Protein AF-0000000075324768 (afdb_homodimer)

pLDDT: mean 74.72, std 32.83, range [14.6, 98.94]

InterPro domains:
  IPR011576 Pyridoxamine 5'-phosphate oxidase, N-terminal [PF01243] (122-247)
  IPR012349 FMN-binding split barrel [G3DSA:2.30.110.10] (97-255)
  IPR019595 Domain of unknown function DUF2470 [PF10615] (278-351)
  IPR037119 Haem oxygenase HugZ-like superfamily [G3DSA:3.20.180.10] (270-359)

Nearest PDB structures (foldseek):
  6m09-assembly1_B  TM=9.746E-01  e=1.446E-45  Arabidopsis thaliana
  6m09-assembly2_C  TM=9.742E-01  e=1.043E-44  Arabidopsis thaliana
  6m0a-assembly2_D  TM=9.690E-01  e=4.362E-45  Arabidopsis thaliana
  2arz-assembly1_A  TM=5.946E-01  e=2.811E-20  Pseudomonas aeruginosa PAO1
  3dnh-assembly1_B  TM=5.583E-01  e=1.086E-13  Agrobacterium fabrum str. C58

Foldseek 3Di:
DDDDDDPPCPDDDDDPPDDDDDPDDDDDDDYYDDDDPDDPDPPPDDDDDDDDDDDPPPPVPPPPPPPVPPPPPPPPVVVVVLVVVLPVVPDPDDPVVSVVVNVQVVLQVVLQVPADDDDPLQVVLQLLQLDFKWKKWFQFPVDHPDIDIDMFTWHADLLGWTKGKDFLPDRVVVRCVVPQWMKTWDFSDPVDQQGKIKIFTFGKDFDDPVCQVVSVVRSCVNVVPPPCSPPPRITMIIGQTAKMKMWHGPPHPPTDIDMDGSVSNSPHDHFPAQVCFVVVLVCCQVPPFVLQQLLVCQQSVANFPTWRWDGAGQFFTWIWTHDPNDTDIHTGGFPHGADYNVSVVVRSVVSSVVSVVVD/DDCPPPCPPPDDPDDDDDDDDDDDDDDDDDDDDDDDDDDDDDDDDDDDDDDDDDDDDDCVPPPPPPPVPPPPPPPPVVVVVLVVVLPVVPDPDDPVVSVVVNVQVVLQVVLQVPADDDDPLQVVLQLLQLDFKWKKWFQFPVDHPDIDIDIFTWHADLLGWTKGKDFLPDRVVVRCVVPQWMKTWDFSDPVDQQGKIKIFTFGKDFDDPVCQVVSVVRSCVNVVPPPCSPPPRITMIIGQTAKMKMWHGPPHPPTDIDMDGSVSNSPHDHFPAQVCWVVVQVCCQVPPFVLQQLLVCQQSVDNFPTWRWDGAGQFFTWIWTHDPNDTDIHTGGFPHGADYDVSVVVRSVVSSVVSVVVD

Structure (mmCIF, N/CA/C/O backbone):
data_AF-0000000075324768-model_v1
#
loop_
_entity.id
_entity.type
_entity.pdbx_description
1 polymer 'DUF2470 domain-containing protein'
#
loop_
_atom_site.group_PDB
_atom_site.id
_atom_site.type_symbol
_atom_site.label_atom_id
_atom_site.label_alt_id
_atom_site.label_comp_id
_atom_site.label_asym_id
_atom_site.label_entity_id
_atom_site.label_seq_id
_atom_site.pdbx_PDB_ins_code
_atom_site.Cartn_x
_atom_site.Cartn_y
_atom_site.Cartn_z
_atom_site.occupancy
_atom_site.B_iso_or_equiv
_atom_site.auth_seq_id
_atom_site.auth_comp_id
_atom_site.auth_asym_id
_atom_site.auth_atom_id
_atom_site.pdbx_PDB_model_num
ATOM 1 N N . MET A 1 1 ? 11.969 54.156 -24.578 1 21.23 1 MET A N 1
ATOM 2 C CA . MET A 1 1 ? 11.906 52.875 -25.234 1 21.23 1 MET A CA 1
ATOM 3 C C . MET A 1 1 ? 10.656 52.094 -24.812 1 21.23 1 MET A C 1
ATOM 5 O O . MET A 1 1 ? 10.508 50.906 -25.125 1 21.23 1 MET A O 1
ATOM 9 N N . LYS A 1 2 ? 9.891 52.594 -23.891 1 22.92 2 LYS A N 1
ATOM 10 C CA . LYS A 1 2 ? 9.188 52.125 -22.703 1 22.92 2 LYS A CA 1
ATOM 11 C C . LYS A 1 2 ? 7.77 51.688 -23.031 1 22.92 2 LYS A C 1
ATOM 13 O O . LYS A 1 2 ? 6.965 51.438 -22.141 1 22.92 2 LYS A O 1
ATOM 18 N N . THR A 1 3 ? 7.301 51.812 -24.281 1 19.27 3 THR A N 1
ATOM 19 C CA . THR A 1 3 ? 5.973 52.406 -24.328 1 19.27 3 THR A CA 1
ATOM 20 C C . THR A 1 3 ? 4.902 51.375 -24.016 1 19.27 3 THR A C 1
ATOM 22 O O . THR A 1 3 ? 3.885 51.688 -23.391 1 19.27 3 THR A O 1
ATOM 25 N N . LEU A 1 4 ? 5.023 50.25 -24.75 1 20.33 4 LEU A N 1
ATOM 26 C CA . LEU A 1 4 ? 3.887 49.969 -25.625 1 20.33 4 LEU A CA 1
ATOM 27 C C . LEU A 1 4 ? 2.715 49.406 -24.844 1 20.33 4 LEU A C 1
ATOM 29 O O . LEU A 1 4 ? 1.595 49.906 -24.922 1 20.33 4 LEU A O 1
ATOM 33 N N . GLU A 1 5 ? 2.535 48.062 -24.984 1 19.81 5 GLU A N 1
ATOM 34 C CA . GLU A 1 5 ? 1.335 47.5 -25.594 1 19.81 5 GLU A CA 1
ATOM 35 C C . GLU A 1 5 ? 0.214 47.344 -24.578 1 19.81 5 GLU A C 1
ATOM 37 O O . GLU A 1 5 ? 0.432 47.531 -23.375 1 19.81 5 GLU A O 1
ATOM 42 N N . ALA A 1 6 ? -0.409 46.188 -24.547 1 23.92 6 ALA A N 1
ATOM 43 C CA . ALA A 1 6 ? -1.726 45.781 -25.016 1 23.92 6 ALA A CA 1
ATOM 44 C C . ALA A 1 6 ? -2.701 45.594 -23.859 1 23.92 6 ALA A C 1
ATOM 46 O O . ALA A 1 6 ? -2.672 44.562 -23.172 1 23.92 6 ALA A O 1
ATOM 47 N N . PRO A 1 7 ? -2.873 46.625 -22.984 1 21.38 7 PRO A N 1
ATOM 48 C CA . PRO A 1 7 ? -3.32 46.344 -21.609 1 21.38 7 PRO A CA 1
ATOM 49 C C . PRO A 1 7 ? -4.758 45.844 -21.547 1 21.38 7 PRO A C 1
ATOM 51 O O . PRO A 1 7 ? -5.57 46.156 -22.422 1 21.38 7 PRO A O 1
ATOM 54 N N . TRP A 1 8 ? -4.957 44.562 -21.125 1 22.14 8 TRP A N 1
ATOM 55 C CA . TRP A 1 8 ? -6.098 43.656 -21.078 1 22.14 8 TRP A CA 1
ATOM 56 C C . TRP A 1 8 ? -7.297 44.312 -20.406 1 22.14 8 TRP A C 1
ATOM 58 O O . TRP A 1 8 ? -7.207 44.75 -19.266 1 22.14 8 TRP A O 1
ATOM 68 N N . PRO A 1 9 ? -7.902 45.094 -21.25 1 19.41 9 PRO A N 1
ATOM 69 C CA . PRO A 1 9 ? -8.867 46.031 -20.672 1 19.41 9 PRO A CA 1
ATOM 70 C C . PRO A 1 9 ? -9.891 45.344 -19.781 1 19.41 9 PRO A C 1
ATOM 72 O O . PRO A 1 9 ? -10.547 44.375 -20.203 1 19.41 9 PRO A O 1
ATOM 75 N N . ILE A 1 10 ? -9.711 45.281 -18.578 1 20.12 10 ILE A N 1
ATOM 76 C CA . ILE A 1 10 ? -10.453 44.531 -17.562 1 20.12 10 ILE A CA 1
ATOM 77 C C . ILE A 1 10 ? -11.844 45.125 -17.391 1 20.12 10 ILE A C 1
ATOM 79 O O . ILE A 1 10 ? -12.594 44.75 -16.5 1 20.12 10 ILE A O 1
ATOM 83 N N . SER A 1 11 ? -12.242 45.906 -18.516 1 17.48 11 SER A N 1
ATOM 84 C CA . SER A 1 11 ? -13.289 46.781 -17.969 1 17.48 11 SER A CA 1
ATOM 85 C C . SER A 1 11 ? -14.367 45.969 -17.266 1 17.48 11 SER A C 1
ATOM 87 O O . SER A 1 11 ? -14.695 44.844 -17.672 1 17.48 11 SER A O 1
ATOM 89 N N . LEU A 1 12 ? -14.734 46.438 -16.109 1 17.67 12 LEU A N 1
ATOM 90 C CA . LEU A 1 12 ? -15.43 46.188 -14.844 1 17.67 12 LEU A CA 1
ATOM 91 C C . LEU A 1 12 ? -16.906 45.875 -15.094 1 17.67 12 LEU A C 1
ATOM 93 O O . LEU A 1 12 ? -17.391 44.812 -14.68 1 17.67 12 LEU A O 1
ATOM 97 N N . PHE A 1 13 ? -17.797 46.781 -14.82 1 18.27 13 PHE A N 1
ATOM 98 C CA . PHE A 1 13 ? -18.859 46.75 -13.82 1 18.27 13 PHE A CA 1
ATOM 99 C C . PHE A 1 13 ? -20.203 46.5 -14.484 1 18.27 13 PHE A C 1
ATOM 101 O O . PHE A 1 13 ? -21.219 46.281 -13.805 1 18.27 13 PHE A O 1
ATOM 108 N N . SER A 1 14 ? -20.234 46.406 -15.844 1 17.48 14 SER A N 1
ATOM 109 C CA . SER A 1 14 ? -21.484 47.094 -16.188 1 17.48 14 SER A CA 1
ATOM 110 C C . SER A 1 14 ? -22.656 46.5 -15.422 1 17.48 14 SER A C 1
ATOM 112 O O . SER A 1 14 ? -22.625 45.344 -14.984 1 17.48 14 SER A O 1
ATOM 114 N N . ARG A 1 15 ? -23.719 47.375 -15.32 1 18.97 15 ARG A N 1
ATOM 115 C CA . ARG A 1 15 ? -24.953 47.719 -14.617 1 18.97 15 ARG A CA 1
ATOM 116 C C . ARG A 1 15 ? -26.062 46.719 -14.945 1 18.97 15 ARG A C 1
ATOM 118 O O . ARG A 1 15 ? -26.344 46.469 -16.109 1 18.97 15 ARG A O 1
ATOM 125 N N . ILE A 1 16 ? -26.328 45.844 -14.039 1 20.28 16 ILE A N 1
ATOM 126 C CA . ILE A 1 16 ? -27.219 44.688 -13.922 1 20.28 16 ILE A CA 1
ATOM 127 C C . ILE A 1 16 ? -28.672 45.125 -14.086 1 20.28 16 ILE A C 1
ATOM 129 O O . ILE A 1 16 ? -29.188 45.875 -13.25 1 20.28 16 ILE A O 1
ATOM 133 N N . HIS A 1 17 ? -28.906 45.781 -15.266 1 18.09 17 HIS A N 1
ATOM 134 C CA . HIS A 1 17 ? -30.25 46.344 -15.273 1 18.09 17 HIS A CA 1
ATOM 135 C C . HIS A 1 17 ? -31.266 45.312 -14.812 1 18.09 17 HIS A C 1
ATOM 137 O O . HIS A 1 17 ? -31.188 44.156 -15.18 1 18.09 17 HIS A O 1
ATOM 143 N N . VAL A 1 18 ? -32.125 45.75 -13.906 1 18.97 18 VAL A N 1
ATOM 144 C CA . VAL A 1 18 ? -33.062 45.25 -12.906 1 18.97 18 VAL A CA 1
ATOM 145 C C . VAL A 1 18 ? -34.344 44.75 -13.594 1 18.97 18 VAL A C 1
ATOM 147 O O . VAL A 1 18 ? -35.156 44.031 -12.992 1 18.97 18 VAL A O 1
ATOM 150 N N . ASP A 1 19 ? -34.438 44.688 -14.898 1 17.89 19 ASP A N 1
ATOM 151 C CA . ASP A 1 19 ? -35.844 44.969 -15.148 1 17.89 19 ASP A CA 1
ATOM 152 C C . ASP A 1 19 ? -36.75 44 -14.344 1 17.89 19 ASP A C 1
ATOM 154 O O . ASP A 1 19 ? -36.344 42.875 -14.07 1 17.89 19 ASP A O 1
ATOM 158 N N . LYS A 1 20 ? -38.062 44.469 -14.086 1 18.78 20 LYS A N 1
ATOM 159 C CA . LYS A 1 20 ? -39.125 44.5 -13.094 1 18.78 20 LYS A CA 1
ATOM 160 C C . LYS A 1 20 ? -40.031 43.25 -13.25 1 18.78 20 LYS A C 1
ATOM 162 O O . LYS A 1 20 ? -40.969 43.062 -12.484 1 18.78 20 LYS A O 1
ATOM 167 N N . THR A 1 21 ? -39.906 42.531 -14.305 1 20.05 21 THR A N 1
ATOM 168 C CA . THR A 1 21 ? -41.281 42.125 -14.586 1 20.05 21 THR A CA 1
ATOM 169 C C . THR A 1 21 ? -41.875 41.344 -13.406 1 20.05 21 THR A C 1
ATOM 171 O O . THR A 1 21 ? -41.219 40.469 -12.836 1 20.05 21 THR A O 1
ATOM 174 N N . PRO A 1 22 ? -43.062 41.688 -13 1 18.53 22 PRO A N 1
ATOM 175 C CA . PRO A 1 22 ? -43.812 41.531 -11.742 1 18.53 22 PRO A CA 1
ATOM 176 C C . PRO A 1 22 ? -44.25 40.062 -11.508 1 18.53 22 PRO A C 1
ATOM 178 O O . PRO A 1 22 ? -45.031 39.531 -12.281 1 18.53 22 PRO A O 1
ATOM 181 N N . HIS A 1 23 ? -43.469 39.219 -11.508 1 18.8 23 HIS A N 1
ATOM 182 C CA . HIS A 1 23 ? -44.094 37.875 -11.453 1 18.8 23 HIS A CA 1
ATOM 183 C C . HIS A 1 23 ? -45 37.75 -10.227 1 18.8 23 HIS A C 1
ATOM 185 O O . HIS A 1 23 ? -44.562 38.031 -9.109 1 18.8 23 HIS A O 1
ATOM 191 N N . SER A 1 24 ? -46.312 37.875 -10.43 1 17.3 24 SER A N 1
ATOM 192 C CA . SER A 1 24 ? -47.438 37.812 -9.469 1 17.3 24 SER A CA 1
ATOM 193 C C . SER A 1 24 ? -47.25 36.625 -8.531 1 17.3 24 SER A C 1
ATOM 195 O O . SER A 1 24 ? -46.812 35.531 -8.945 1 17.3 24 SER A O 1
ATOM 197 N N . SER A 1 25 ? -47.5 36.875 -7.238 1 16.08 25 SER A N 1
ATOM 198 C CA . SER A 1 25 ? -47.188 36.344 -5.906 1 16.08 25 SER A CA 1
ATOM 199 C C . SER A 1 25 ? -47.875 35.031 -5.648 1 16.08 25 SER A C 1
ATOM 201 O O . SER A 1 25 ? -47.25 34.031 -5.301 1 16.08 25 SER A O 1
ATOM 203 N N . PRO A 1 26 ? -49.062 35.031 -4.883 1 16.14 26 PRO A N 1
ATOM 204 C CA . PRO A 1 26 ? -49.188 34.625 -3.477 1 16.14 26 PRO A CA 1
ATOM 205 C C . PRO A 1 26 ? -49.562 33.156 -3.303 1 16.14 26 PRO A C 1
ATOM 207 O O . PRO A 1 26 ? -49.875 32.469 -4.281 1 16.14 26 PRO A O 1
ATOM 210 N N . MET A 1 27 ? -50.469 32.906 -2.131 1 15.79 27 MET A N 1
ATOM 211 C CA . MET A 1 27 ? -50.625 32.125 -0.909 1 15.79 27 MET A CA 1
ATOM 212 C C . MET A 1 27 ? -51.375 30.828 -1.191 1 15.79 27 MET A C 1
ATOM 214 O O . MET A 1 27 ? -52.062 30.703 -2.223 1 15.79 27 MET A O 1
ATOM 218 N N . LEU A 1 28 ? -51.594 29.891 -0.012 1 16.14 28 LEU A N 1
ATOM 219 C CA . LEU A 1 28 ? -51.719 28.625 0.694 1 16.14 28 LEU A CA 1
ATOM 220 C C . LEU A 1 28 ? -53.156 28.188 0.78 1 16.14 28 LEU A C 1
ATOM 222 O O . LEU A 1 28 ? -53.469 27.156 1.384 1 16.14 28 LEU A O 1
ATOM 226 N N . ARG A 1 29 ? -54.156 28.562 0.117 1 14.6 29 ARG A N 1
ATOM 227 C CA . ARG A 1 29 ? -55.312 28.641 1.013 1 14.6 29 ARG A CA 1
ATOM 228 C C . ARG A 1 29 ? -55.656 27.281 1.583 1 14.6 29 ARG A C 1
ATOM 230 O O . ARG A 1 29 ? -55.344 26.25 0.965 1 14.6 29 ARG A O 1
ATOM 237 N N . PHE A 1 30 ? -56.562 27.297 2.721 1 15.3 30 PHE A N 1
ATOM 238 C CA . PHE A 1 30 ? -57 26.812 4.023 1 15.3 30 PHE A CA 1
ATOM 239 C C . PHE A 1 30 ? -57.781 25.516 3.875 1 15.3 30 PHE A C 1
ATOM 241 O O . PHE A 1 30 ? -57.469 24.516 4.52 1 15.3 30 PHE A O 1
ATOM 248 N N . CYS A 1 31 ? -59.188 25.578 3.947 1 14.88 31 CYS A N 1
ATOM 249 C CA . CYS A 1 31 ? -60 25.141 5.074 1 14.88 31 CYS A CA 1
ATOM 250 C C . CYS A 1 31 ? -60.438 23.688 4.906 1 14.88 31 CYS A C 1
ATOM 252 O O . CYS A 1 31 ? -59.969 23 3.996 1 14.88 31 CYS A O 1
ATOM 254 N N . HIS A 1 32 ? -61.812 23.438 4.945 1 14.92 32 HIS A N 1
ATOM 255 C CA . HIS A 1 32 ? -62.719 22.969 5.98 1 14.92 32 HIS A CA 1
ATOM 256 C C . HIS A 1 32 ? -63.094 21.516 5.738 1 14.92 32 HIS A C 1
ATOM 258 O O . HIS A 1 32 ? -62.938 20.672 6.621 1 14.92 32 HIS A O 1
ATOM 264 N N . SER A 1 33 ? -64.438 21.297 5.43 1 15.09 33 SER A N 1
ATOM 265 C CA . SER A 1 33 ? -65.438 20.719 6.297 1 15.09 33 SER A CA 1
ATOM 266 C C . SER A 1 33 ? -65.562 19.203 6.133 1 15.09 33 SER A C 1
ATOM 268 O O . SER A 1 33 ? -64.938 18.641 5.219 1 15.09 33 SER A O 1
ATOM 270 N N . THR A 1 34 ? -66.75 18.75 6.16 1 15.46 34 THR A N 1
ATOM 271 C CA . THR A 1 34 ? -67.625 18.031 7.078 1 15.46 34 THR A CA 1
ATOM 272 C C . THR A 1 34 ? -67.875 16.594 6.582 1 15.46 34 THR A C 1
ATOM 274 O O . THR A 1 34 ? -68.438 15.789 7.285 1 15.46 34 THR A O 1
ATOM 277 N N . THR A 1 35 ? -67.375 16.359 5.258 1 15.52 35 THR A N 1
ATOM 278 C CA . THR A 1 35 ? -68.5 15.484 4.961 1 15.52 35 THR A CA 1
ATOM 279 C C . THR A 1 35 ? -68.5 14.281 5.906 1 15.52 35 THR A C 1
ATOM 281 O O . THR A 1 35 ? -67.438 13.633 6.105 1 15.52 35 THR A O 1
ATOM 284 N N . ARG A 1 36 ? -69.625 14.016 6.559 1 15.45 36 ARG A N 1
ATOM 285 C CA . ARG A 1 36 ? -70.375 13.336 7.586 1 15.45 36 ARG A CA 1
ATOM 286 C C . ARG A 1 36 ? -70.375 11.828 7.359 1 15.45 36 ARG A C 1
ATOM 288 O O . ARG A 1 36 ? -71.062 11.094 8.094 1 15.45 36 ARG A O 1
ATOM 295 N N . LEU A 1 37 ? -69.75 11.273 6.266 1 15.7 37 LEU A N 1
ATOM 296 C CA . LEU A 1 37 ? -70.625 10.102 6.105 1 15.7 37 LEU A CA 1
ATOM 297 C C . LEU A 1 37 ? -70.625 9.273 7.383 1 15.7 37 LEU A C 1
ATOM 299 O O . LEU A 1 37 ? -69.625 9 7.98 1 15.7 37 LEU A O 1
ATOM 303 N N . SER A 1 38 ? -71.875 9.18 7.977 1 15.12 38 SER A N 1
ATOM 304 C CA . SER A 1 38 ? -72.625 8.586 9.078 1 15.12 38 SER A CA 1
ATOM 305 C C . SER A 1 38 ? -72.125 7.164 9.367 1 15.12 38 SER A C 1
ATOM 307 O O . SER A 1 38 ? -71.312 6.621 8.633 1 15.12 38 SER A O 1
ATOM 309 N N . SER A 1 39 ? -73.062 6.336 9.484 1 15.7 39 SER A N 1
ATOM 310 C CA . SER A 1 39 ? -73.625 5.637 10.641 1 15.7 39 SER A CA 1
ATOM 311 C C . SER A 1 39 ? -73.25 4.172 10.648 1 15.7 39 SER A C 1
ATOM 313 O O . SER A 1 39 ? -73.25 3.508 11.688 1 15.7 39 SER A O 1
ATOM 315 N N . PHE A 1 40 ? -72.75 3.547 9.352 1 17.05 40 PHE A N 1
ATOM 316 C CA . PHE A 1 40 ? -73.438 2.268 9.414 1 17.05 40 PHE A CA 1
ATOM 317 C C . PHE A 1 40 ? -73 1.456 10.617 1 17.05 40 PHE A C 1
ATOM 319 O O . PHE A 1 40 ? -71.812 1.494 10.977 1 17.05 40 PHE A O 1
ATOM 326 N N . THR A 1 41 ? -73.875 0.897 11.289 1 16.94 41 THR A N 1
ATOM 327 C CA . THR A 1 41 ? -74.375 0.349 12.539 1 16.94 41 THR A CA 1
ATOM 328 C C . THR A 1 41 ? -73.75 -1.008 12.828 1 16.94 41 THR A C 1
ATOM 330 O O . THR A 1 41 ? -73.938 -1.57 13.914 1 16.94 41 THR A O 1
ATOM 333 N N . PRO A 1 42 ? -72.812 -1.617 11.844 1 17.84 42 PRO A N 1
ATOM 334 C CA . PRO A 1 42 ? -73.188 -3.014 11.977 1 17.84 42 PRO A CA 1
ATOM 335 C C . PRO A 1 42 ? -73 -3.557 13.391 1 17.84 42 PRO A C 1
ATOM 337 O O . PRO A 1 42 ? -72.125 -3.121 14.109 1 17.84 42 PRO A O 1
ATOM 340 N N . LEU A 1 43 ? -74.062 -4.141 13.914 1 18.14 43 LEU A N 1
ATOM 341 C CA . LEU A 1 43 ? -74.562 -4.707 15.164 1 18.14 43 LEU A CA 1
ATOM 342 C C . LEU A 1 43 ? -73.75 -5.922 15.578 1 18.14 43 LEU A C 1
ATOM 344 O O . LEU A 1 43 ? -73.812 -6.984 14.961 1 18.14 43 LEU A O 1
ATOM 348 N N . SER A 1 44 ? -72.438 -5.734 15.648 1 16.77 44 SER A N 1
ATOM 349 C CA . SER A 1 44 ? -71.75 -6.988 15.992 1 16.77 44 SER A CA 1
ATOM 350 C C . SER A 1 44 ? -72.375 -7.594 17.266 1 16.77 44 SER A C 1
ATOM 352 O O . SER A 1 44 ? -72.438 -6.922 18.297 1 16.77 44 SER A O 1
ATOM 354 N N . PHE A 1 45 ? -73.188 -8.539 17.094 1 16.39 45 PHE A N 1
ATOM 355 C CA . PHE A 1 45 ? -73.938 -9.391 18 1 16.39 45 PHE A CA 1
ATOM 356 C C . PHE A 1 45 ? -73.062 -9.836 19.188 1 16.39 45 PHE A C 1
ATOM 358 O O . PHE A 1 45 ? -73.438 -9.633 20.344 1 16.39 45 PHE A O 1
ATOM 365 N N . THR A 1 46 ? -72.688 -11 19.125 1 16.09 46 THR A N 1
ATOM 366 C CA . THR A 1 46 ? -73.188 -12.031 20 1 16.09 46 THR A CA 1
ATOM 367 C C . THR A 1 46 ? -72.438 -12.078 21.312 1 16.09 46 THR A C 1
ATOM 369 O O . THR A 1 46 ? -73 -11.703 22.359 1 16.09 46 THR A O 1
ATOM 372 N N . LEU A 1 47 ? -71.75 -13.234 21.516 1 17.53 47 LEU A N 1
ATOM 373 C CA . LEU A 1 47 ? -72.062 -14.266 22.516 1 17.53 47 LEU A CA 1
ATOM 374 C C . LEU A 1 47 ? -71.25 -14.016 23.781 1 17.53 47 LEU A C 1
ATOM 376 O O . LEU A 1 47 ? -70.062 -13.727 23.719 1 17.53 47 LEU A O 1
ATOM 380 N N . ARG A 1 48 ? -71.938 -14.062 24.844 1 16.19 48 ARG A N 1
ATOM 381 C CA . ARG A 1 48 ? -71.938 -13.617 26.234 1 16.19 48 ARG A CA 1
ATOM 382 C C . ARG A 1 48 ? -70.75 -14.203 26.984 1 16.19 48 ARG A C 1
ATOM 384 O O . ARG A 1 48 ? -70 -13.484 27.672 1 16.19 48 ARG A O 1
ATOM 391 N N . ARG A 1 49 ? -70.938 -15.484 27.328 1 16.33 49 ARG A N 1
ATOM 392 C CA . ARG A 1 49 ? -71.125 -15.617 28.75 1 16.33 49 ARG A CA 1
ATOM 393 C C . ARG A 1 49 ? -69.812 -15.57 29.531 1 16.33 49 ARG A C 1
ATOM 395 O O . ARG A 1 49 ? -69.688 -14.82 30.5 1 16.33 49 ARG A O 1
ATOM 402 N N . GLN A 1 50 ? -69.125 -16.766 29.609 1 19.45 50 GLN A N 1
ATOM 403 C CA . GLN A 1 50 ? -69 -17.5 30.875 1 19.45 50 GLN A CA 1
ATOM 404 C C . GLN A 1 50 ? -67.75 -17.016 31.609 1 19.45 50 GLN A C 1
ATOM 406 O O . GLN A 1 50 ? -66.688 -16.703 30.969 1 19.45 50 GLN A O 1
ATOM 411 N N . LEU A 1 51 ? -67.938 -16.797 32.906 1 18.69 51 LEU A N 1
ATOM 412 C CA . LEU A 1 51 ? -67.188 -16.109 33.969 1 18.69 51 LEU A CA 1
ATOM 413 C C . LEU A 1 51 ? -65.812 -16.75 34.188 1 18.69 51 LEU A C 1
ATOM 415 O O . LEU A 1 51 ? -65.688 -17.969 34.062 1 18.69 51 LEU A O 1
ATOM 419 N N . PRO A 1 52 ? -64.875 -15.914 34.438 1 20.45 52 PRO A N 1
ATOM 420 C CA . PRO A 1 52 ? -63.406 -15.953 34.406 1 20.45 52 PRO A CA 1
ATOM 421 C C . PRO A 1 52 ? -62.812 -16.688 35.625 1 20.45 52 PRO A C 1
ATOM 423 O O . PRO A 1 52 ? -61.594 -16.656 35.844 1 20.45 52 PRO A O 1
ATOM 426 N N . MET A 1 53 ? -63.531 -17.688 36.156 1 19.19 53 MET A N 1
ATOM 427 C CA . MET A 1 53 ? -63.062 -17.672 37.531 1 19.19 53 MET A CA 1
ATOM 428 C C . MET A 1 53 ? -61.531 -17.531 37.562 1 19.19 53 MET A C 1
ATOM 430 O O . MET A 1 53 ? -60.844 -17.812 36.594 1 19.19 53 MET A O 1
ATOM 434 N N . ALA A 1 54 ? -60.969 -17.438 38.906 1 19.73 54 ALA A N 1
ATOM 435 C CA . ALA A 1 54 ? -60 -16.797 39.812 1 19.73 54 ALA A CA 1
ATOM 436 C C . ALA A 1 54 ? -58.625 -17.453 39.688 1 19.73 54 ALA A C 1
ATOM 438 O O . ALA A 1 54 ? -57.594 -16.828 39.969 1 19.73 54 ALA A O 1
ATOM 439 N N . SER A 1 55 ? -58.688 -18.75 39.469 1 20.11 55 SER A N 1
ATOM 440 C CA . SER A 1 55 ? -57.75 -19.5 40.312 1 20.11 55 SER A CA 1
ATOM 441 C C . SER A 1 55 ? -56.312 -19.344 39.875 1 20.11 55 SER A C 1
ATOM 443 O O . SER A 1 55 ? -55.438 -20.109 40.281 1 20.11 55 SER A O 1
ATOM 445 N N . PHE A 1 56 ? -55.875 -18.234 39.562 1 20.59 56 PHE A N 1
ATOM 446 C CA . PHE A 1 56 ? -54.656 -18.266 38.75 1 20.59 56 PHE A CA 1
ATOM 447 C C . PHE A 1 56 ? -53.5 -18.906 39.531 1 20.59 56 PHE A C 1
ATOM 449 O O . PHE A 1 56 ? -53.031 -18.344 40.531 1 20.59 56 PHE A O 1
ATOM 456 N N . SER A 1 57 ? -53.562 -20.141 39.75 1 19.55 57 SER A N 1
ATOM 457 C CA . SER A 1 57 ? -52.438 -20.906 40.281 1 19.55 57 SER A CA 1
ATOM 458 C C . SER A 1 57 ? -51.125 -20.438 39.625 1 19.55 57 SER A C 1
ATOM 460 O O . SER A 1 57 ? -51.062 -20.188 38.438 1 19.55 57 SER A O 1
ATOM 462 N N . ALA A 1 58 ? -50.344 -19.953 40.469 1 19.16 58 ALA A N 1
ATOM 463 C CA . ALA A 1 58 ? -49.125 -19.156 40.219 1 19.16 58 ALA A CA 1
ATOM 464 C C . ALA A 1 58 ? -48.156 -19.922 39.312 1 19.16 58 ALA A C 1
ATOM 466 O O . ALA A 1 58 ? -46.969 -19.641 39.312 1 19.16 58 ALA A O 1
ATOM 467 N N . GLN A 1 59 ? -48.719 -20.734 38.438 1 18.59 59 GLN A N 1
ATOM 468 C CA . GLN A 1 59 ? -47.719 -21.656 37.906 1 18.59 59 GLN A CA 1
ATOM 469 C C . GLN A 1 59 ? -46.5 -20.906 37.344 1 18.59 59 GLN A C 1
ATOM 471 O O . GLN A 1 59 ? -46.625 -20.078 36.469 1 18.59 59 GLN A O 1
ATOM 476 N N . VAL A 1 60 ? -45.594 -20.656 38.219 1 21.77 60 VAL A N 1
ATOM 477 C CA . VAL A 1 60 ? -44.312 -20.016 37.906 1 21.77 60 VAL A CA 1
ATOM 478 C C . VAL A 1 60 ? -43.719 -20.594 36.625 1 21.77 60 VAL A C 1
ATOM 480 O O . VAL A 1 60 ? -43.438 -21.797 36.531 1 21.77 60 VAL A O 1
ATOM 483 N N . GLY A 1 61 ? -44.188 -20.266 35.531 1 18.86 61 GLY A N 1
ATOM 484 C CA . GLY A 1 61 ? -43.781 -20.719 34.219 1 18.86 61 GLY A CA 1
ATOM 485 C C . GLY A 1 61 ? -42.281 -20.797 34.031 1 18.86 61 GLY A C 1
ATOM 486 O O . GLY A 1 61 ? -41.562 -19.969 34.594 1 18.86 61 GLY A O 1
ATOM 487 N N . GLN A 1 62 ? -41.75 -21.969 33.875 1 19.14 62 GLN A N 1
ATOM 488 C CA . GLN A 1 62 ? -40.406 -22.438 33.656 1 19.14 62 GLN A CA 1
ATOM 489 C C . GLN A 1 62 ? -39.719 -21.641 32.562 1 19.14 62 GLN A C 1
ATOM 491 O O . GLN A 1 62 ? -40.062 -21.766 31.375 1 19.14 62 GLN A O 1
ATOM 496 N N . LYS A 1 63 ? -39.656 -20.469 32.719 1 20.19 63 LYS A N 1
ATOM 497 C CA . LYS A 1 63 ? -39 -19.734 31.625 1 20.19 63 LYS A CA 1
ATOM 498 C C . LYS A 1 63 ? -37.812 -20.5 31.094 1 20.19 63 LYS A C 1
ATOM 500 O O . LYS A 1 63 ? -36.844 -20.797 31.828 1 20.19 63 LYS A O 1
ATOM 505 N N . SER A 1 64 ? -38.031 -21.469 30.266 1 19.8 64 SER A N 1
ATOM 506 C CA . SER A 1 64 ? -36.969 -22.219 29.578 1 19.8 64 SER A CA 1
ATOM 507 C C . SER A 1 64 ? -35.938 -21.281 28.969 1 19.8 64 SER A C 1
ATOM 509 O O . SER A 1 64 ? -36.281 -20.484 28.094 1 19.8 64 SER A O 1
ATOM 511 N N . ILE A 1 65 ? -35.219 -20.656 29.75 1 21.66 65 ILE A N 1
ATOM 512 C CA . ILE A 1 65 ? -34.094 -19.859 29.234 1 21.66 65 ILE A CA 1
ATOM 513 C C . ILE A 1 65 ? -33.406 -20.609 28.109 1 21.66 65 ILE A C 1
ATOM 515 O O . ILE A 1 65 ? -32.844 -21.703 28.328 1 21.66 65 ILE A O 1
ATOM 519 N N . PHE A 1 66 ? -34.031 -20.719 26.984 1 20.5 66 PHE A N 1
ATOM 520 C CA . PHE A 1 66 ? -33.281 -21.25 25.875 1 20.5 66 PHE A CA 1
ATOM 521 C C . PHE A 1 66 ? -31.906 -20.594 25.781 1 20.5 66 PHE A C 1
ATOM 523 O O . PHE A 1 66 ? -31.797 -19.391 25.594 1 20.5 66 PHE A O 1
ATOM 530 N N . VAL A 1 67 ? -31.047 -20.953 26.703 1 22.11 67 VAL A N 1
ATOM 531 C CA . VAL A 1 67 ? -29.625 -20.672 26.578 1 22.11 67 VAL A CA 1
ATOM 532 C C . VAL A 1 67 ? -29.172 -20.922 25.125 1 22.11 67 VAL A C 1
ATOM 534 O O . VAL A 1 67 ? -29.188 -22.062 24.656 1 22.11 67 VAL A O 1
ATOM 537 N N . TYR A 1 68 ? -29.781 -20.156 24.25 1 21.47 68 TYR A N 1
ATOM 538 C CA . TYR A 1 68 ? -29.094 -20.312 22.969 1 21.47 68 TYR A CA 1
ATOM 539 C C . TYR A 1 68 ? -27.578 -20.359 23.156 1 21.47 68 TYR A C 1
ATOM 541 O O . TYR A 1 68 ? -27.031 -19.625 23.969 1 21.47 68 TYR A O 1
ATOM 549 N N . SER A 1 69 ? -27.078 -21.578 23.125 1 22.47 69 SER A N 1
ATOM 550 C CA . SER A 1 69 ? -25.672 -21.984 22.969 1 22.47 69 SER A CA 1
ATOM 551 C C . SER A 1 69 ? -24.922 -21.031 22.062 1 22.47 69 SER A C 1
ATOM 553 O O . SER A 1 69 ? -25.156 -21 20.844 1 22.47 69 SER A O 1
ATOM 555 N N . LEU A 1 70 ? -24.969 -19.75 22.453 1 23.05 70 LEU A N 1
ATOM 556 C CA . LEU A 1 70 ? -24.047 -18.812 21.844 1 23.05 70 LEU A CA 1
ATOM 557 C C . LEU A 1 70 ? -22.688 -19.469 21.578 1 23.05 70 LEU A C 1
ATOM 559 O O . LEU A 1 70 ? -22.141 -20.156 22.453 1 23.05 70 LEU A O 1
ATOM 563 N N . CYS A 1 71 ? -22.5 -19.797 20.375 1 23.25 71 CYS A N 1
ATOM 564 C CA . CYS A 1 71 ? -21.203 -20.219 19.828 1 23.25 71 CYS A CA 1
ATOM 565 C C . CYS A 1 71 ? -20.062 -19.438 20.469 1 23.25 71 CYS A C 1
ATOM 567 O O . CYS A 1 71 ? -20.047 -18.203 20.422 1 23.25 71 CYS A O 1
ATOM 569 N N . THR A 1 72 ? -19.578 -19.812 21.719 1 27.02 72 THR A N 1
ATOM 570 C CA . THR A 1 72 ? -18.406 -19.562 22.547 1 27.02 72 THR A CA 1
ATOM 571 C C . THR A 1 72 ? -17.188 -19.281 21.688 1 27.02 72 THR A C 1
ATOM 573 O O . THR A 1 72 ? -16.531 -20.203 21.203 1 27.02 72 THR A O 1
ATOM 576 N N . CYS A 1 73 ? -17.312 -18.531 20.703 1 24.58 73 CYS A N 1
ATOM 577 C CA . CYS A 1 73 ? -16.078 -18.188 20.031 1 24.58 73 CYS A CA 1
ATOM 578 C C . CYS A 1 73 ? -15.016 -17.734 21.031 1 24.58 73 CYS A C 1
ATOM 580 O O . CYS A 1 73 ? -15.336 -17.141 22.062 1 24.58 73 CYS A O 1
ATOM 582 N N . ASP A 1 74 ? -13.742 -18.234 20.953 1 25.64 74 ASP A N 1
ATOM 583 C CA . ASP A 1 74 ? -12.422 -18.312 21.578 1 25.64 74 ASP A CA 1
ATOM 584 C C . ASP A 1 74 ? -11.93 -16.922 21.984 1 25.64 74 ASP A C 1
ATOM 586 O O . ASP A 1 74 ? -11.078 -16.344 21.312 1 25.64 74 ASP A O 1
ATOM 590 N N . VAL A 1 75 ? -12.75 -16.062 22.438 1 26.98 75 VAL A N 1
ATOM 591 C CA . VAL A 1 75 ? -12.328 -14.75 22.922 1 26.98 75 VAL A CA 1
ATOM 592 C C . VAL A 1 75 ? -11.562 -14.898 24.234 1 26.98 75 VAL A C 1
ATOM 594 O O . VAL A 1 75 ? -11.172 -13.906 24.859 1 26.98 75 VAL A O 1
ATOM 597 N N . PHE A 1 76 ? -11.664 -16.031 24.984 1 27.67 76 PHE A N 1
ATOM 598 C CA . PHE A 1 76 ? -11.148 -16.047 26.344 1 27.67 76 PHE A CA 1
ATOM 599 C C . PHE A 1 76 ? -9.648 -15.75 26.359 1 27.67 76 PHE A C 1
ATOM 601 O O . PHE A 1 76 ? -9.125 -15.203 27.328 1 27.67 76 PHE A O 1
ATOM 608 N N . LEU A 1 77 ? -8.922 -16.422 25.453 1 28.31 77 LEU A N 1
ATOM 609 C CA . LEU A 1 77 ? -7.488 -16.531 25.703 1 28.31 77 LEU A CA 1
ATOM 610 C C . LEU A 1 77 ? -6.812 -15.164 25.562 1 28.31 77 LEU A C 1
ATOM 612 O O . LEU A 1 77 ? -5.59 -15.062 25.703 1 28.31 77 LEU A O 1
ATOM 616 N N . PHE A 1 78 ? -7.582 -14.172 25.281 1 29.41 78 PHE A N 1
ATOM 617 C CA . PHE A 1 78 ? -6.996 -12.867 25 1 29.41 78 PHE A CA 1
ATOM 618 C C . PHE A 1 78 ? -6.52 -12.188 26.281 1 29.41 78 PHE A C 1
ATOM 620 O O . PHE A 1 78 ? -5.781 -11.203 26.219 1 29.41 78 PHE A O 1
ATOM 627 N N . ILE A 1 79 ? -7.074 -12.516 27.5 1 30.11 79 ILE A N 1
ATOM 628 C CA . ILE A 1 79 ? -6.734 -11.75 28.688 1 30.11 79 ILE A CA 1
ATOM 629 C C . ILE A 1 79 ? -5.258 -11.938 29.016 1 30.11 79 ILE A C 1
ATOM 631 O O . ILE A 1 79 ? -4.574 -10.977 29.406 1 30.11 79 ILE A O 1
ATOM 635 N N . TYR A 1 80 ? -4.738 -13.18 29.047 1 32.19 80 TYR A N 1
ATOM 636 C CA . TYR A 1 80 ? -3.381 -13.398 29.531 1 32.19 80 TYR A CA 1
ATOM 637 C C . TYR A 1 80 ? -2.365 -12.703 28.625 1 32.19 80 TYR A C 1
ATOM 639 O O . TYR A 1 80 ? -1.193 -12.57 29 1 32.19 80 TYR A O 1
ATOM 647 N N . PHE A 1 81 ? -2.783 -12.344 27.469 1 34.38 81 PHE A N 1
ATOM 648 C CA . PHE A 1 81 ? -1.88 -11.844 26.422 1 34.38 81 PHE A CA 1
ATOM 649 C C . PHE A 1 81 ? -1.434 -10.422 26.734 1 34.38 81 PHE A C 1
ATOM 651 O O . PHE A 1 81 ? -0.364 -9.992 26.297 1 34.38 81 PHE A O 1
ATOM 658 N N . TRP A 1 82 ? -2.174 -9.688 27.531 1 32.09 82 TRP A N 1
ATOM 659 C CA . TRP A 1 82 ? -1.759 -8.32 27.812 1 32.09 82 TRP A CA 1
ATOM 660 C C . TRP A 1 82 ? -0.439 -8.297 28.578 1 32.09 82 TRP A C 1
ATOM 662 O O . TRP A 1 82 ? 0.424 -7.457 28.312 1 32.09 82 TRP A O 1
ATOM 672 N N . ASP A 1 83 ? -0.236 -9.188 29.547 1 31.34 83 ASP A N 1
ATOM 673 C CA . ASP A 1 83 ? 0.963 -9.172 30.375 1 31.34 83 ASP A CA 1
ATOM 674 C C . ASP A 1 83 ? 2.219 -9.375 29.531 1 31.34 83 ASP A C 1
ATOM 676 O O . ASP A 1 83 ? 3.262 -8.781 29.812 1 31.34 83 ASP A O 1
ATOM 680 N N . TYR A 1 84 ? 2.082 -10.242 28.562 1 31.23 84 TYR A N 1
ATOM 681 C CA . TYR A 1 84 ? 3.32 -10.531 27.844 1 31.23 84 TYR A CA 1
ATOM 682 C C . TYR A 1 84 ? 3.658 -9.398 26.875 1 31.23 84 TYR A C 1
ATOM 684 O O . TYR A 1 84 ? 4.805 -9.273 26.438 1 31.23 84 TYR A O 1
ATOM 692 N N . LEU A 1 85 ? 2.748 -8.68 26.328 1 33.88 85 LEU A N 1
ATOM 693 C CA . LEU A 1 85 ? 3.135 -7.586 25.453 1 33.88 85 LEU A CA 1
ATOM 694 C C . LEU A 1 85 ? 3.996 -6.57 26.188 1 33.88 85 LEU A C 1
ATOM 696 O O . LEU A 1 85 ? 4.785 -5.848 25.562 1 33.88 85 LEU A O 1
ATOM 700 N N . ILE A 1 86 ? 3.92 -6.422 27.562 1 31.7 86 ILE A N 1
ATOM 701 C CA . ILE A 1 86 ? 4.773 -5.543 28.359 1 31.7 86 ILE A CA 1
ATOM 702 C C . ILE A 1 86 ? 6.211 -6.055 28.328 1 31.7 86 ILE A C 1
ATOM 704 O O . ILE A 1 86 ? 7.156 -5.262 28.359 1 31.7 86 ILE A O 1
ATOM 708 N N . VAL A 1 87 ? 6.445 -7.367 28.188 1 30.94 87 VAL A N 1
ATOM 709 C CA . VAL A 1 87 ? 7.797 -7.879 28.391 1 30.94 87 VAL A CA 1
ATOM 710 C C . VAL A 1 87 ? 8.688 -7.449 27.219 1 30.94 87 VAL A C 1
ATOM 712 O O . VAL A 1 87 ? 9.867 -7.152 27.406 1 30.94 87 VAL A O 1
ATOM 715 N N . CYS A 1 88 ? 8.094 -7.586 26.016 1 33.5 88 CYS A N 1
ATOM 716 C CA . CYS A 1 88 ? 9.125 -7.441 24.984 1 33.5 88 CYS A CA 1
ATOM 717 C C . CYS A 1 88 ? 9.68 -6.02 24.969 1 33.5 88 CYS A C 1
ATOM 719 O O . CYS A 1 88 ? 10.727 -5.766 24.375 1 33.5 88 CYS A O 1
ATOM 721 N N . PHE A 1 89 ? 8.969 -5.031 25.438 1 32.16 89 PHE A N 1
ATOM 722 C CA . PHE A 1 89 ? 9.594 -3.721 25.547 1 32.16 89 PHE A CA 1
ATOM 723 C C . PHE A 1 89 ? 10.641 -3.719 26.656 1 32.16 89 PHE A C 1
ATOM 725 O O . PHE A 1 89 ? 11.281 -2.697 26.922 1 32.16 89 PHE A O 1
ATOM 732 N N . ASP A 1 90 ? 10.695 -4.766 27.484 1 31.8 90 ASP A N 1
ATOM 733 C CA . ASP A 1 90 ? 11.453 -4.629 28.719 1 31.8 90 ASP A CA 1
ATOM 734 C C . ASP A 1 90 ? 12.953 -4.594 28.438 1 31.8 90 ASP A C 1
ATOM 736 O O . ASP A 1 90 ? 13.758 -4.445 29.359 1 31.8 90 ASP A O 1
ATOM 740 N N . GLN A 1 91 ? 13.445 -5.191 27.438 1 31.78 91 GLN A N 1
ATOM 741 C CA . GLN A 1 91 ? 14.867 -5.363 27.734 1 31.78 91 GLN A CA 1
ATOM 742 C C . GLN A 1 91 ? 15.562 -4.012 27.891 1 31.78 91 GLN A C 1
ATOM 744 O O . GLN A 1 91 ? 16.516 -3.883 28.641 1 31.78 91 GLN A O 1
ATOM 749 N N . ALA A 1 92 ? 15.633 -3.168 26.859 1 33.59 92 ALA A N 1
ATOM 750 C CA . ALA A 1 92 ? 16.734 -2.227 27.031 1 33.59 92 ALA A CA 1
ATOM 751 C C . ALA A 1 92 ? 16.391 -1.152 28.062 1 33.59 92 ALA A C 1
ATOM 753 O O . ALA A 1 92 ? 17.141 -0.19 28.234 1 33.59 92 ALA A O 1
ATOM 754 N N . VAL A 1 93 ? 15.023 -0.925 28.328 1 34.97 93 VAL A N 1
ATOM 755 C CA . VAL A 1 93 ? 14.859 0.256 29.172 1 34.97 93 VAL A CA 1
ATOM 756 C C . VAL A 1 93 ? 15.211 -0.089 30.609 1 34.97 93 VAL A C 1
ATOM 758 O O . VAL A 1 93 ? 14.938 -1.199 31.078 1 34.97 93 VAL A O 1
ATOM 761 N N . SER A 1 94 ? 16.031 0.732 31.266 1 34.19 94 SER A N 1
ATOM 762 C CA . SER A 1 94 ? 16.359 0.757 32.688 1 34.19 94 SER A CA 1
ATOM 763 C C . SER A 1 94 ? 15.125 0.525 33.531 1 34.19 94 SER A C 1
ATOM 765 O O . SER A 1 94 ? 14 0.81 33.125 1 34.19 94 SER A O 1
ATOM 767 N N . THR A 1 95 ? 15.133 -0.115 34.75 1 41.03 95 THR A N 1
ATOM 768 C CA . THR A 1 95 ? 14.211 -0.578 35.781 1 41.03 95 THR A CA 1
ATOM 769 C C . THR A 1 95 ? 13.094 0.441 36 1 41.03 95 THR A C 1
ATOM 771 O O . THR A 1 95 ? 11.938 0.068 36.219 1 41.03 95 THR A O 1
ATOM 774 N N . GLY A 1 96 ? 13.398 1.729 36.219 1 40.56 96 GLY A N 1
ATOM 775 C CA . GLY A 1 96 ? 12.43 2.758 36.562 1 40.56 96 GLY A CA 1
ATOM 776 C C . GLY A 1 96 ? 11.523 3.127 35.406 1 40.56 96 GLY A C 1
ATOM 777 O O . GLY A 1 96 ? 10.367 3.492 35.594 1 40.56 96 GLY A O 1
ATOM 778 N N . ASP A 1 97 ? 11.992 3.184 34.156 1 44.69 97 ASP A N 1
ATOM 779 C CA . ASP A 1 97 ? 11.367 3.703 32.938 1 44.69 97 ASP A CA 1
ATOM 780 C C . ASP A 1 97 ? 10.359 2.709 32.375 1 44.69 97 ASP A C 1
ATOM 782 O O . ASP A 1 97 ? 9.547 3.061 31.516 1 44.69 97 ASP A O 1
ATOM 786 N N . VAL A 1 98 ? 10.438 1.529 32.844 1 47.56 98 VAL A N 1
ATOM 787 C CA . VAL A 1 98 ? 9.516 0.497 32.375 1 47.56 98 VAL A CA 1
ATOM 788 C C . VAL A 1 98 ? 8.125 0.75 32.969 1 47.56 98 VAL A C 1
ATOM 790 O O . VAL A 1 98 ? 7.117 0.573 32.281 1 47.56 98 VAL A O 1
ATOM 793 N N . LYS A 1 99 ? 8.016 1.151 34.188 1 48.28 99 LYS A N 1
ATOM 794 C CA . LYS A 1 99 ? 6.719 1.435 34.781 1 48.28 99 LYS A CA 1
ATOM 795 C C . LYS A 1 99 ? 6.039 2.611 34.094 1 48.28 99 LYS A C 1
ATOM 797 O O . LYS A 1 99 ? 4.824 2.586 33.875 1 48.28 99 LYS A O 1
ATOM 802 N N . SER A 1 100 ? 6.875 3.562 33.688 1 57.09 100 SER A N 1
ATOM 803 C CA . SER A 1 100 ? 6.332 4.754 33.031 1 57.09 100 SER A CA 1
ATOM 804 C C . SER A 1 100 ? 5.828 4.438 31.625 1 57.09 100 SER A C 1
ATOM 806 O O . SER A 1 100 ? 4.75 4.891 31.234 1 57.09 100 SER A O 1
ATOM 808 N N . ASP A 1 101 ? 6.492 3.504 31 1 62.94 101 ASP A N 1
ATOM 809 C CA . ASP A 1 101 ? 6.094 3.146 29.641 1 62.94 101 ASP A CA 1
ATOM 810 C C . ASP A 1 101 ? 4.828 2.289 29.641 1 62.94 101 ASP A C 1
ATOM 812 O O . ASP A 1 101 ? 3.951 2.461 28.797 1 62.94 101 ASP A O 1
ATOM 816 N N . ALA A 1 102 ? 4.73 1.376 30.609 1 63.88 102 ALA A N 1
ATOM 817 C CA . ALA A 1 102 ? 3.535 0.55 30.75 1 63.88 102 ALA A CA 1
ATOM 818 C C . ALA A 1 102 ? 2.303 1.411 31.016 1 63.88 102 ALA A C 1
ATOM 820 O O . ALA A 1 102 ? 1.219 1.131 30.5 1 63.88 102 ALA A O 1
ATOM 821 N N . ASN A 1 103 ? 2.6 2.482 31.625 1 79.19 103 ASN A N 1
ATOM 822 C CA . ASN A 1 103 ? 1.504 3.395 31.938 1 79.19 103 ASN A CA 1
ATOM 823 C C . ASN A 1 103 ? 1.021 4.137 30.688 1 79.19 103 ASN A C 1
ATOM 825 O O . ASN A 1 103 ? -0.183 4.273 30.469 1 79.19 103 ASN A O 1
ATOM 829 N N . VAL A 1 104 ? 1.926 4.336 29.781 1 81.94 104 VAL A N 1
ATOM 830 C CA . VAL A 1 104 ? 1.561 5.098 28.594 1 81.94 104 VAL A CA 1
ATOM 831 C C . VAL A 1 104 ? 0.759 4.211 27.641 1 81.94 104 VAL A C 1
ATOM 833 O O . VAL A 1 104 ? -0.218 4.66 27.047 1 81.94 104 VAL A O 1
ATOM 836 N N . PHE A 1 105 ? 1.089 3 27.594 1 81.81 105 PHE A N 1
ATOM 837 C CA . PHE A 1 105 ? 0.375 2.07 26.719 1 81.81 105 PHE A CA 1
ATOM 838 C C . PHE A 1 105 ? -1.05 1.854 27.219 1 81.81 105 PHE A C 1
ATOM 840 O O . PHE A 1 105 ? -1.982 1.756 26.422 1 81.81 105 PHE A O 1
ATOM 847 N N . GLU A 1 106 ? -1.097 1.798 28.453 1 85.38 106 GLU A N 1
ATOM 848 C CA . GLU A 1 106 ? -2.432 1.674 29.031 1 85.38 106 GLU A CA 1
ATOM 849 C C . GLU A 1 106 ? -3.273 2.914 28.75 1 85.38 106 GLU A C 1
ATOM 851 O O . GLU A 1 106 ? -4.465 2.809 28.453 1 85.38 106 GLU A O 1
ATOM 856 N N . LEU A 1 107 ? -2.631 4.004 28.875 1 86.94 107 LEU A N 1
ATOM 857 C CA . LEU A 1 107 ? -3.316 5.254 28.562 1 86.94 107 LEU A CA 1
ATOM 858 C C . LEU A 1 107 ? -3.758 5.293 27.109 1 86.94 107 LEU A C 1
ATOM 860 O O . LEU A 1 107 ? -4.879 5.711 26.797 1 86.94 107 LEU A O 1
ATOM 864 N N . ILE A 1 108 ? -2.943 4.84 26.266 1 86.62 108 ILE A N 1
ATOM 865 C CA . ILE A 1 108 ? -3.248 4.82 24.844 1 86.62 108 ILE A CA 1
ATOM 866 C C . ILE A 1 108 ? -4.426 3.885 24.578 1 86.62 108 ILE A C 1
ATOM 868 O O . ILE A 1 108 ? -5.371 4.25 23.875 1 86.62 108 ILE A O 1
ATOM 872 N N . GLN A 1 109 ? -4.352 2.795 25.172 1 85.75 109 GLN A N 1
ATOM 873 C CA . GLN A 1 109 ? -5.406 1.807 24.969 1 85.75 109 GLN A CA 1
ATOM 874 C C . GLN A 1 109 ? -6.758 2.334 25.438 1 85.75 109 GLN A C 1
ATOM 876 O O . GLN A 1 109 ? -7.758 2.229 24.734 1 85.75 109 GLN A O 1
ATOM 881 N N . LYS A 1 110 ? -6.758 2.83 26.625 1 89.06 110 LYS A N 1
ATOM 882 C CA . LYS A 1 110 ? -7.992 3.373 27.188 1 89.06 110 LYS A CA 1
ATOM 883 C C . LYS A 1 110 ? -8.547 4.496 26.312 1 89.06 110 LYS A C 1
ATOM 885 O O . LYS A 1 110 ? -9.75 4.543 26.031 1 89.06 110 LYS A O 1
ATOM 890 N N . HIS A 1 111 ? -7.723 5.297 25.875 1 91.25 111 HIS A N 1
ATOM 891 C CA . HIS A 1 111 ? -8.141 6.406 25.031 1 91.25 111 HIS A CA 1
ATOM 892 C C . HIS A 1 111 ? -8.703 5.906 23.703 1 91.25 111 HIS A C 1
ATOM 894 O O . HIS A 1 111 ? -9.766 6.355 23.266 1 91.25 111 HIS A O 1
ATOM 900 N N . GLN A 1 112 ? -7.957 5.004 23.094 1 90 112 GLN A N 1
ATOM 901 C CA . GLN A 1 112 ? -8.344 4.504 21.781 1 90 112 GLN A CA 1
ATOM 902 C C . GLN A 1 112 ? -9.68 3.773 21.844 1 90 112 GLN A C 1
ATOM 904 O O . GLN A 1 112 ? -10.477 3.854 20.906 1 90 112 GLN A O 1
ATOM 909 N N . GLU A 1 113 ? -9.914 3.098 22.891 1 89.44 113 GLU A N 1
ATOM 910 C CA . GLU A 1 113 ? -11.172 2.367 23.062 1 89.44 113 GLU A CA 1
ATOM 911 C C . GLU A 1 113 ? -12.344 3.324 23.234 1 89.44 113 GLU A C 1
ATOM 913 O O . GLU A 1 113 ? -13.461 3.029 22.781 1 89.44 113 GLU A O 1
ATOM 918 N N . ALA A 1 114 ? -12.047 4.457 23.797 1 91.88 114 ALA A N 1
ATOM 919 C CA . ALA A 1 114 ? -13.117 5.398 24.125 1 91.88 114 ALA A CA 1
ATOM 920 C C . ALA A 1 114 ? -13.32 6.406 23 1 91.88 114 ALA A C 1
ATOM 922 O O . ALA A 1 114 ? -14.352 7.082 22.938 1 91.88 114 ALA A O 1
ATOM 923 N N . ALA A 1 115 ? -12.438 6.488 22.141 1 94.31 115 ALA A N 1
ATOM 924 C CA . ALA A 1 115 ? -12.461 7.531 21.125 1 94.31 115 ALA A CA 1
ATOM 925 C C . ALA A 1 115 ? -13.625 7.32 20.156 1 94.31 115 ALA A C 1
ATOM 927 O O . ALA A 1 115 ? -13.859 6.203 19.703 1 94.31 115 ALA A O 1
ATOM 928 N N . ALA A 1 116 ? -14.312 8.445 19.875 1 96.12 116 ALA A N 1
ATOM 929 C CA . ALA A 1 116 ? -15.414 8.391 18.922 1 96.12 116 ALA A CA 1
ATOM 930 C C . ALA A 1 116 ? -14.914 8.031 17.531 1 96.12 116 ALA A C 1
ATOM 932 O O . ALA A 1 116 ? -13.914 8.578 17.062 1 96.12 116 ALA A O 1
ATOM 933 N N . ARG A 1 117 ? -15.609 7.102 16.875 1 95.25 117 ARG A N 1
ATOM 934 C CA . ARG A 1 117 ? -15.328 6.668 15.508 1 95.25 117 ARG A CA 1
ATOM 935 C C . ARG A 1 117 ? -16.609 6.512 14.703 1 95.25 117 ARG A C 1
ATOM 937 O O . ARG A 1 117 ? -17.688 6.34 15.273 1 95.25 117 ARG A O 1
ATOM 944 N N . LEU A 1 118 ? -16.422 6.602 13.398 1 96.69 118 LEU A N 1
ATOM 945 C CA . LEU A 1 118 ? -17.547 6.297 12.531 1 96.69 118 LEU A CA 1
ATOM 946 C C . LEU A 1 118 ? -18 4.848 12.711 1 96.69 118 LEU A C 1
ATOM 948 O O . LEU A 1 118 ? -17.156 3.965 12.93 1 96.69 118 LEU A O 1
ATOM 952 N N . PRO A 1 119 ? -19.344 4.66 12.609 1 95.25 119 PRO A N 1
ATOM 953 C CA . PRO A 1 119 ? -19.75 3.254 12.508 1 95.25 119 PRO A CA 1
ATOM 954 C C . PRO A 1 119 ? -19.031 2.518 11.375 1 95.25 119 PRO A C 1
ATOM 956 O O . PRO A 1 119 ? -18.719 3.119 10.352 1 95.25 119 PRO A O 1
ATOM 959 N N . PRO A 1 120 ? -18.781 1.244 11.531 1 95.25 120 PRO A N 1
ATOM 960 C CA . PRO A 1 120 ? -17.938 0.492 10.594 1 95.25 120 PRO A CA 1
ATOM 961 C C . PRO A 1 120 ? -18.391 0.655 9.141 1 95.25 120 PRO A C 1
ATOM 963 O O . PRO A 1 120 ? -17.562 0.904 8.258 1 95.25 120 PRO A O 1
ATOM 966 N N . LEU A 1 121 ? -19.609 0.576 8.898 1 96.81 121 LEU A N 1
ATOM 967 C CA . LEU A 1 121 ? -20.094 0.628 7.527 1 96.81 121 LEU A CA 1
ATOM 968 C C . LEU A 1 121 ? -19.875 2.014 6.926 1 96.81 121 LEU A C 1
ATOM 970 O O . LEU A 1 121 ? -19.531 2.141 5.75 1 96.81 121 LEU A O 1
ATOM 974 N N . GLU A 1 122 ? -20.141 3.074 7.715 1 97.38 122 GLU A N 1
ATOM 975 C CA . GLU A 1 122 ? -19.875 4.434 7.258 1 97.38 122 GLU A CA 1
ATOM 976 C C . GLU A 1 122 ? -18.391 4.648 7.016 1 97.38 122 GLU A C 1
ATOM 978 O O . GLU A 1 122 ? -18 5.312 6.051 1 97.38 122 GLU 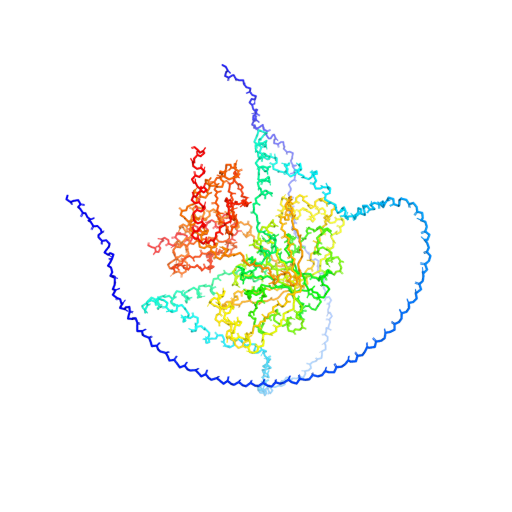A O 1
ATOM 983 N N . GLU A 1 123 ? -17.594 4.125 7.883 1 97.44 123 GLU A N 1
ATOM 984 C CA . GLU A 1 123 ? -16.156 4.211 7.703 1 97.44 123 GLU A CA 1
ATOM 985 C C . GLU A 1 123 ? -15.711 3.492 6.43 1 97.44 123 GLU A C 1
ATOM 987 O O . GLU A 1 123 ? -14.914 4.027 5.652 1 97.44 123 GLU A O 1
ATOM 992 N N . ILE A 1 124 ? -16.234 2.33 6.188 1 98.12 124 ILE A N 1
ATOM 993 C CA . ILE A 1 124 ? -15.906 1.526 5.012 1 98.12 124 ILE A CA 1
ATOM 994 C C . ILE A 1 124 ? -16.281 2.297 3.748 1 98.12 124 ILE A C 1
ATOM 996 O O . ILE A 1 124 ? -15.461 2.434 2.836 1 98.12 124 ILE A O 1
ATOM 1000 N N . ARG A 1 125 ? -17.5 2.822 3.723 1 98.38 125 ARG A N 1
ATOM 1001 C CA . ARG A 1 125 ? -17.969 3.582 2.57 1 98.38 125 ARG A CA 1
ATOM 1002 C C . ARG A 1 125 ? -17.094 4.805 2.322 1 98.38 125 ARG A C 1
ATOM 1004 O O . ARG A 1 125 ? -16.797 5.133 1.173 1 98.38 125 ARG A O 1
ATOM 1011 N N . THR A 1 126 ? -16.719 5.426 3.389 1 98.31 126 THR A N 1
ATOM 1012 C CA . THR A 1 126 ? -15.906 6.633 3.303 1 98.31 126 THR A CA 1
ATOM 1013 C C . THR A 1 126 ? -14.516 6.309 2.771 1 98.31 126 THR A C 1
ATOM 1015 O O . THR A 1 126 ? -14.016 6.98 1.862 1 98.31 126 THR A O 1
ATOM 1018 N N . VAL A 1 127 ? -13.891 5.25 3.275 1 97.88 127 VAL A N 1
ATOM 1019 C CA . VAL A 1 127 ? -12.547 4.875 2.854 1 97.88 127 VAL A CA 1
ATOM 1020 C C . VAL A 1 127 ? -12.562 4.457 1.386 1 97.88 127 VAL A C 1
ATOM 1022 O O . VAL A 1 127 ? -11.695 4.871 0.606 1 97.88 127 VAL A O 1
ATOM 1025 N N . LEU A 1 128 ? -13.531 3.691 0.979 1 98.44 128 LEU A N 1
ATOM 1026 C CA . LEU A 1 128 ? -13.625 3.275 -0.416 1 98.44 128 LEU A CA 1
ATOM 1027 C C . LEU A 1 128 ? -13.859 4.477 -1.326 1 98.44 128 LEU A C 1
ATOM 1029 O O . LEU A 1 128 ? -13.258 4.574 -2.4 1 98.44 128 LEU A O 1
ATOM 1033 N N . ASP A 1 129 ? -14.672 5.371 -0.855 1 97.81 129 ASP A N 1
ATOM 1034 C CA . ASP A 1 129 ? -14.977 6.559 -1.646 1 97.81 129 ASP A CA 1
ATOM 1035 C C . ASP A 1 129 ? -13.742 7.438 -1.822 1 97.81 129 ASP A C 1
ATOM 1037 O O . ASP A 1 129 ? -13.562 8.07 -2.865 1 97.81 129 ASP A O 1
ATOM 1041 N N . ARG A 1 130 ? -12.898 7.426 -0.851 1 96 130 ARG A N 1
ATOM 1042 C CA . ARG A 1 130 ? -11.75 8.32 -0.864 1 96 130 ARG A CA 1
ATOM 1043 C C . ARG A 1 130 ? -10.523 7.629 -1.46 1 96 130 ARG A C 1
ATOM 1045 O O . ARG A 1 130 ? -9.5 8.266 -1.703 1 96 130 ARG A O 1
ATOM 1052 N N . SER A 1 131 ? -10.641 6.336 -1.693 1 96.69 131 SER A N 1
ATOM 1053 C CA . SER A 1 131 ? -9.523 5.594 -2.262 1 96.69 131 SER A CA 1
ATOM 1054 C C . SER A 1 131 ? -9.594 5.566 -3.785 1 96.69 131 SER A C 1
ATOM 1056 O O . SER A 1 131 ? -10.68 5.625 -4.363 1 96.69 131 SER A O 1
ATOM 1058 N N . VAL A 1 132 ? -8.359 5.535 -4.395 1 96.69 132 VAL A N 1
ATOM 1059 C CA . VAL A 1 132 ? -8.336 5.59 -5.852 1 96.69 132 VAL A CA 1
ATOM 1060 C C . VAL A 1 132 ? -7.586 4.379 -6.402 1 96.69 132 VAL A C 1
ATOM 1062 O O . VAL A 1 132 ? -7.5 4.195 -7.621 1 96.69 132 VAL A O 1
ATOM 1065 N N . ARG A 1 133 ? -6.953 3.598 -5.551 1 97.12 133 ARG A N 1
ATOM 1066 C CA . ARG A 1 133 ? -6.207 2.412 -5.961 1 97.12 133 ARG A CA 1
ATOM 1067 C C . ARG A 1 133 ? -6.449 1.253 -5 1 97.12 133 ARG A C 1
ATOM 1069 O O . ARG A 1 133 ? -6.676 1.466 -3.807 1 97.12 133 ARG A O 1
ATOM 1076 N N . GLY A 1 134 ? -6.461 0.035 -5.465 1 98.19 134 GLY A N 1
ATOM 1077 C CA . GLY A 1 134 ? -6.617 -1.177 -4.676 1 98.19 134 GLY A CA 1
ATOM 1078 C C . GLY A 1 134 ? -6.051 -2.408 -5.355 1 98.19 134 GLY A C 1
ATOM 1079 O O . GLY A 1 134 ? -5.453 -2.312 -6.43 1 98.19 134 GLY A O 1
ATOM 1080 N N . MET A 1 135 ? -6.172 -3.477 -4.672 1 98.44 135 MET A N 1
ATOM 1081 C CA . MET A 1 135 ? -5.719 -4.75 -5.219 1 98.44 135 MET A CA 1
ATOM 1082 C C . MET A 1 135 ? -6.902 -5.594 -5.688 1 98.44 135 MET A C 1
ATOM 1084 O O . MET A 1 135 ? -7.812 -5.875 -4.91 1 98.44 135 MET A O 1
ATOM 1088 N N . LEU A 1 136 ? -6.832 -6 -6.895 1 98.81 136 LEU A N 1
ATOM 1089 C CA . LEU A 1 136 ? -7.859 -6.828 -7.512 1 98.81 136 LEU A CA 1
ATOM 1090 C C . LEU A 1 136 ? -7.438 -8.297 -7.531 1 98.81 136 LEU A C 1
ATOM 1092 O O . LEU A 1 136 ? -6.344 -8.625 -7.992 1 98.81 136 LEU A O 1
ATOM 1096 N N . SER A 1 137 ? -8.258 -9.133 -6.957 1 98.88 137 SER A N 1
ATOM 1097 C CA . SER A 1 137 ? -8.062 -10.578 -7.066 1 98.88 137 SER A CA 1
ATOM 1098 C C . SER A 1 137 ? -8.992 -11.188 -8.102 1 98.88 137 SER A C 1
ATOM 1100 O O . SER A 1 137 ? -10.211 -11 -8.031 1 98.88 137 SER A O 1
ATOM 1102 N N . THR A 1 138 ? -8.414 -11.867 -9.039 1 98.75 138 THR A N 1
ATOM 1103 C CA . THR A 1 138 ? -9.164 -12.508 -10.117 1 98.75 138 THR A CA 1
ATOM 1104 C C . THR A 1 138 ? -8.773 -13.977 -10.25 1 98.75 138 THR A C 1
ATOM 1106 O O . THR A 1 138 ? -7.906 -14.461 -9.516 1 98.75 138 THR A O 1
ATOM 1109 N N . PHE A 1 139 ? -9.523 -14.727 -11.133 1 98 139 PHE A N 1
ATOM 1110 C CA . PHE A 1 139 ? -9.117 -16.062 -11.539 1 98 139 PHE A CA 1
ATOM 1111 C C . PHE A 1 139 ? -8.188 -15.992 -12.75 1 98 139 PHE A C 1
ATOM 1113 O O . PHE A 1 139 ? -8.594 -15.555 -13.828 1 98 139 PHE A O 1
ATOM 1120 N N . SER A 1 140 ? -7.016 -16.516 -12.539 1 97.44 140 SER A N 1
ATOM 1121 C CA . SER A 1 140 ? -6.016 -16.391 -13.594 1 97.44 140 SER A CA 1
ATOM 1122 C C . SER A 1 140 ? -6.348 -17.281 -14.789 1 97.44 140 SER A C 1
ATOM 1124 O O . SER A 1 140 ? -6.609 -18.469 -14.625 1 97.44 140 SER A O 1
ATOM 1126 N N . GLN A 1 141 ? -6.32 -16.703 -15.977 1 95.44 141 GLN A N 1
ATOM 1127 C CA . GLN A 1 141 ? -6.398 -17.484 -17.203 1 95.44 141 GLN A CA 1
ATOM 1128 C C . GLN A 1 141 ? -5.027 -18.016 -17.594 1 95.44 141 GLN A C 1
ATOM 1130 O O . GLN A 1 141 ? -4.914 -19.141 -18.094 1 95.44 141 GLN A O 1
ATOM 1135 N N . LYS A 1 142 ? -4.086 -17.266 -17.359 1 93 142 LYS A N 1
ATOM 1136 C CA . LYS A 1 142 ? -2.717 -17.594 -17.734 1 93 142 LYS A CA 1
ATOM 1137 C C . LYS A 1 142 ? -2.158 -18.734 -16.891 1 93 142 LYS A C 1
ATOM 1139 O O . LYS A 1 142 ? -1.491 -19.625 -17.391 1 93 142 LYS A O 1
ATOM 1144 N N . TYR A 1 143 ? -2.377 -18.625 -15.578 1 94.12 143 TYR A N 1
ATOM 1145 C CA . TYR A 1 143 ? -1.983 -19.672 -14.648 1 94.12 143 TYR A CA 1
ATOM 1146 C C . TYR A 1 143 ? -3.203 -20.422 -14.125 1 94.12 143 TYR A C 1
ATOM 1148 O O . TYR A 1 143 ? -3.738 -20.094 -13.07 1 94.12 143 TYR A O 1
ATOM 1156 N N . GLU A 1 144 ? -3.494 -21.469 -14.867 1 90.5 144 GLU A N 1
ATOM 1157 C CA . GLU A 1 144 ? -4.734 -22.203 -14.625 1 90.5 144 GLU A CA 1
ATOM 1158 C C . GLU A 1 144 ? -4.816 -22.672 -13.172 1 90.5 144 GLU A C 1
ATOM 1160 O O . GLU A 1 144 ? -3.865 -23.266 -12.656 1 90.5 144 GLU A O 1
ATOM 1165 N N . GLY A 1 145 ? -5.91 -22.312 -12.594 1 92.75 145 GLY A N 1
ATOM 1166 C CA . GLY A 1 145 ? -6.195 -22.797 -11.25 1 92.75 145 GLY A CA 1
ATOM 1167 C C . GLY A 1 145 ? -5.695 -21.859 -10.172 1 92.75 145 GLY A C 1
ATOM 1168 O O . GLY A 1 145 ? -5.875 -22.125 -8.977 1 92.75 145 GLY A O 1
ATOM 1169 N N . TYR A 1 146 ? -5.066 -20.766 -10.578 1 98 146 TYR A N 1
ATOM 1170 C CA . TYR A 1 146 ? -4.543 -19.859 -9.555 1 98 146 TYR A CA 1
ATOM 1171 C C . TYR A 1 146 ? -5.348 -18.578 -9.5 1 98 146 TYR A C 1
ATOM 1173 O O . TYR A 1 146 ? -5.773 -18.062 -10.539 1 98 146 TYR A O 1
ATOM 1181 N N . PRO A 1 147 ? -5.625 -18.094 -8.305 1 98.5 147 PRO A N 1
ATOM 1182 C CA . PRO A 1 147 ? -6.02 -16.672 -8.219 1 98.5 147 PRO A CA 1
ATOM 1183 C C . PRO A 1 147 ? -4.859 -15.727 -8.484 1 98.5 147 PRO A C 1
ATOM 1185 O O . PRO A 1 147 ? -3.699 -16.078 -8.266 1 98.5 147 PRO A O 1
ATOM 1188 N N . SER A 1 148 ? -5.16 -14.602 -9.016 1 98.44 148 SER A N 1
ATOM 1189 C CA . SER A 1 148 ? -4.117 -13.641 -9.367 1 98.44 148 SER A CA 1
ATOM 1190 C C . SER A 1 148 ? -4.441 -12.25 -8.82 1 98.44 148 SER A C 1
ATOM 1192 O O . SER A 1 148 ? -5.57 -11.773 -8.953 1 98.44 148 SER A O 1
ATOM 1194 N N . GLY A 1 149 ? -3.414 -11.664 -8.188 1 98.38 149 GLY A N 1
ATOM 1195 C CA . GLY A 1 149 ? -3.547 -10.297 -7.707 1 98.38 149 GLY A CA 1
ATOM 1196 C C . GLY A 1 149 ? -2.963 -9.273 -8.656 1 98.38 149 GLY A C 1
ATOM 1197 O O . GLY A 1 149 ? -1.939 -9.523 -9.297 1 98.38 149 GLY A O 1
ATOM 1198 N N . SER A 1 150 ? -3.621 -8.109 -8.727 1 98.06 150 SER A N 1
ATOM 1199 C CA . SER A 1 150 ? -3.125 -6.973 -9.5 1 98.06 150 SER A CA 1
ATOM 1200 C C . SER A 1 150 ? -3.523 -5.652 -8.852 1 98.06 150 SER A C 1
ATOM 1202 O O . SER A 1 150 ? -4.535 -5.574 -8.156 1 98.06 150 SER A O 1
ATOM 1204 N N . MET A 1 151 ? -2.676 -4.66 -9.055 1 97.88 151 MET A N 1
ATOM 1205 C CA . MET A 1 151 ? -3.07 -3.311 -8.656 1 97.88 151 MET A CA 1
ATOM 1206 C C . MET A 1 151 ? -3.959 -2.67 -9.719 1 97.88 151 MET A C 1
ATOM 1208 O O . MET A 1 151 ? -3.705 -2.814 -10.914 1 97.88 151 MET A O 1
ATOM 1212 N N . VAL A 1 152 ? -4.988 -1.97 -9.289 1 97.62 152 VAL A N 1
ATOM 1213 C CA . VAL A 1 152 ? -5.875 -1.291 -10.227 1 97.62 152 VAL A CA 1
ATOM 1214 C C . VAL A 1 152 ? -6.281 0.068 -9.664 1 97.62 152 VAL A C 1
ATOM 1216 O O . VAL A 1 152 ? -6.383 0.236 -8.445 1 97.62 152 VAL A O 1
ATOM 1219 N N . ASP A 1 153 ? -6.484 0.995 -10.555 1 97.19 153 ASP A N 1
ATOM 1220 C CA . ASP A 1 153 ? -7.16 2.238 -10.195 1 97.19 153 ASP A CA 1
ATOM 1221 C C . ASP A 1 153 ? -8.68 2.07 -10.242 1 97.19 153 ASP A C 1
ATOM 1223 O O . ASP A 1 153 ? -9.203 1.359 -11.102 1 97.19 153 ASP A O 1
ATOM 1227 N N . PHE A 1 154 ? -9.344 2.736 -9.289 1 98.5 154 PHE A N 1
ATOM 1228 C CA . PHE A 1 154 ? -10.805 2.646 -9.312 1 98.5 154 PHE A CA 1
ATOM 1229 C C . PHE A 1 154 ? -11.43 3.93 -8.781 1 98.5 154 PHE A C 1
ATOM 1231 O O . PHE A 1 154 ? -10.742 4.77 -8.195 1 98.5 154 PHE A O 1
ATOM 1238 N N . ALA A 1 155 ? -12.688 4.098 -9.086 1 98.44 155 ALA A N 1
ATOM 1239 C CA . ALA A 1 155 ? -13.555 5.121 -8.516 1 98.44 155 ALA A CA 1
ATOM 1240 C C . ALA A 1 155 ? -14.898 4.527 -8.102 1 98.44 155 ALA A C 1
ATOM 1242 O O . ALA A 1 155 ? -15.445 3.66 -8.789 1 98.44 155 ALA A O 1
ATOM 1243 N N . CYS A 1 156 ? -15.32 5.008 -7.004 1 97.81 156 CYS A N 1
ATOM 1244 C CA . CYS A 1 156 ? -16.641 4.543 -6.598 1 97.81 156 CYS A CA 1
ATOM 1245 C C . CYS A 1 156 ? -17.734 5.477 -7.109 1 97.81 156 CYS A C 1
ATOM 1247 O O . CYS A 1 156 ? -17.578 6.699 -7.078 1 97.81 156 CYS A O 1
ATOM 1249 N N . ASP A 1 157 ? -18.828 4.895 -7.547 1 95.38 157 ASP A N 1
ATOM 1250 C CA . ASP A 1 157 ? -19.984 5.695 -7.926 1 95.38 157 ASP A CA 1
ATOM 1251 C C . ASP A 1 157 ? -20.797 6.102 -6.695 1 95.38 157 ASP A C 1
ATOM 1253 O O . ASP A 1 157 ? -20.359 5.906 -5.562 1 95.38 157 ASP A O 1
ATOM 1257 N N . ALA A 1 158 ? -22 6.672 -6.906 1 92.88 158 ALA A N 1
ATOM 1258 C CA . ALA A 1 158 ? -22.797 7.25 -5.828 1 92.88 158 ALA A CA 1
ATOM 1259 C C . ALA A 1 158 ? -23.25 6.176 -4.844 1 92.88 158 ALA A C 1
ATOM 1261 O O . ALA A 1 158 ? -23.344 6.426 -3.641 1 92.88 158 ALA A O 1
ATOM 1262 N N . ASP A 1 159 ? -23.484 5.023 -5.324 1 95.19 159 ASP A N 1
ATOM 1263 C CA . ASP A 1 159 ? -23.953 3.961 -4.438 1 95.19 159 ASP A CA 1
ATOM 1264 C C . ASP A 1 159 ? -22.781 3.129 -3.918 1 95.19 159 ASP A C 1
ATOM 1266 O O . ASP A 1 159 ? -22.984 2.105 -3.26 1 95.19 159 ASP A O 1
ATOM 1270 N N . GLY A 1 160 ? -21.578 3.463 -4.199 1 97.31 160 GLY A N 1
ATOM 1271 C CA . GLY A 1 160 ? -20.406 2.807 -3.645 1 97.31 160 GLY A CA 1
ATOM 1272 C C . GLY A 1 160 ? -19.859 1.702 -4.535 1 97.31 160 GLY A C 1
ATOM 1273 O O . GLY A 1 160 ? -18.922 0.999 -4.156 1 97.31 160 GLY A O 1
ATOM 1274 N N . THR A 1 161 ? -20.406 1.561 -5.703 1 98.06 161 THR A N 1
ATOM 1275 C CA . THR A 1 161 ? -19.938 0.529 -6.621 1 98.06 161 THR A CA 1
ATOM 1276 C C . THR A 1 161 ? -18.625 0.94 -7.27 1 98.06 161 THR A C 1
ATOM 1278 O O . THR A 1 161 ? -18.547 1.996 -7.902 1 98.06 161 THR A O 1
ATOM 1281 N N . PRO A 1 162 ? -17.594 0.082 -7.176 1 98.81 162 PRO A N 1
ATOM 1282 C CA . PRO A 1 162 ? -16.312 0.429 -7.805 1 98.81 162 PRO A CA 1
ATOM 1283 C C . PRO A 1 162 ? -16.359 0.352 -9.328 1 98.81 162 PRO A C 1
ATOM 1285 O O . PRO A 1 162 ? -16.938 -0.585 -9.883 1 98.81 162 PRO A O 1
ATOM 1288 N N . ILE A 1 163 ? -15.805 1.367 -9.922 1 98.75 163 ILE A N 1
ATOM 1289 C CA . ILE A 1 163 ? -15.648 1.462 -11.367 1 98.75 163 ILE A CA 1
ATOM 1290 C C . ILE A 1 163 ? -14.18 1.3 -11.742 1 98.75 163 ILE A C 1
ATOM 1292 O O . ILE A 1 163 ? -13.305 1.94 -11.156 1 98.75 163 ILE A O 1
ATOM 1296 N N . LEU A 1 164 ? -13.914 0.445 -12.711 1 98.5 164 LEU A N 1
ATOM 1297 C CA . LEU A 1 164 ? -12.578 0.237 -13.266 1 98.5 164 LEU A CA 1
ATOM 1298 C C . LEU A 1 164 ? -12.492 0.764 -14.688 1 98.5 164 LEU A C 1
ATOM 1300 O O . LEU A 1 164 ? -13.484 0.758 -15.422 1 98.5 164 LEU A O 1
ATOM 1304 N N . ALA A 1 165 ? -11.359 1.29 -15.047 1 97.69 165 ALA A N 1
ATOM 1305 C CA . ALA A 1 165 ? -10.961 1.501 -16.438 1 97.69 165 ALA A CA 1
ATOM 1306 C C . ALA A 1 165 ? -9.805 0.583 -16.828 1 97.69 165 ALA A C 1
ATOM 1308 O O . ALA A 1 165 ? -8.672 0.797 -16.406 1 97.69 165 ALA A O 1
ATOM 1309 N N . VAL A 1 166 ? -10.141 -0.434 -17.656 1 96.69 166 VAL A N 1
ATOM 1310 C CA . VAL A 1 166 ? -9.141 -1.481 -17.859 1 96.69 166 VAL A CA 1
ATOM 1311 C C . VAL A 1 166 ? -8.867 -1.651 -19.344 1 96.69 166 VAL A C 1
ATOM 1313 O O . VAL A 1 166 ? -9.773 -1.528 -20.172 1 96.69 166 VAL A O 1
ATOM 1316 N N . SER A 1 167 ? -7.617 -1.941 -19.609 1 94.5 167 SER A N 1
ATOM 1317 C CA . SER A 1 167 ? -7.188 -2.205 -20.984 1 94.5 167 SER A CA 1
ATOM 1318 C C . SER A 1 167 ? -7.375 -3.674 -21.344 1 94.5 167 SER A C 1
ATOM 1320 O O . SER A 1 167 ? -7.113 -4.559 -20.531 1 94.5 167 SER A O 1
ATOM 1322 N N . SER A 1 168 ? -7.793 -3.938 -22.594 1 94.81 168 SER A N 1
ATOM 1323 C CA . SER A 1 168 ? -7.922 -5.301 -23.094 1 94.81 168 SER A CA 1
ATOM 1324 C C . SER A 1 168 ? -6.57 -6.008 -23.125 1 94.81 168 SER A C 1
ATOM 1326 O O . SER A 1 168 ? -6.512 -7.234 -23.234 1 94.81 168 SER A O 1
ATOM 1328 N N . LEU A 1 169 ? -5.523 -5.234 -22.984 1 90.5 169 LEU A N 1
ATOM 1329 C CA . LEU A 1 169 ? -4.172 -5.781 -23.031 1 90.5 169 LEU A CA 1
ATOM 1330 C C . LEU A 1 169 ? -3.752 -6.289 -21.641 1 90.5 169 LEU A C 1
ATOM 1332 O O . LEU A 1 169 ? -2.783 -7.039 -21.531 1 90.5 169 LEU A O 1
ATOM 1336 N N . ALA A 1 170 ? -4.422 -5.828 -20.672 1 93 170 ALA A N 1
ATOM 1337 C CA . ALA A 1 170 ? -4.051 -6.184 -19.297 1 93 170 ALA A CA 1
ATOM 1338 C C . ALA A 1 170 ? -4.484 -7.605 -18.969 1 93 170 ALA A C 1
ATOM 1340 O O . ALA A 1 170 ? -5.574 -8.039 -19.344 1 93 170 ALA A O 1
ATOM 1341 N N . VAL A 1 171 ? -3.699 -8.312 -18.219 1 93.62 171 VAL A N 1
ATOM 1342 C CA . VAL A 1 171 ? -3.957 -9.695 -17.828 1 93.62 171 VAL A CA 1
ATOM 1343 C C . VAL A 1 171 ? -5.23 -9.766 -17 1 93.62 171 VAL A C 1
ATOM 1345 O O . VAL A 1 171 ? -6.051 -10.672 -17.172 1 93.62 171 VAL A O 1
ATOM 1348 N N . HIS A 1 172 ? -5.414 -8.812 -16.062 1 96.94 172 HIS A N 1
ATOM 1349 C CA . HIS A 1 172 ? -6.582 -8.852 -15.195 1 96.94 172 HIS A CA 1
ATOM 1350 C C . HIS A 1 172 ? -7.871 -8.633 -15.984 1 96.94 172 HIS A C 1
ATOM 1352 O O . HIS A 1 172 ? -8.938 -9.094 -15.578 1 96.94 172 HIS A O 1
ATOM 1358 N N . THR A 1 173 ? -7.773 -7.879 -17.109 1 97.5 173 THR A N 1
ATOM 1359 C CA . THR A 1 173 ? -8.953 -7.703 -17.938 1 97.5 173 THR A CA 1
ATOM 1360 C C . THR A 1 173 ? -9.367 -9.023 -18.594 1 97.5 173 THR A C 1
ATOM 1362 O O . THR A 1 173 ? -10.547 -9.383 -18.594 1 97.5 173 THR A O 1
ATOM 1365 N N . LYS A 1 174 ? -8.406 -9.711 -19.094 1 96.81 174 LYS A N 1
ATOM 1366 C CA . LYS A 1 174 ? -8.672 -11.023 -19.672 1 96.81 174 LYS A CA 1
ATOM 1367 C C . LYS A 1 174 ? -9.266 -11.977 -18.641 1 96.81 174 LYS A C 1
ATOM 1369 O O . LYS A 1 174 ? -10.203 -12.719 -18.938 1 96.81 174 LYS A O 1
ATOM 1374 N N . ASP A 1 175 ? -8.742 -11.969 -17.453 1 98.06 175 ASP A N 1
ATOM 1375 C CA . ASP A 1 175 ? -9.281 -12.766 -16.359 1 98.06 175 ASP A CA 1
ATOM 1376 C C . ASP A 1 175 ? -10.75 -12.445 -16.109 1 98.06 175 ASP A C 1
ATOM 1378 O O . ASP A 1 175 ? -11.586 -13.344 -16.031 1 98.06 175 ASP A O 1
ATOM 1382 N N . LEU A 1 176 ? -11.039 -11.133 -16.031 1 98.38 176 LEU A N 1
ATOM 1383 C CA . LEU A 1 176 ? -12.383 -10.672 -15.695 1 98.38 176 LEU A CA 1
ATOM 1384 C C . LEU A 1 176 ? -13.375 -11.023 -16.797 1 98.38 176 LEU A C 1
ATOM 1386 O O . LEU A 1 176 ? -14.539 -11.344 -16.516 1 98.38 176 LEU A O 1
ATOM 1390 N N . LEU A 1 177 ? -12.938 -10.969 -18.047 1 97.25 177 LEU A N 1
ATOM 1391 C CA . LEU A 1 177 ? -13.812 -11.297 -19.172 1 97.25 177 LEU A CA 1
ATOM 1392 C C . LEU A 1 177 ? -14.117 -12.797 -19.203 1 97.25 177 LEU A C 1
ATOM 1394 O O . LEU A 1 177 ? -15.195 -13.203 -19.625 1 97.25 177 LEU A O 1
ATOM 1398 N N . ALA A 1 178 ? -13.195 -13.578 -18.734 1 97.12 178 ALA A N 1
ATOM 1399 C CA . ALA A 1 178 ? -13.391 -15.023 -18.672 1 97.12 178 ALA A CA 1
ATOM 1400 C C . ALA A 1 178 ? -14.227 -15.414 -17.453 1 97.12 178 ALA A C 1
ATOM 1402 O O . ALA A 1 178 ? -15.078 -16.297 -17.531 1 97.12 178 ALA A O 1
ATOM 1403 N N . ASN A 1 179 ? -14.008 -14.875 -16.312 1 97.88 179 ASN A N 1
ATOM 1404 C CA . ASN A 1 179 ? -14.734 -15.062 -15.055 1 97.88 179 ASN A CA 1
ATOM 1405 C C . ASN A 1 179 ? -14.906 -13.742 -14.312 1 97.88 179 ASN A C 1
ATOM 1407 O O . ASN A 1 179 ? -13.938 -13.188 -13.789 1 97.88 179 ASN A O 1
ATOM 1411 N N . PRO A 1 180 ? -16.125 -13.234 -14.227 1 98.44 180 PRO A N 1
ATOM 1412 C CA . PRO A 1 180 ? -16.328 -11.891 -13.688 1 98.44 180 PRO A CA 1
ATOM 1413 C C . PRO A 1 180 ? -16.172 -11.836 -12.172 1 98.44 180 PRO A C 1
ATOM 1415 O O . PRO A 1 180 ? -16.125 -10.75 -11.586 1 98.44 180 PRO A O 1
ATOM 1418 N N . LYS A 1 181 ? -16.203 -13.016 -11.492 1 98.56 181 LYS A N 1
ATOM 1419 C CA . LYS A 1 181 ? -16.094 -13.039 -10.031 1 98.56 181 LYS A CA 1
ATOM 1420 C C . LYS A 1 181 ? -14.727 -12.539 -9.586 1 98.56 181 LYS A C 1
ATOM 1422 O O . LYS A 1 181 ? -13.695 -13.055 -10.031 1 98.56 181 LYS A O 1
ATOM 1427 N N . CYS A 1 182 ? -14.695 -11.57 -8.703 1 98.88 182 CYS A N 1
ATOM 1428 C CA . CYS A 1 182 ? -13.461 -10.953 -8.234 1 98.88 182 CYS A CA 1
ATOM 1429 C C . CYS A 1 182 ? -13.633 -10.359 -6.84 1 98.88 182 CYS A C 1
ATOM 1431 O O . CYS A 1 182 ? -14.727 -10.422 -6.266 1 98.88 182 CYS A O 1
ATOM 1433 N N . SER A 1 183 ? -12.57 -9.922 -6.258 1 98.88 183 SER A N 1
ATOM 1434 C CA . SER A 1 183 ? -12.594 -9.117 -5.039 1 98.88 183 SER A CA 1
ATOM 1435 C C . SER A 1 183 ? -11.633 -7.941 -5.129 1 98.88 183 SER A C 1
ATOM 1437 O O . SER A 1 183 ? -10.609 -8.023 -5.816 1 98.88 183 SER A O 1
ATOM 1439 N N . LEU A 1 184 ? -12.008 -6.844 -4.566 1 98.94 184 LEU A N 1
ATOM 1440 C CA . LEU A 1 184 ? -11.195 -5.633 -4.469 1 98.94 184 LEU A CA 1
ATOM 1441 C C . LEU A 1 184 ? -10.781 -5.371 -3.025 1 98.94 184 LEU A C 1
ATOM 1443 O O . LEU A 1 184 ? -11.633 -5.18 -2.156 1 98.94 184 LEU A O 1
ATOM 1447 N N . LEU A 1 185 ? -9.477 -5.422 -2.748 1 98.88 185 LEU A N 1
ATOM 1448 C CA . LEU A 1 185 ? -8.922 -5.152 -1.424 1 98.88 185 LEU A CA 1
ATOM 1449 C C . LEU A 1 185 ? -8.383 -3.73 -1.342 1 98.88 185 LEU A C 1
ATOM 1451 O O . LEU A 1 185 ? -7.609 -3.305 -2.203 1 98.88 185 LEU A O 1
ATOM 1455 N N . VAL A 1 186 ? -8.812 -3.012 -0.351 1 98.62 186 VAL A N 1
ATOM 1456 C CA . VAL A 1 186 ? -8.328 -1.662 -0.081 1 98.62 186 VAL A CA 1
ATOM 1457 C C . VAL A 1 186 ? -7.863 -1.56 1.371 1 98.62 186 VAL A C 1
ATOM 1459 O O . VAL A 1 186 ? -8.641 -1.801 2.297 1 98.62 186 VAL A O 1
ATOM 1462 N N . ALA A 1 187 ? -6.594 -1.285 1.496 1 97.5 187 ALA A N 1
ATOM 1463 C CA . ALA A 1 187 ? -6.031 -1.001 2.814 1 97.5 187 ALA A CA 1
ATOM 1464 C C . ALA A 1 187 ? -5.855 0.5 3.023 1 97.5 187 ALA A C 1
ATOM 1466 O O . ALA A 1 187 ? -5.238 1.181 2.201 1 97.5 187 ALA A O 1
ATOM 1467 N N . ARG A 1 188 ? -6.387 0.976 4.094 1 95.44 188 ARG A N 1
ATOM 1468 C CA . ARG A 1 188 ? -6.199 2.393 4.387 1 95.44 188 ARG A CA 1
ATOM 1469 C C . ARG A 1 188 ? -4.715 2.746 4.461 1 95.44 188 ARG A C 1
ATOM 1471 O O . ARG A 1 188 ? -4.285 3.766 3.92 1 95.44 188 ARG A O 1
ATOM 1478 N N . ASP A 1 189 ? -4.012 1.938 5.156 1 93.56 189 ASP A N 1
ATOM 1479 C CA . ASP A 1 189 ? -2.555 2.008 5.234 1 93.56 189 ASP A CA 1
ATOM 1480 C C . ASP A 1 189 ? -1.928 0.63 5.039 1 93.56 189 ASP A C 1
ATOM 1482 O O . ASP A 1 189 ? -1.847 -0.16 5.98 1 93.56 189 ASP A O 1
ATOM 1486 N N . PRO A 1 190 ? -1.425 0.383 3.859 1 93.62 190 PRO A N 1
ATOM 1487 C CA . PRO A 1 190 ? -0.903 -0.953 3.561 1 93.62 190 PRO A CA 1
ATOM 1488 C C . PRO A 1 190 ? 0.27 -1.343 4.457 1 93.62 190 PRO A C 1
ATOM 1490 O O . PRO A 1 190 ? 0.587 -2.527 4.586 1 93.62 190 PRO A O 1
ATOM 1493 N N . GLU A 1 191 ? 0.903 -0.424 5.117 1 90.19 191 GLU A N 1
ATOM 1494 C CA . GLU A 1 191 ? 2.09 -0.719 5.914 1 90.19 191 GLU A CA 1
ATOM 1495 C C . GLU A 1 191 ? 1.728 -0.941 7.379 1 90.19 191 GLU A C 1
ATOM 1497 O O . GLU A 1 191 ? 2.557 -1.399 8.164 1 90.19 191 GLU A O 1
ATOM 1502 N N . ASP A 1 192 ? 0.513 -0.618 7.719 1 90.75 192 ASP A N 1
ATOM 1503 C CA . ASP A 1 192 ? 0.069 -0.714 9.109 1 90.75 192 ASP A CA 1
ATOM 1504 C C . ASP A 1 192 ? -0.981 -1.811 9.273 1 90.75 192 ASP A C 1
ATOM 1506 O O . ASP A 1 192 ? -2.139 -1.633 8.883 1 90.75 192 ASP A O 1
ATOM 1510 N N . ARG A 1 193 ? -0.665 -2.854 9.93 1 90 193 ARG A N 1
ATOM 1511 C CA . ARG A 1 193 ? -1.546 -4.008 10.078 1 90 193 ARG A CA 1
ATOM 1512 C C . ARG A 1 193 ? -2.746 -3.67 10.961 1 90 193 ARG A C 1
ATOM 1514 O O . ARG A 1 193 ? -3.756 -4.375 10.938 1 90 193 ARG A O 1
ATOM 1521 N N . THR A 1 194 ? -2.609 -2.688 11.75 1 89.12 194 THR A N 1
ATOM 1522 C CA . THR A 1 194 ? -3.678 -2.381 12.695 1 89.12 194 THR A CA 1
ATOM 1523 C C . THR A 1 194 ? -4.746 -1.509 12.039 1 89.12 194 THR A C 1
ATOM 1525 O O . THR A 1 194 ? -5.828 -1.32 12.602 1 89.12 194 THR A O 1
ATOM 1528 N N . ASP A 1 195 ? -4.445 -1.015 10.883 1 93.88 195 ASP A N 1
ATOM 1529 C CA . ASP A 1 195 ? -5.395 -0.114 10.234 1 93.88 195 ASP A CA 1
ATOM 1530 C C . ASP A 1 195 ? -6.461 -0.896 9.469 1 93.88 195 ASP A C 1
ATOM 1532 O O . ASP A 1 195 ? -6.395 -2.123 9.383 1 93.88 195 ASP A O 1
ATOM 1536 N N . LEU A 1 196 ? -7.418 -0.209 8.992 1 96.25 196 LEU A N 1
ATOM 1537 C CA . LEU A 1 196 ? -8.602 -0.769 8.344 1 96.25 196 LEU A CA 1
ATOM 1538 C C . LEU A 1 196 ? -8.25 -1.398 7.004 1 96.25 196 LEU A C 1
ATOM 1540 O O . LEU A 1 196 ? -7.559 -0.781 6.188 1 96.25 196 LEU A O 1
ATOM 1544 N N . VAL A 1 197 ? -8.68 -2.648 6.805 1 97.81 197 VAL A N 1
ATOM 1545 C CA . VAL A 1 197 ? -8.594 -3.344 5.523 1 97.81 197 VAL A CA 1
ATOM 1546 C C . VAL A 1 197 ? -9.992 -3.777 5.082 1 97.81 197 VAL A C 1
ATOM 1548 O O . VAL A 1 197 ? -10.734 -4.387 5.859 1 97.81 197 VAL A O 1
ATOM 1551 N N . ILE A 1 198 ? -10.289 -3.42 3.844 1 98.62 198 ILE A N 1
ATOM 1552 C CA . ILE A 1 198 ? -11.609 -3.711 3.287 1 98.62 198 ILE A CA 1
ATOM 1553 C C . ILE A 1 198 ? -11.469 -4.652 2.092 1 98.62 198 ILE A C 1
ATOM 1555 O O . ILE A 1 198 ? -10.594 -4.461 1.242 1 98.62 198 ILE A O 1
ATOM 1559 N N . THR A 1 199 ? -12.273 -5.676 2.055 1 98.75 199 THR A N 1
ATOM 1560 C CA . THR A 1 199 ? -12.352 -6.547 0.889 1 98.75 199 THR A CA 1
ATOM 1561 C C . THR A 1 199 ? -13.781 -6.609 0.355 1 98.75 199 THR A C 1
ATOM 1563 O O . THR A 1 199 ? -14.688 -7.086 1.043 1 98.75 199 THR A O 1
ATOM 1566 N N . LEU A 1 200 ? -13.945 -6.121 -0.828 1 98.81 200 LEU A N 1
ATOM 1567 C CA . LEU A 1 200 ? -15.234 -6.148 -1.508 1 98.81 200 LEU A CA 1
ATOM 1568 C C . LEU A 1 200 ? -15.281 -7.27 -2.537 1 98.81 200 LEU A C 1
ATOM 1570 O O . LEU A 1 200 ? -14.516 -7.273 -3.5 1 98.81 200 LEU A O 1
ATOM 1574 N N . HIS A 1 201 ? -16.172 -8.242 -2.316 1 98.75 201 HIS A N 1
ATOM 1575 C CA . HIS A 1 201 ? -16.422 -9.305 -3.281 1 98.75 201 HIS A CA 1
ATOM 1576 C C . HIS A 1 201 ? -17.562 -8.945 -4.223 1 98.75 201 HIS A C 1
ATOM 1578 O O . HIS A 1 201 ? -18.594 -8.422 -3.781 1 98.75 201 HIS A O 1
ATOM 1584 N N . GLY A 1 202 ? -17.281 -9.203 -5.508 1 98.75 202 GLY A N 1
ATOM 1585 C CA . GLY A 1 202 ? -18.344 -8.875 -6.449 1 98.75 202 GLY A CA 1
ATOM 1586 C C . GLY A 1 202 ? -18.047 -9.336 -7.859 1 98.75 202 GLY A C 1
ATOM 1587 O O . GLY A 1 202 ? -17.047 -10.023 -8.102 1 98.75 202 GLY A O 1
ATOM 1588 N N . ASP A 1 203 ? -18.984 -9.055 -8.797 1 98.75 203 ASP A N 1
ATOM 1589 C CA . ASP A 1 203 ? -18.875 -9.414 -10.203 1 98.75 203 ASP A CA 1
ATOM 1590 C C . ASP A 1 203 ? -18.562 -8.188 -11.062 1 98.75 203 ASP A C 1
ATOM 1592 O O . ASP A 1 203 ? -19.297 -7.199 -11.039 1 98.75 203 ASP A O 1
ATOM 1596 N N . ALA A 1 204 ? -17.453 -8.305 -11.773 1 98.69 204 ALA A N 1
ATOM 1597 C CA . ALA A 1 204 ? -17.078 -7.223 -12.688 1 98.69 204 ALA A CA 1
ATOM 1598 C C . ALA A 1 204 ? -17.781 -7.375 -14.031 1 98.69 204 ALA A C 1
ATOM 1600 O O . ALA A 1 204 ? -17.641 -8.398 -14.703 1 98.69 204 ALA A O 1
ATOM 1601 N N . THR A 1 205 ? -18.5 -6.371 -14.406 1 97.62 205 THR A N 1
ATOM 1602 C CA . THR A 1 205 ? -19.219 -6.418 -15.672 1 97.62 205 THR A CA 1
ATOM 1603 C C . THR A 1 205 ? -18.938 -5.168 -16.5 1 97.62 205 THR A C 1
ATOM 1605 O O . THR A 1 205 ? -18.781 -4.074 -15.953 1 97.62 205 THR A O 1
ATOM 1608 N N . SER A 1 206 ? -18.922 -5.375 -17.812 1 97.69 206 SER A N 1
ATOM 1609 C CA . SER A 1 206 ? -18.719 -4.246 -18.719 1 97.69 206 SER A CA 1
ATOM 1610 C C . SER A 1 206 ? -19.875 -3.25 -18.641 1 97.69 206 SER A C 1
ATOM 1612 O O . SER A 1 206 ? -21.031 -3.645 -18.531 1 97.69 206 SER A O 1
ATOM 1614 N N . VAL A 1 207 ? -19.5 -2.012 -18.688 1 97.56 207 VAL A N 1
ATOM 1615 C CA . VAL A 1 207 ? -20.5 -0.945 -18.656 1 97.56 207 VAL A CA 1
ATOM 1616 C C . VAL A 1 207 ? -21.188 -0.842 -20 1 97.56 207 VAL A C 1
ATOM 1618 O O . VAL A 1 207 ? -20.531 -0.834 -21.047 1 97.56 207 VAL A O 1
ATOM 1621 N N . ALA A 1 208 ? -22.484 -0.755 -19.984 1 96.38 208 ALA A N 1
ATOM 1622 C CA . ALA A 1 208 ? -23.266 -0.622 -21.203 1 96.38 208 ALA A CA 1
ATOM 1623 C C . ALA A 1 208 ? -22.969 0.706 -21.906 1 96.38 208 ALA A C 1
ATOM 1625 O O . ALA A 1 208 ? -22.672 1.706 -21.234 1 96.38 208 ALA A O 1
ATOM 1626 N N . GLU A 1 209 ? -23.141 0.722 -23.203 1 95 209 GLU A N 1
ATOM 1627 C CA . GLU A 1 209 ? -22.859 1.905 -24.016 1 95 209 GLU A CA 1
ATOM 1628 C C . GLU A 1 209 ? -23.672 3.105 -23.547 1 95 209 GLU A C 1
ATOM 1630 O O . GLU A 1 209 ? -23.172 4.227 -23.484 1 95 209 GLU A O 1
ATOM 1635 N N . LYS A 1 210 ? -24.859 2.926 -23.125 1 96.25 210 LYS A N 1
ATOM 1636 C CA . LYS A 1 210 ? -25.75 4.004 -22.734 1 96.25 210 LYS A CA 1
ATOM 1637 C C . LYS A 1 210 ? -25.281 4.672 -21.453 1 96.25 210 LYS A C 1
ATOM 1639 O O . LYS A 1 210 ? -25.578 5.84 -21.203 1 96.25 210 LYS A O 1
ATOM 1644 N N . ASP A 1 211 ? -24.547 3.936 -20.656 1 96.38 211 ASP A N 1
ATOM 1645 C CA . ASP A 1 211 ? -24.141 4.438 -19.344 1 96.38 211 ASP A CA 1
ATOM 1646 C C . ASP A 1 211 ? -22.688 4.926 -19.375 1 96.38 211 ASP A C 1
ATOM 1648 O O . ASP A 1 211 ? -22.188 5.469 -18.391 1 96.38 211 ASP A O 1
ATOM 1652 N N . LYS A 1 212 ? -22.016 4.801 -20.438 1 96.5 212 LYS A N 1
ATOM 1653 C CA . LYS A 1 212 ? -20.578 5.039 -20.531 1 96.5 212 LYS A CA 1
ATOM 1654 C C . LYS A 1 212 ? -20.25 6.492 -20.203 1 96.5 212 LYS A C 1
ATOM 1656 O O . LYS A 1 212 ? -19.281 6.766 -19.484 1 96.5 212 LYS A O 1
ATOM 1661 N N . ALA A 1 213 ? -21.016 7.398 -20.719 1 96.62 213 ALA A N 1
ATOM 1662 C CA . ALA A 1 213 ? -20.719 8.812 -20.516 1 96.62 213 ALA A CA 1
ATOM 1663 C C . ALA A 1 213 ? -20.797 9.188 -19.047 1 96.62 213 ALA A C 1
ATOM 1665 O O . ALA A 1 213 ? -19.906 9.891 -18.531 1 96.62 213 ALA A O 1
ATOM 1666 N N . ALA A 1 214 ? -21.828 8.734 -18.422 1 96.94 214 ALA A N 1
ATOM 1667 C CA . ALA A 1 214 ? -22 9.039 -17 1 96.94 214 ALA A CA 1
ATOM 1668 C C . ALA A 1 214 ? -20.891 8.398 -16.156 1 96.94 214 ALA A C 1
ATOM 1670 O O . ALA A 1 214 ? -20.344 9.039 -15.266 1 96.94 214 ALA A O 1
ATOM 1671 N N . ILE A 1 215 ? -20.562 7.191 -16.469 1 97.44 215 ILE A N 1
ATOM 1672 C CA . ILE A 1 215 ? -19.547 6.449 -15.75 1 97.44 215 ILE A CA 1
ATOM 1673 C C . ILE A 1 215 ? -18.188 7.09 -15.977 1 97.44 215 ILE A C 1
ATOM 1675 O O . ILE A 1 215 ? -17.375 7.219 -15.047 1 97.44 215 ILE A O 1
ATOM 1679 N N . ARG A 1 216 ? -17.906 7.492 -17.141 1 97.62 216 ARG A N 1
ATOM 1680 C CA . ARG A 1 216 ? -16.672 8.188 -17.484 1 97.62 216 ARG A CA 1
ATOM 1681 C C . ARG A 1 216 ? -16.516 9.453 -16.656 1 97.62 216 ARG A C 1
ATOM 1683 O O . ARG A 1 216 ? -15.422 9.742 -16.141 1 97.62 216 ARG A O 1
ATOM 1690 N N . ALA A 1 217 ? -17.547 10.172 -16.516 1 97.5 217 ALA A N 1
ATOM 1691 C CA . ALA A 1 217 ? -17.516 11.414 -15.75 1 97.5 217 ALA A CA 1
ATOM 1692 C C . ALA A 1 217 ? -17.172 11.148 -14.289 1 97.5 217 ALA A C 1
ATOM 1694 O O . ALA A 1 217 ? -16.359 11.859 -13.695 1 97.5 217 ALA A O 1
ATOM 1695 N N . VAL A 1 218 ? -17.797 10.133 -13.742 1 97.06 218 VAL A N 1
ATOM 1696 C CA . VAL A 1 218 ? -17.547 9.758 -12.352 1 97.06 218 VAL A CA 1
ATOM 1697 C C . VAL A 1 218 ? -16.078 9.359 -12.188 1 97.06 218 VAL A C 1
ATOM 1699 O O . VAL A 1 218 ? -15.406 9.812 -11.258 1 97.06 218 VAL A O 1
ATOM 1702 N N . TYR A 1 219 ? -15.578 8.523 -13.07 1 98.19 219 TYR A N 1
ATOM 1703 C CA . TYR A 1 219 ? -14.211 8.031 -13.008 1 98.19 219 TYR A CA 1
ATOM 1704 C C . TYR A 1 219 ? -13.211 9.18 -13.125 1 98.19 219 TYR A C 1
ATOM 1706 O O . TYR A 1 219 ? -12.266 9.273 -12.344 1 98.19 219 TYR A O 1
ATOM 1714 N N . LEU A 1 220 ? -13.422 10.109 -14.016 1 97.44 220 LEU A N 1
ATOM 1715 C CA . LEU A 1 220 ? -12.477 11.188 -14.297 1 97.44 220 LEU A CA 1
ATOM 1716 C C . LEU A 1 220 ? -12.508 12.234 -13.195 1 97.44 220 LEU A C 1
ATOM 1718 O O . LEU A 1 220 ? -11.531 12.969 -13 1 97.44 220 LEU A O 1
ATOM 1722 N N . ALA A 1 221 ? -13.617 12.328 -12.547 1 96.19 221 ALA A N 1
ATOM 1723 C CA . ALA A 1 221 ? -13.656 13.219 -11.391 1 96.19 221 ALA A CA 1
ATOM 1724 C C . ALA A 1 221 ? -12.633 12.805 -10.336 1 96.19 221 ALA A C 1
ATOM 1726 O O . ALA A 1 221 ? -12.047 13.648 -9.656 1 96.19 221 ALA A O 1
ATOM 1727 N N . LYS A 1 222 ? -12.438 11.461 -10.219 1 95.94 222 LYS A N 1
ATOM 1728 C CA . LYS A 1 222 ? -11.484 10.922 -9.25 1 95.94 222 LYS A CA 1
ATOM 1729 C C . LYS A 1 222 ? -10.094 10.805 -9.859 1 95.94 222 LYS A C 1
ATOM 1731 O O . LYS A 1 222 ? -9.094 10.836 -9.141 1 95.94 222 LYS A O 1
ATOM 1736 N N . HIS A 1 223 ? -10.055 10.609 -11.148 1 96.06 223 HIS A N 1
ATOM 1737 C CA . HIS A 1 223 ? -8.812 10.477 -11.891 1 96.06 223 HIS A CA 1
ATOM 1738 C C . HIS A 1 223 ? -8.734 11.5 -13.023 1 96.06 223 HIS A C 1
ATOM 1740 O O . HIS A 1 223 ? -8.742 11.133 -14.203 1 96.06 223 HIS A O 1
ATOM 1746 N N . PRO A 1 224 ? -8.43 12.742 -12.703 1 93.62 224 PRO A N 1
ATOM 1747 C CA . PRO A 1 224 ? -8.492 13.797 -13.727 1 93.62 224 PRO A CA 1
ATOM 1748 C C . PRO A 1 224 ? -7.418 13.641 -14.805 1 93.62 224 PRO A C 1
ATOM 1750 O O . PRO A 1 224 ? -7.594 14.117 -15.93 1 93.62 224 PRO A O 1
ATOM 1753 N N . ASN A 1 225 ? -6.352 12.891 -14.516 1 88.12 225 ASN A N 1
ATOM 1754 C CA . ASN A 1 225 ? -5.25 12.781 -15.469 1 88.12 225 ASN A CA 1
ATOM 1755 C C . ASN A 1 225 ? -5.285 11.445 -16.219 1 88.12 225 ASN A C 1
ATOM 1757 O O . ASN A 1 225 ? -4.312 11.07 -16.875 1 88.12 225 ASN A O 1
ATOM 1761 N N . ALA A 1 226 ? -6.43 10.773 -16.062 1 93.19 226 ALA A N 1
ATOM 1762 C CA . ALA A 1 226 ? -6.531 9.453 -16.688 1 93.19 226 ALA A CA 1
ATOM 1763 C C . ALA A 1 226 ? -6.996 9.57 -18.141 1 93.19 226 ALA A C 1
ATOM 1765 O O . ALA A 1 226 ? -8.008 8.984 -18.516 1 93.19 226 ALA A O 1
ATOM 1766 N N . PHE A 1 227 ? -6.168 10.172 -18.984 1 88.5 227 PHE A N 1
ATOM 1767 C CA . PHE A 1 227 ? -6.5 10.383 -20.391 1 88.5 227 PHE A CA 1
ATOM 1768 C C . PHE A 1 227 ? -6.59 9.055 -21.141 1 88.5 227 PHE A C 1
ATOM 1770 O O . PHE A 1 227 ? -7.277 8.953 -22.156 1 88.5 227 PHE A O 1
ATOM 1777 N N . TRP A 1 228 ? -6.027 8.086 -20.609 1 89 228 TRP A N 1
ATOM 1778 C CA . TRP A 1 228 ? -5.934 6.785 -21.266 1 89 228 TRP A CA 1
ATOM 1779 C C . TRP A 1 228 ? -7.297 6.109 -21.328 1 89 228 TRP A C 1
ATOM 1781 O O . TRP A 1 228 ? -7.492 5.168 -22.109 1 89 228 TRP A O 1
ATOM 1791 N N . VAL A 1 229 ? -8.25 6.57 -20.578 1 93.56 229 VAL A N 1
ATOM 1792 C CA . VAL A 1 229 ? -9.547 5.898 -20.531 1 93.56 229 VAL A CA 1
ATOM 1793 C C . VAL A 1 229 ? -10.234 5.996 -21.891 1 93.56 229 VAL A C 1
ATOM 1795 O O . VAL A 1 229 ? -11.188 5.258 -22.156 1 93.56 229 VAL A O 1
ATOM 1798 N N . ASP A 1 230 ? -9.766 6.895 -22.734 1 92.75 230 ASP A N 1
ATOM 1799 C CA . ASP A 1 230 ? -10.391 7.113 -24.031 1 92.75 230 ASP A CA 1
ATOM 1800 C C . ASP A 1 230 ? -9.664 6.34 -25.125 1 92.75 230 ASP A C 1
ATOM 1802 O O . ASP A 1 230 ? -10.078 6.363 -26.297 1 92.75 230 ASP A O 1
ATOM 1806 N N . PHE A 1 231 ? -8.625 5.641 -24.734 1 91.81 231 PHE A N 1
ATOM 1807 C CA . PHE A 1 231 ? -7.945 4.805 -25.703 1 91.81 231 PHE A CA 1
ATOM 1808 C C . PHE A 1 231 ? -8.828 3.633 -26.125 1 91.81 231 PHE A C 1
ATOM 1810 O O . PHE A 1 231 ? -9.656 3.168 -25.344 1 91.81 231 PHE A O 1
ATOM 1817 N N . GLY A 1 232 ? -8.68 3.15 -27.344 1 93.75 232 GLY A N 1
ATOM 1818 C CA . GLY A 1 232 ? -9.523 2.127 -27.938 1 93.75 232 GLY A CA 1
ATOM 1819 C C . GLY A 1 232 ? -9.469 0.803 -27.203 1 93.75 232 GLY A C 1
ATOM 1820 O O . GLY A 1 232 ? -10.422 0.023 -27.234 1 93.75 232 GLY A O 1
ATOM 1821 N N . ASP A 1 233 ? -8.359 0.509 -26.547 1 94.56 233 ASP A N 1
ATOM 1822 C CA . ASP A 1 233 ? -8.219 -0.771 -25.859 1 94.56 233 ASP A CA 1
ATOM 1823 C C . ASP A 1 233 ? -8.75 -0.689 -24.438 1 94.56 233 ASP A C 1
ATOM 1825 O O . ASP A 1 233 ? -8.656 -1.658 -23.672 1 94.56 233 ASP A O 1
ATOM 1829 N N . PHE A 1 234 ? -9.336 0.454 -24.062 1 95.81 234 PHE A N 1
ATOM 1830 C CA . PHE A 1 234 ? -9.852 0.59 -22.703 1 95.81 234 PHE A CA 1
ATOM 1831 C C . PHE A 1 234 ? -11.367 0.469 -22.688 1 95.81 234 PHE A C 1
ATOM 1833 O O . PHE A 1 234 ? -12.039 0.838 -23.656 1 95.81 234 PHE A O 1
ATOM 1840 N N . GLN A 1 235 ? -11.859 -0.029 -21.625 1 97.25 235 GLN A N 1
ATOM 1841 C CA . GLN A 1 235 ? -13.281 -0.088 -21.328 1 97.25 235 GLN A CA 1
ATOM 1842 C C . GLN A 1 235 ? -13.547 0.11 -19.844 1 97.25 235 GLN A C 1
ATOM 1844 O O . GLN A 1 235 ? -12.664 -0.127 -19.016 1 97.25 235 GLN A O 1
ATOM 1849 N N . PHE A 1 236 ? -14.734 0.541 -19.547 1 98.31 236 PHE A N 1
ATOM 1850 C CA . PHE A 1 236 ? -15.164 0.659 -18.172 1 98.31 236 PHE A CA 1
ATOM 1851 C C . PHE A 1 236 ? -15.859 -0.613 -17.703 1 98.31 236 PHE A C 1
ATOM 1853 O O . PHE A 1 236 ? -16.625 -1.213 -18.453 1 98.31 236 PHE A O 1
ATOM 1860 N N . MET A 1 237 ? -15.523 -1.026 -16.531 1 98.56 237 MET A N 1
ATOM 1861 C CA . MET A 1 237 ? -16.219 -2.107 -15.836 1 98.56 237 MET A CA 1
ATOM 1862 C C . MET A 1 237 ? -16.703 -1.66 -14.461 1 98.56 237 MET A C 1
ATOM 1864 O O . MET A 1 237 ? -16.125 -0.749 -13.867 1 98.56 237 MET A O 1
ATOM 1868 N N . ARG A 1 238 ? -17.766 -2.256 -14.039 1 98.38 238 ARG A N 1
ATOM 1869 C CA . ARG A 1 238 ? -18.266 -2.039 -12.688 1 98.38 238 ARG A CA 1
ATOM 1870 C C . ARG A 1 238 ? -18.234 -3.33 -11.875 1 98.38 238 ARG A C 1
ATOM 1872 O O . ARG A 1 238 ? -18.578 -4.398 -12.383 1 98.38 238 ARG A O 1
ATOM 1879 N N . ILE A 1 239 ? -17.781 -3.23 -10.641 1 98.75 239 ILE A N 1
ATOM 1880 C CA . ILE A 1 239 ? -17.828 -4.391 -9.758 1 98.75 239 ILE A CA 1
ATOM 1881 C C . ILE A 1 239 ? -19.109 -4.359 -8.922 1 98.75 239 ILE A C 1
ATOM 1883 O O . ILE A 1 239 ? -19.188 -3.643 -7.926 1 98.75 239 ILE A O 1
ATOM 1887 N N . GLU A 1 240 ? -20.062 -5.137 -9.367 1 98.19 240 GLU A N 1
ATOM 1888 C CA . GLU A 1 240 ? -21.297 -5.238 -8.602 1 98.19 240 GLU A CA 1
ATOM 1889 C C . GLU A 1 240 ? -21.078 -5.977 -7.285 1 98.19 240 GLU A C 1
ATOM 1891 O O . GLU A 1 240 ? -20.812 -7.18 -7.281 1 98.19 240 GLU A O 1
ATOM 1896 N N . PRO A 1 241 ? -21.297 -5.266 -6.148 1 98.19 241 PRO A N 1
ATOM 1897 C CA . PRO A 1 241 ? -20.953 -5.875 -4.859 1 98.19 241 PRO A CA 1
ATOM 1898 C C . PRO A 1 241 ? -21.844 -7.062 -4.512 1 98.19 241 PRO A C 1
ATOM 1900 O O . PRO A 1 241 ? -23.047 -7.047 -4.812 1 98.19 241 PRO A O 1
ATOM 1903 N N . LYS A 1 242 ? -21.266 -8.039 -3.941 1 97.75 242 LYS A N 1
ATOM 1904 C CA . LYS A 1 242 ? -21.969 -9.164 -3.338 1 97.75 242 LYS A CA 1
ATOM 1905 C C . LYS A 1 242 ? -21.844 -9.141 -1.816 1 97.75 242 LYS A C 1
ATOM 1907 O O . LYS A 1 242 ? -22.828 -9.383 -1.104 1 97.75 242 LYS A O 1
ATOM 1912 N N . ALA A 1 243 ? -20.672 -8.906 -1.364 1 97.62 243 ALA A N 1
ATOM 1913 C CA . ALA A 1 243 ? -20.359 -8.844 0.062 1 97.62 243 ALA A CA 1
ATOM 1914 C C . ALA A 1 243 ? -19.156 -7.941 0.323 1 97.62 243 ALA A C 1
ATOM 1916 O O . ALA A 1 243 ? -18.25 -7.852 -0.506 1 97.62 243 ALA A O 1
ATOM 1917 N N . VAL A 1 244 ? -19.219 -7.266 1.465 1 98.25 244 VAL A N 1
ATOM 1918 C CA . VAL A 1 244 ? -18.109 -6.422 1.891 1 98.25 244 VAL A CA 1
ATOM 1919 C C . VAL A 1 244 ? -17.641 -6.852 3.277 1 98.25 244 VAL A C 1
ATOM 1921 O O . VAL A 1 244 ? -18.438 -6.926 4.215 1 98.25 244 VAL A O 1
ATOM 1924 N N . ARG A 1 245 ? -16.391 -7.117 3.359 1 97.62 245 ARG A N 1
ATOM 1925 C CA . ARG A 1 245 ? -15.766 -7.504 4.625 1 97.62 245 ARG A CA 1
ATOM 1926 C C . ARG A 1 245 ? -14.711 -6.488 5.051 1 97.62 245 ARG A C 1
ATOM 1928 O O . ARG A 1 245 ? -14.117 -5.809 4.211 1 97.62 245 ARG A O 1
ATOM 1935 N N . TYR A 1 246 ? -14.531 -6.449 6.434 1 97.56 246 TYR A N 1
ATOM 1936 C CA . TYR A 1 246 ? -13.461 -5.594 6.922 1 97.56 246 TYR A CA 1
ATOM 1937 C C . TYR A 1 246 ? -12.742 -6.238 8.102 1 97.56 246 TYR A C 1
ATOM 1939 O O . TYR A 1 246 ? -13.297 -7.113 8.773 1 97.56 246 TYR A O 1
ATOM 1947 N N . VAL A 1 247 ? -11.484 -5.902 8.242 1 95.94 247 VAL A N 1
ATOM 1948 C CA . VAL A 1 247 ? -10.672 -6.219 9.414 1 95.94 247 VAL A CA 1
ATOM 1949 C C . VAL A 1 247 ? -9.914 -4.973 9.867 1 95.94 247 VAL A C 1
ATOM 1951 O O . VAL A 1 247 ? -9.414 -4.207 9.039 1 95.94 247 VAL A O 1
ATOM 1954 N N . SER A 1 248 ? -9.875 -4.758 11.148 1 93 248 SER A N 1
ATOM 1955 C CA . SER A 1 248 ? -9.102 -3.668 11.734 1 93 248 SER A CA 1
ATOM 1956 C C . SER A 1 248 ? -8.5 -4.07 13.07 1 93 248 SER A C 1
ATOM 1958 O O . SER A 1 248 ? -9.008 -4.977 13.742 1 93 248 SER A O 1
ATOM 1960 N N . GLY A 1 249 ? -7.371 -3.467 13.406 1 87.88 249 GLY A N 1
ATOM 1961 C CA . GLY A 1 249 ? -6.77 -3.674 14.719 1 87.88 249 GLY A CA 1
ATOM 1962 C C . GLY A 1 249 ? -6.117 -5.035 14.867 1 87.88 249 GLY A C 1
ATOM 1963 O O . GLY A 1 249 ? -6.152 -5.629 15.945 1 87.88 249 GLY A O 1
ATOM 1964 N N . VAL A 1 250 ? -5.625 -5.516 13.805 1 81.44 250 VAL A N 1
ATOM 1965 C CA . VAL A 1 250 ? -5.016 -6.84 13.828 1 81.44 250 VAL A CA 1
ATOM 1966 C C . VAL A 1 250 ? -3.885 -6.875 14.852 1 81.44 250 VAL A C 1
ATOM 1968 O O . VAL A 1 250 ? -3.053 -5.965 14.898 1 81.44 250 VAL A O 1
ATOM 1971 N N . ALA A 1 251 ? -3.891 -7.859 15.664 1 72.81 251 ALA A N 1
ATOM 1972 C CA . ALA A 1 251 ? -2.889 -8.156 16.688 1 72.81 251 ALA A CA 1
ATOM 1973 C C . ALA A 1 251 ? -2.939 -7.141 17.828 1 72.81 251 ALA A C 1
ATOM 1975 O O . ALA A 1 251 ? -1.921 -6.855 18.453 1 72.81 251 ALA A O 1
ATOM 1976 N N . THR A 1 252 ? -4.066 -6.406 17.906 1 76.94 252 THR A N 1
ATOM 1977 C CA . THR A 1 252 ? -4.293 -5.504 19.031 1 76.94 252 THR A CA 1
ATOM 1978 C C . THR A 1 252 ? -5.59 -5.859 19.75 1 76.94 252 THR A C 1
ATOM 1980 O O . THR A 1 252 ? -6.371 -6.684 19.266 1 76.94 252 THR A O 1
ATOM 1983 N N . ALA A 1 253 ? -5.738 -5.195 20.859 1 74.94 253 ALA A N 1
ATOM 1984 C CA . ALA A 1 253 ? -6.949 -5.391 21.656 1 74.94 253 ALA A CA 1
ATOM 1985 C C . ALA A 1 253 ? -8.172 -4.809 20.953 1 74.94 253 ALA A C 1
ATOM 1987 O O . ALA A 1 253 ? -9.312 -5.109 21.312 1 74.94 253 ALA A O 1
ATOM 1988 N N . LEU A 1 254 ? -7.996 -4.086 19.969 1 80 254 LEU A N 1
ATOM 1989 C CA . LEU A 1 254 ? -9.086 -3.412 19.266 1 80 254 LEU A CA 1
ATOM 1990 C C . LEU A 1 254 ? -9.422 -4.137 17.969 1 80 254 LEU A C 1
ATOM 1992 O O . LEU A 1 254 ? -10.031 -3.551 17.078 1 80 254 LEU A O 1
ATOM 1996 N N . LEU A 1 255 ? -9.031 -5.375 17.922 1 81.69 255 LEU A N 1
ATOM 1997 C CA . LEU A 1 255 ? -9.336 -6.156 16.734 1 81.69 255 LEU A CA 1
ATOM 1998 C C . LEU A 1 255 ? -10.828 -6.113 16.422 1 81.69 255 LEU A C 1
ATOM 2000 O O . LEU A 1 255 ? -11.656 -6.344 17.312 1 81.69 255 LEU A O 1
ATOM 2004 N N . GLY A 1 256 ? -11.156 -5.703 15.289 1 88.62 256 GLY A N 1
ATOM 2005 C CA . GLY A 1 256 ? -12.523 -5.699 14.789 1 88.62 256 GLY A CA 1
ATOM 2006 C C . GLY A 1 256 ? -12.641 -6.273 13.391 1 88.62 256 GLY A C 1
ATOM 2007 O O . GLY A 1 256 ? -11.75 -6.098 12.562 1 88.62 256 GLY A O 1
ATOM 2008 N N . SER A 1 257 ? -13.703 -7.09 13.219 1 93.38 257 SER A N 1
ATOM 2009 C CA . SER A 1 257 ? -14.016 -7.633 11.898 1 93.38 257 SER A CA 1
ATOM 2010 C C . SER A 1 257 ? -15.523 -7.711 11.68 1 93.38 257 SER A C 1
ATOM 2012 O O . SER A 1 257 ? -16.297 -7.645 12.641 1 93.38 257 SER A O 1
ATOM 2014 N N . GLY A 1 258 ? -15.906 -7.719 10.445 1 94.94 258 GLY A N 1
ATOM 2015 C CA . GLY A 1 258 ? -17.328 -7.82 10.109 1 94.94 258 GLY A CA 1
ATOM 2016 C C . GLY A 1 258 ? -17.578 -7.953 8.625 1 94.94 258 GLY A C 1
ATOM 2017 O O . GLY A 1 258 ? -16.625 -7.984 7.828 1 94.94 258 GLY A O 1
ATOM 2018 N N . GLU A 1 259 ? -18.828 -8.172 8.367 1 96.62 259 GLU A N 1
ATOM 2019 C CA . GLU A 1 259 ? -19.297 -8.336 6.992 1 96.62 259 GLU A CA 1
ATOM 2020 C C . GLU A 1 259 ? -20.641 -7.66 6.781 1 96.62 259 GLU A C 1
ATOM 2022 O O . GLU A 1 259 ? -21.469 -7.602 7.699 1 96.62 259 GLU A O 1
ATOM 2027 N N . PHE A 1 260 ? -20.828 -7.18 5.57 1 97.94 260 PHE A N 1
ATOM 2028 C CA . PHE A 1 260 ? -22.062 -6.5 5.223 1 97.94 260 PHE A CA 1
ATOM 2029 C C . PHE A 1 260 ? -22.578 -6.957 3.861 1 97.94 260 PHE A C 1
ATOM 2031 O O . PHE A 1 260 ? -21.781 -7.277 2.973 1 97.94 260 PHE A O 1
ATOM 2038 N N . SER A 1 261 ? -23.875 -6.961 3.725 1 97.81 261 SER A N 1
ATOM 2039 C CA . SER A 1 261 ? -24.516 -7.281 2.453 1 97.81 261 SER A CA 1
ATOM 2040 C C . SER A 1 261 ? -24.422 -6.113 1.478 1 97.81 261 SER A C 1
ATOM 2042 O O . SER A 1 261 ? -24.078 -4.996 1.869 1 97.81 261 SER A O 1
ATOM 2044 N N . LYS A 1 262 ? -24.734 -6.441 0.276 1 97.19 262 LYS A N 1
ATOM 2045 C CA . LYS A 1 262 ? -24.797 -5.418 -0.762 1 97.19 262 LYS A CA 1
ATOM 2046 C C . LYS A 1 262 ? -25.75 -4.297 -0.371 1 97.19 262 LYS A C 1
ATOM 2048 O O . LYS A 1 262 ? -25.406 -3.115 -0.482 1 97.19 262 LYS A O 1
ATOM 2053 N N . GLU A 1 263 ? -26.875 -4.668 0.093 1 97.62 263 GLU A N 1
ATOM 2054 C CA . GLU A 1 263 ? -27.922 -3.701 0.424 1 97.62 263 GLU A CA 1
ATOM 2055 C C . GLU A 1 263 ? -27.484 -2.777 1.555 1 97.62 263 GLU A C 1
ATOM 2057 O O . GLU A 1 263 ? -27.656 -1.56 1.474 1 97.62 263 GLU A O 1
ATOM 2062 N N . GLU A 1 264 ? -26.922 -3.383 2.566 1 98 264 GLU A N 1
ATOM 2063 C CA . GLU A 1 264 ? -26.422 -2.588 3.684 1 98 264 GLU A CA 1
ATOM 2064 C C . GLU A 1 264 ? -25.328 -1.628 3.23 1 98 264 GLU A C 1
ATOM 2066 O O . GLU A 1 264 ? -25.328 -0.449 3.594 1 98 264 GLU A O 1
ATOM 2071 N N . TYR A 1 265 ? -24.5 -2.168 2.436 1 98.31 265 TYR A N 1
ATOM 2072 C CA . TYR A 1 265 ? -23.359 -1.401 1.945 1 98.31 265 TYR A CA 1
ATOM 2073 C C . TYR A 1 265 ? -23.812 -0.232 1.082 1 98.31 265 TYR A C 1
ATOM 2075 O O . TYR A 1 265 ? -23.375 0.904 1.285 1 98.31 265 TYR A O 1
ATOM 2083 N N . GLN A 1 266 ? -24.656 -0.444 0.224 1 96.56 266 GLN A N 1
ATOM 2084 C CA . GLN A 1 266 ? -25.078 0.577 -0.73 1 96.56 266 GLN A CA 1
ATOM 2085 C C . GLN A 1 266 ? -25.984 1.613 -0.065 1 96.56 266 GLN A C 1
ATOM 2087 O O . GLN A 1 266 ? -26.109 2.738 -0.551 1 96.56 266 GLN A O 1
ATOM 2092 N N . ALA A 1 267 ? -26.531 1.28 1.048 1 96.44 267 ALA A N 1
ATOM 2093 C CA . ALA A 1 267 ? -27.422 2.186 1.764 1 96.44 267 ALA A CA 1
ATOM 2094 C C . ALA A 1 267 ? -26.641 3.121 2.68 1 96.44 267 ALA A C 1
ATOM 2096 O O . ALA A 1 267 ? -27.156 4.148 3.121 1 96.44 267 ALA A O 1
ATOM 2097 N N . ALA A 1 268 ? -25.438 2.734 3.006 1 96.5 268 ALA A N 1
ATOM 2098 C CA . ALA A 1 268 ? -24.641 3.512 3.945 1 96.5 268 ALA A CA 1
ATOM 2099 C C . ALA A 1 268 ? -24.141 4.809 3.307 1 96.5 268 ALA A C 1
ATOM 2101 O O . ALA A 1 268 ? -23.969 4.879 2.088 1 96.5 268 ALA A O 1
ATOM 2102 N N . ASN A 1 269 ? -23.891 5.809 4.125 1 95.44 269 ASN A N 1
ATOM 2103 C CA . ASN A 1 269 ? -23.469 7.121 3.65 1 95.44 269 ASN A CA 1
ATOM 2104 C C . ASN A 1 269 ? -21.953 7.297 3.764 1 95.44 269 ASN A C 1
ATOM 2106 O O . ASN A 1 269 ? -21.312 6.652 4.594 1 95.44 269 ASN A O 1
ATOM 2110 N N . VAL A 1 270 ? -21.438 8.172 2.922 1 97.81 270 VAL A N 1
ATOM 2111 C CA . VAL A 1 270 ? -20.062 8.648 3.023 1 97.81 270 VAL A CA 1
ATOM 2112 C C . VAL A 1 270 ? -20 9.836 3.975 1 97.81 270 VAL A C 1
ATOM 2114 O O . VAL A 1 270 ? -20.844 10.727 3.924 1 97.81 270 VAL A O 1
ATOM 2117 N N . ASP A 1 271 ? -19.016 9.844 4.859 1 98.38 271 ASP A N 1
ATOM 2118 C CA . ASP A 1 271 ? -18.844 10.992 5.742 1 98.38 271 ASP A CA 1
ATOM 2119 C C . ASP A 1 271 ? -18.594 12.266 4.945 1 98.38 271 ASP A C 1
ATOM 2121 O O . ASP A 1 271 ? -17.641 12.336 4.16 1 98.38 271 ASP A O 1
ATOM 2125 N N . PRO A 1 272 ? -19.344 13.25 5.156 1 97.31 272 PRO A N 1
ATOM 2126 C CA . PRO A 1 272 ? -19.266 14.445 4.312 1 97.31 272 PRO A CA 1
ATOM 2127 C C . PRO A 1 272 ? -18.016 15.281 4.586 1 97.31 272 PRO A C 1
ATOM 2129 O O . PRO A 1 272 ? -17.641 16.125 3.768 1 97.31 272 PRO A O 1
ATOM 2132 N N . ILE A 1 273 ? -17.375 15.102 5.66 1 98.31 273 ILE A N 1
ATOM 2133 C CA . ILE A 1 273 ? -16.234 15.922 6.047 1 98.31 273 ILE A CA 1
ATOM 2134 C C . ILE A 1 273 ? -14.953 15.312 5.5 1 98.31 273 ILE A C 1
ATOM 2136 O O . ILE A 1 273 ? -13.945 16 5.352 1 98.31 273 ILE A O 1
ATOM 2140 N N . ALA A 1 274 ? -14.984 14.016 5.176 1 97.75 274 ALA A N 1
ATOM 2141 C CA . ALA A 1 274 ? -13.797 13.266 4.781 1 97.75 274 ALA A CA 1
ATOM 2142 C C . ALA A 1 274 ? -13.188 13.844 3.504 1 97.75 274 ALA A C 1
ATOM 2144 O O . ALA A 1 274 ? -11.984 13.727 3.275 1 97.75 274 ALA A O 1
ATOM 2145 N N . GLN A 1 275 ? -13.977 14.484 2.67 1 95.81 275 GLN A N 1
ATOM 2146 C CA . GLN A 1 275 ? -13.492 15.047 1.415 1 95.81 275 GLN A CA 1
ATOM 2147 C C . GLN A 1 275 ? -12.508 16.188 1.666 1 95.81 275 GLN A C 1
ATOM 2149 O O . GLN A 1 275 ? -11.719 16.531 0.788 1 95.81 275 GLN A O 1
ATOM 2154 N N . PHE A 1 276 ? -12.492 16.734 2.877 1 96.88 276 PHE A N 1
ATOM 2155 C CA . PHE A 1 276 ? -11.617 17.859 3.199 1 96.88 276 PHE A CA 1
ATOM 2156 C C . PHE A 1 276 ? -10.367 17.391 3.928 1 96.88 276 PHE A C 1
ATOM 2158 O O . PHE A 1 276 ? -9.531 18.203 4.332 1 96.88 276 PHE A O 1
ATOM 2165 N N . SER A 1 277 ? -10.219 16.125 4.09 1 96.94 277 SER A N 1
ATOM 2166 C CA . SER A 1 277 ? -9.141 15.539 4.883 1 96.94 277 SER A CA 1
ATOM 2167 C C . SER A 1 277 ? -7.777 15.953 4.348 1 96.94 277 SER A C 1
ATOM 2169 O O . SER A 1 277 ? -6.934 16.438 5.098 1 96.94 277 SER A O 1
ATOM 2171 N N . LYS A 1 278 ? -7.535 15.797 3.072 1 93.19 278 LYS A N 1
ATOM 2172 C CA . LYS A 1 278 ? -6.211 16.031 2.5 1 93.19 278 LYS A CA 1
ATOM 2173 C C . LYS A 1 278 ? -5.797 17.484 2.639 1 93.19 278 LYS A C 1
ATOM 2175 O O . LYS A 1 278 ? -4.734 17.797 3.189 1 93.19 278 LYS A O 1
ATOM 2180 N N . PRO A 1 279 ? -6.617 18.453 2.203 1 94.44 279 PRO A N 1
ATOM 2181 C CA . PRO A 1 279 ? -6.199 19.844 2.322 1 94.44 279 PRO A CA 1
ATOM 2182 C C . PRO A 1 279 ? -6.047 20.297 3.773 1 94.44 279 PRO A C 1
ATOM 2184 O O . PRO A 1 279 ? -5.129 21.062 4.094 1 94.44 279 PRO A O 1
ATOM 2187 N N . VAL A 1 280 ? -6.906 19.844 4.656 1 96.31 280 VAL A N 1
ATOM 2188 C CA . VAL A 1 280 ? -6.828 20.25 6.055 1 96.31 280 VAL A CA 1
ATOM 2189 C C . VAL A 1 280 ? -5.59 19.641 6.703 1 96.31 280 VAL A C 1
ATOM 2191 O O . VAL A 1 280 ? -4.82 20.328 7.371 1 96.31 280 VAL A O 1
ATOM 2194 N N . ALA A 1 281 ? -5.395 18.359 6.5 1 96.69 281 ALA A N 1
ATOM 2195 C CA . ALA A 1 281 ? -4.242 17.672 7.082 1 96.69 281 ALA A CA 1
ATOM 2196 C C . ALA A 1 281 ? -2.936 18.297 6.586 1 96.69 281 ALA A C 1
ATOM 2198 O O . ALA A 1 281 ? -2.01 18.516 7.371 1 96.69 281 ALA A O 1
ATOM 2199 N N . SER A 1 282 ? -2.883 18.562 5.309 1 93.69 282 SER A N 1
ATOM 2200 C CA . SER A 1 282 ? -1.689 19.188 4.734 1 93.69 282 SER A CA 1
ATOM 2201 C C . SER A 1 282 ? -1.414 20.547 5.363 1 93.69 282 SER A C 1
ATOM 2203 O O . SER A 1 282 ? -0.278 20.844 5.738 1 93.69 282 SER A O 1
ATOM 2205 N N . HIS A 1 283 ? -2.391 21.359 5.469 1 95.56 283 HIS A N 1
ATOM 2206 C CA . HIS A 1 283 ? -2.271 22.688 6.062 1 95.56 283 HIS A CA 1
ATOM 2207 C C . HIS A 1 283 ? -1.839 22.609 7.523 1 95.56 283 HIS A C 1
ATOM 2209 O O . HIS A 1 283 ? -0.92 23.312 7.945 1 95.56 283 HIS A O 1
ATOM 2215 N N . MET A 1 284 ? -2.49 21.734 8.258 1 96.69 284 MET A N 1
ATOM 2216 C CA . MET A 1 284 ? -2.174 21.562 9.672 1 96.69 284 MET A CA 1
ATOM 2217 C C . MET A 1 284 ? -0.735 21.094 9.859 1 96.69 284 MET A C 1
ATOM 2219 O O . MET A 1 284 ? -0.027 21.578 10.742 1 96.69 284 MET A O 1
ATOM 2223 N N . ASN A 1 285 ? -0.298 20.156 9.047 1 94.69 285 ASN A N 1
ATOM 2224 C CA . ASN A 1 285 ? 1.047 19.609 9.148 1 94.69 285 ASN A CA 1
ATOM 2225 C C . ASN A 1 285 ? 2.107 20.625 8.742 1 94.69 285 ASN A C 1
ATOM 2227 O O . ASN A 1 285 ? 3.197 20.656 9.312 1 94.69 285 ASN A O 1
ATOM 2231 N N . ARG A 1 286 ? 1.81 21.438 7.793 1 90.88 286 ARG A N 1
ATOM 2232 C CA . ARG A 1 286 ? 2.76 22.422 7.277 1 90.88 286 ARG A CA 1
ATOM 2233 C C . ARG A 1 286 ? 2.867 23.625 8.211 1 90.88 286 ARG A C 1
ATOM 2235 O O . ARG A 1 286 ? 3.969 24.047 8.547 1 90.88 286 ARG A O 1
ATOM 2242 N N . ASP A 1 287 ? 1.749 24.094 8.727 1 94.25 287 ASP A N 1
ATOM 2243 C CA . ASP A 1 287 ? 1.722 25.422 9.344 1 94.25 287 ASP A CA 1
ATOM 2244 C C . ASP A 1 287 ? 1.424 25.312 10.836 1 94.25 287 ASP A C 1
ATOM 2246 O O . ASP A 1 287 ? 1.695 26.25 11.594 1 94.25 287 ASP A O 1
ATOM 2250 N N . HIS A 1 288 ? 0.844 24.219 11.273 1 97 288 HIS A N 1
ATOM 2251 C CA . HIS A 1 288 ? 0.349 24.156 12.648 1 97 288 HIS A CA 1
ATOM 2252 C C . HIS A 1 288 ? 0.749 22.844 13.32 1 97 288 HIS A C 1
ATOM 2254 O O . HIS A 1 288 ? -0.029 22.281 14.086 1 97 288 HIS A O 1
ATOM 2260 N N . ALA A 1 289 ? 1.866 22.344 13.023 1 95.31 289 ALA A N 1
ATOM 2261 C CA . ALA A 1 289 ? 2.311 21.062 13.578 1 95.31 289 ALA A CA 1
ATOM 2262 C C . ALA A 1 289 ? 2.385 21.125 15.102 1 95.31 289 ALA A C 1
ATOM 2264 O O . ALA A 1 289 ? 1.989 20.172 15.781 1 95.31 289 ALA A O 1
ATOM 2265 N N . GLU A 1 290 ? 2.879 22.172 15.633 1 96.44 290 GLU A N 1
ATOM 2266 C CA . GLU A 1 290 ? 3.014 22.312 17.078 1 96.44 290 GLU A CA 1
ATOM 2267 C C . GLU A 1 290 ? 1.647 22.406 17.75 1 96.44 290 GLU A C 1
ATOM 2269 O O . GLU A 1 290 ? 1.45 21.844 18.828 1 96.44 290 GLU A O 1
ATOM 2274 N N . ASP A 1 291 ? 0.762 23.062 17.094 1 96.88 291 ASP A N 1
ATOM 2275 C CA . ASP A 1 291 ? -0.595 23.141 17.625 1 96.88 291 ASP A CA 1
ATOM 2276 C C . ASP A 1 291 ? -1.234 21.75 17.703 1 96.88 291 ASP A C 1
ATOM 2278 O O . ASP A 1 291 ? -1.872 21.406 18.703 1 96.88 291 ASP A O 1
ATOM 2282 N N . THR A 1 292 ? -1.045 21 16.656 1 98 292 THR A N 1
ATOM 2283 C CA . THR A 1 292 ? -1.568 19.641 16.641 1 98 292 THR A CA 1
ATOM 2284 C C . THR A 1 292 ? -0.969 18.812 17.781 1 98 292 THR A C 1
ATOM 2286 O O . THR A 1 292 ? -1.682 18.078 18.469 1 98 292 THR A O 1
ATOM 2289 N N . ARG A 1 293 ? 0.304 18.984 17.969 1 97.75 293 ARG A N 1
ATOM 2290 C CA . ARG A 1 293 ? 0.978 18.281 19.062 1 97.75 293 ARG A CA 1
ATOM 2291 C C . ARG A 1 293 ? 0.354 18.625 20.406 1 97.75 293 ARG A C 1
ATOM 2293 O O . ARG A 1 293 ? 0.085 17.734 21.219 1 97.75 293 ARG A O 1
ATOM 2300 N N . ILE A 1 294 ? 0.104 19.859 20.641 1 97.25 294 ILE A N 1
ATOM 2301 C CA . ILE A 1 294 ? -0.456 20.359 21.906 1 97.25 294 ILE A CA 1
ATOM 2302 C C . ILE A 1 294 ? -1.857 19.781 22.094 1 97.25 294 ILE A C 1
ATOM 2304 O O . ILE A 1 294 ? -2.199 19.328 23.203 1 97.25 294 ILE A O 1
ATOM 2308 N N . ILE A 1 295 ? -2.613 19.766 21.078 1 97.69 295 ILE A N 1
ATOM 2309 C CA . ILE A 1 295 ? -3.973 19.234 21.141 1 97.69 295 ILE A CA 1
ATOM 2310 C C . ILE A 1 295 ? -3.936 17.766 21.5 1 97.69 295 ILE A C 1
ATOM 2312 O O . ILE A 1 295 ? -4.684 17.312 22.375 1 97.69 295 ILE A O 1
ATOM 2316 N N . VAL A 1 296 ? -3.053 17.016 20.812 1 97.44 296 VAL A N 1
ATOM 2317 C CA . VAL A 1 296 ? -2.957 15.57 21.016 1 97.44 296 VAL A CA 1
ATOM 2318 C C . VAL A 1 296 ? -2.518 15.266 22.453 1 97.44 296 VAL A C 1
ATOM 2320 O O . VAL A 1 296 ? -3.09 14.398 23.109 1 97.44 296 VAL A O 1
ATOM 2323 N N . GLN A 1 297 ? -1.588 16 22.922 1 95.62 297 GLN A N 1
ATOM 2324 C CA . GLN A 1 297 ? -1.113 15.828 24.281 1 95.62 297 GLN A CA 1
ATOM 2325 C C . GLN A 1 297 ? -2.234 16.062 25.297 1 95.62 297 GLN A C 1
ATOM 2327 O O . GLN A 1 297 ? -2.406 15.297 26.234 1 95.62 297 GLN A O 1
ATOM 2332 N N . HIS A 1 298 ? -2.926 17.047 25.078 1 95.81 298 HIS A N 1
ATOM 2333 C CA . HIS A 1 298 ? -4.02 17.391 25.984 1 95.81 298 HIS A CA 1
ATOM 2334 C C . HIS A 1 298 ? -5.125 16.344 25.938 1 95.81 298 HIS A C 1
ATOM 2336 O O . HIS A 1 298 ? -5.625 15.914 26.969 1 95.81 298 HIS A O 1
ATOM 2342 N N . SER A 1 299 ? -5.477 15.961 24.734 1 95 299 SER A N 1
ATOM 2343 C CA . SER A 1 299 ? -6.59 15.039 24.516 1 95 299 SER A CA 1
ATOM 2344 C C . SER A 1 299 ? -6.273 13.648 25.062 1 95 299 SER A C 1
ATOM 2346 O O . SER A 1 299 ? -7.172 12.93 25.516 1 95 299 SER A O 1
ATOM 2348 N N . THR A 1 300 ? -5.02 13.219 25.047 1 93.81 300 THR A N 1
ATOM 2349 C CA . THR A 1 300 ? -4.672 11.844 25.406 1 93.81 300 THR A CA 1
ATOM 2350 C C . THR A 1 300 ? -3.941 11.789 26.734 1 93.81 300 THR A C 1
ATOM 2352 O O . THR A 1 300 ? -3.781 10.719 27.328 1 93.81 300 THR A O 1
ATOM 2355 N N . SER A 1 301 ? -3.408 12.883 27.219 1 91.69 301 SER A N 1
ATOM 2356 C CA . SER A 1 301 ? -2.572 13 28.406 1 91.69 301 SER A CA 1
ATOM 2357 C C . SER A 1 301 ? -1.246 12.273 28.219 1 91.69 301 SER A C 1
ATOM 2359 O O . SER A 1 301 ? -0.643 11.82 29.203 1 91.69 301 SER A O 1
ATOM 2361 N N . ILE A 1 302 ? -0.914 12.055 27 1 90.38 302 ILE A N 1
ATOM 2362 C CA . ILE A 1 302 ? 0.368 11.453 26.641 1 90.38 302 ILE A CA 1
ATOM 2363 C C . ILE A 1 302 ? 1.34 12.531 26.188 1 90.38 302 ILE A C 1
ATOM 2365 O O . ILE A 1 302 ? 1.003 13.359 25.328 1 90.38 302 ILE A O 1
ATOM 2369 N N . PRO A 1 303 ? 2.488 12.602 26.812 1 91.62 303 PRO A N 1
ATOM 2370 C CA . PRO A 1 303 ? 3.463 13.617 26.406 1 91.62 303 PRO A CA 1
ATOM 2371 C C . PRO A 1 303 ? 4.121 13.297 25.062 1 91.62 303 PRO A C 1
ATOM 2373 O O . PRO A 1 303 ? 5.297 12.93 25.016 1 91.62 303 PRO A O 1
ATOM 2376 N N . VAL A 1 304 ? 3.455 13.555 23.953 1 94.5 304 VAL A N 1
ATOM 2377 C CA . VAL A 1 304 ? 3.943 13.234 22.625 1 94.5 304 VAL A CA 1
ATOM 2378 C C . VAL A 1 304 ? 4.961 14.281 22.188 1 94.5 304 VAL A C 1
ATOM 2380 O O . VAL A 1 304 ? 4.812 15.469 22.484 1 94.5 304 VAL A O 1
ATOM 2383 N N . ALA A 1 305 ? 5.961 13.883 21.5 1 94.81 305 ALA A N 1
ATOM 2384 C CA . ALA A 1 305 ? 7.008 14.766 21 1 94.81 305 ALA A CA 1
ATOM 2385 C C . ALA A 1 305 ? 6.594 15.414 19.688 1 94.81 305 ALA A C 1
ATOM 2387 O O . ALA A 1 305 ? 7.082 16.484 19.344 1 94.81 305 ALA A O 1
ATOM 2388 N N . SER A 1 306 ? 5.758 14.758 18.969 1 95.62 306 SER A N 1
ATOM 2389 C CA . SER A 1 306 ? 5.27 15.242 17.672 1 95.62 306 SER A CA 1
ATOM 2390 C C . SER A 1 306 ? 3.928 14.609 17.312 1 95.62 306 SER A C 1
ATOM 2392 O O . SER A 1 306 ? 3.551 13.578 17.875 1 95.62 306 SER A O 1
ATOM 2394 N N . ALA A 1 307 ? 3.203 15.305 16.453 1 97.06 307 ALA A N 1
ATOM 2395 C CA . ALA A 1 307 ? 1.936 14.781 15.938 1 97.06 307 ALA A CA 1
ATOM 2396 C C . ALA A 1 307 ? 1.723 15.18 14.484 1 97.06 307 ALA A C 1
ATOM 2398 O O . ALA A 1 307 ? 1.758 16.375 14.148 1 97.06 307 ALA A O 1
ATOM 2399 N N . TYR A 1 308 ? 1.571 14.172 13.664 1 96.69 308 TYR A N 1
ATOM 2400 C CA . TYR A 1 308 ? 1.325 14.359 12.242 1 96.69 308 TYR A CA 1
ATOM 2401 C C . TYR A 1 308 ? -0.09 13.93 11.867 1 96.69 308 TYR A C 1
ATOM 2403 O O . TYR A 1 308 ? -0.449 12.758 12.008 1 96.69 308 TYR A O 1
ATOM 2411 N N . MET A 1 309 ? -0.891 14.898 11.398 1 97.62 309 MET A N 1
ATOM 2412 C CA . MET A 1 309 ? -2.277 14.586 11.062 1 97.62 309 MET A CA 1
ATOM 2413 C C . MET A 1 309 ? -2.352 13.742 9.797 1 97.62 309 MET A C 1
ATOM 2415 O O . MET A 1 309 ? -1.784 14.117 8.766 1 97.62 309 MET A O 1
ATOM 2419 N N . LEU A 1 310 ? -3.055 12.656 9.852 1 96.06 310 LEU A N 1
ATOM 2420 C CA . LEU A 1 310 ? -3.143 11.719 8.734 1 96.06 310 LEU A CA 1
ATOM 2421 C C . LEU A 1 310 ? -4.414 11.953 7.93 1 96.06 310 LEU A C 1
ATOM 2423 O O . LEU A 1 310 ? -4.371 12.039 6.699 1 96.06 310 LEU A O 1
ATOM 2427 N N . ASP A 1 311 ? -5.48 11.953 8.562 1 96.69 311 ASP A N 1
ATOM 2428 C CA . ASP A 1 311 ? -6.793 12.133 7.949 1 96.69 311 ASP A CA 1
ATOM 2429 C C . ASP A 1 311 ? -7.832 12.555 8.984 1 96.69 311 ASP A C 1
ATOM 2431 O O . ASP A 1 311 ? -7.523 12.648 10.18 1 96.69 311 ASP A O 1
ATOM 2435 N N . LEU A 1 312 ? -9 12.977 8.523 1 98.06 312 LEU A N 1
ATOM 2436 C CA . LEU A 1 312 ? -10.055 13.375 9.445 1 98.06 312 LEU A CA 1
ATOM 2437 C C . LEU A 1 312 ? -11.43 13.078 8.852 1 98.06 312 LEU A C 1
ATOM 2439 O O . LEU A 1 312 ? -11.555 12.828 7.652 1 98.06 312 LEU A O 1
ATOM 2443 N N . ASP A 1 313 ? -12.383 12.961 9.656 1 98.31 313 ASP A N 1
ATOM 2444 C CA . ASP A 1 313 ? -13.812 12.852 9.352 1 98.31 313 ASP A CA 1
ATOM 2445 C C . ASP A 1 313 ? -14.641 13.727 10.289 1 98.31 313 ASP A C 1
ATOM 2447 O O . ASP A 1 313 ? -14.094 14.602 10.977 1 98.31 313 ASP A O 1
ATOM 2451 N N . SER A 1 314 ? -15.953 13.516 10.289 1 98.62 314 SER A N 1
ATOM 2452 C CA . SER A 1 314 ? -16.844 14.406 11.023 1 98.62 314 SER A CA 1
ATOM 2453 C C . SER A 1 314 ? -16.688 14.227 12.531 1 98.62 314 SER A C 1
ATOM 2455 O O . SER A 1 314 ? -17.125 15.078 13.312 1 98.62 314 SER A O 1
ATOM 2457 N N . LEU A 1 315 ? -16.062 13.117 12.945 1 98.44 315 LEU A N 1
ATOM 2458 C CA . LEU A 1 315 ? -16.016 12.82 14.375 1 98.44 315 LEU A CA 1
ATOM 2459 C C . LEU A 1 315 ? -14.633 13.094 14.945 1 98.44 315 LEU A C 1
ATOM 2461 O O . LEU A 1 315 ? -14.445 13.078 16.172 1 98.44 315 LEU A O 1
ATOM 2465 N N . GLY A 1 316 ? -13.672 13.336 14.086 1 98.44 316 GLY A N 1
ATOM 2466 C CA . GLY A 1 316 ? -12.328 13.594 14.57 1 98.44 316 GLY A CA 1
ATOM 2467 C C . GLY A 1 316 ? -11.258 13.344 13.523 1 98.44 316 GLY A C 1
ATOM 2468 O O . GLY A 1 316 ? -11.531 13.398 12.32 1 98.44 316 GLY A O 1
ATOM 2469 N N . PHE A 1 317 ? -9.992 13.219 14.055 1 98.31 317 PHE A N 1
ATOM 2470 C CA . PHE A 1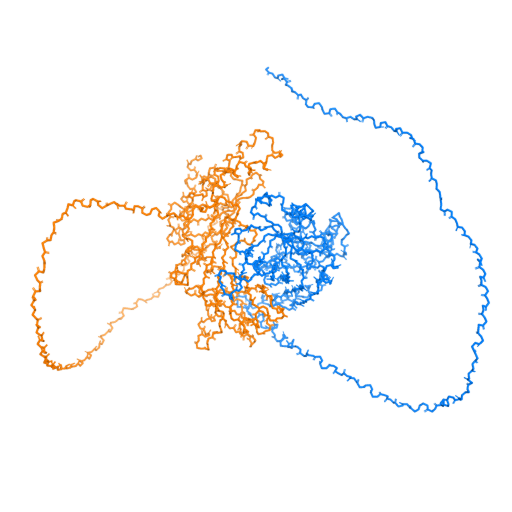 317 ? -8.891 13.016 13.133 1 98.31 317 PHE A CA 1
ATOM 2471 C C . PHE A 1 317 ? -7.898 11.992 13.688 1 98.31 317 PHE A C 1
ATOM 2473 O O . PHE A 1 317 ? -7.914 11.695 14.883 1 98.31 317 PHE A O 1
ATOM 2480 N N . ASN A 1 318 ? -7.195 11.359 12.805 1 96.81 318 ASN A N 1
ATOM 2481 C CA . ASN A 1 318 ? -6.117 10.43 13.141 1 96.81 318 ASN A CA 1
ATOM 2482 C C . ASN A 1 318 ? -4.746 11.086 12.992 1 96.81 318 ASN A C 1
ATOM 2484 O O . ASN A 1 318 ? -4.52 11.859 12.062 1 96.81 318 ASN A O 1
ATOM 2488 N N . VAL A 1 319 ? -3.83 10.734 13.953 1 97.12 319 VAL A N 1
ATOM 2489 C CA . VAL A 1 319 ? -2.488 11.305 13.906 1 97.12 319 VAL A CA 1
ATOM 2490 C C . VAL A 1 319 ? -1.449 10.195 14.094 1 97.12 319 VAL A C 1
ATOM 2492 O O . VAL A 1 319 ? -1.744 9.148 14.672 1 97.12 319 VAL A O 1
ATOM 2495 N N . LYS A 1 320 ? -0.383 10.398 13.492 1 95.12 320 LYS A N 1
ATOM 2496 C CA . LYS A 1 320 ? 0.836 9.688 13.875 1 95.12 320 LYS A CA 1
ATOM 2497 C C . LYS A 1 320 ? 1.626 10.469 14.914 1 95.12 320 LYS A C 1
ATOM 2499 O O . LYS A 1 320 ? 2.174 11.531 14.617 1 95.12 320 LYS A O 1
ATOM 2504 N N . ALA A 1 321 ? 1.717 9.938 16.109 1 95.19 321 ALA A N 1
ATOM 2505 C CA . ALA A 1 321 ? 2.34 10.633 17.234 1 95.19 321 ALA A CA 1
ATOM 2506 C C . ALA A 1 321 ? 3.682 10.008 17.594 1 95.19 321 ALA A C 1
ATOM 2508 O O . ALA A 1 321 ? 3.818 8.781 17.609 1 95.19 321 ALA A O 1
ATOM 2509 N N . GLY A 1 322 ? 4.613 10.883 17.828 1 92.56 322 GLY A N 1
ATOM 2510 C CA . GLY A 1 322 ? 5.914 10.422 18.297 1 92.56 322 GLY A CA 1
ATOM 2511 C C . GLY A 1 322 ? 6.059 10.461 19.797 1 92.56 322 GLY A C 1
ATOM 2512 O O . GLY A 1 322 ? 5.664 11.43 20.438 1 92.56 322 GLY A O 1
ATOM 2513 N N . TYR A 1 323 ? 6.555 9.352 20.359 1 90.44 323 TYR A N 1
ATOM 2514 C CA . TYR A 1 323 ? 6.824 9.258 21.781 1 90.44 323 TYR A CA 1
ATOM 2515 C C . TYR A 1 323 ? 8.062 8.406 22.062 1 90.44 323 TYR A C 1
ATOM 2517 O O . TYR A 1 323 ? 8.086 7.219 21.719 1 90.44 323 TYR A O 1
ATOM 2525 N N . GLN A 1 324 ? 9.023 8.984 22.625 1 85.75 324 GLN A N 1
ATOM 2526 C CA . GLN A 1 324 ? 10.25 8.312 23.031 1 85.75 324 GLN A CA 1
ATOM 2527 C C . GLN A 1 324 ? 10.82 7.473 21.891 1 85.75 324 GLN A C 1
ATOM 2529 O O . GLN A 1 324 ? 11.141 6.297 22.062 1 85.75 324 GLN A O 1
ATOM 2534 N N . GLY A 1 325 ? 10.836 8.039 20.75 1 81.5 325 GLY A N 1
ATOM 2535 C CA . GLY A 1 325 ? 11.469 7.398 19.625 1 81.5 325 GLY A CA 1
ATOM 2536 C C . GLY A 1 325 ? 10.547 6.461 18.875 1 81.5 325 GLY A C 1
ATOM 2537 O O . GLY A 1 325 ? 10.906 5.941 17.812 1 81.5 325 GLY A O 1
ATOM 2538 N N . ASN A 1 326 ? 9.375 6.262 19.391 1 84.06 326 ASN A N 1
ATOM 2539 C CA . ASN A 1 326 ? 8.375 5.43 18.734 1 84.06 326 ASN A CA 1
ATOM 2540 C C . ASN A 1 326 ? 7.25 6.27 18.141 1 84.06 326 ASN A C 1
ATOM 2542 O O . ASN A 1 326 ? 7.113 7.449 18.453 1 84.06 326 ASN A O 1
ATOM 2546 N N . THR A 1 327 ? 6.602 5.578 17.188 1 88.12 327 THR A N 1
ATOM 2547 C CA . THR A 1 327 ? 5.449 6.238 16.578 1 88.12 327 THR A CA 1
ATOM 2548 C C . THR A 1 327 ? 4.18 5.414 16.781 1 88.12 327 THR A C 1
ATOM 2550 O O . THR A 1 327 ? 4.211 4.188 16.688 1 88.12 327 THR A O 1
ATOM 2553 N N . PHE A 1 328 ? 3.066 6.203 17.078 1 87.62 328 PHE A N 1
ATOM 2554 C CA . PHE A 1 328 ? 1.768 5.574 17.281 1 87.62 328 PHE A CA 1
ATOM 2555 C C . PHE A 1 328 ? 0.681 6.305 16.516 1 87.62 328 PHE A C 1
ATOM 2557 O O . PHE A 1 328 ? 0.715 7.531 16.391 1 87.62 328 PHE A O 1
ATOM 2564 N N . LYS A 1 329 ? 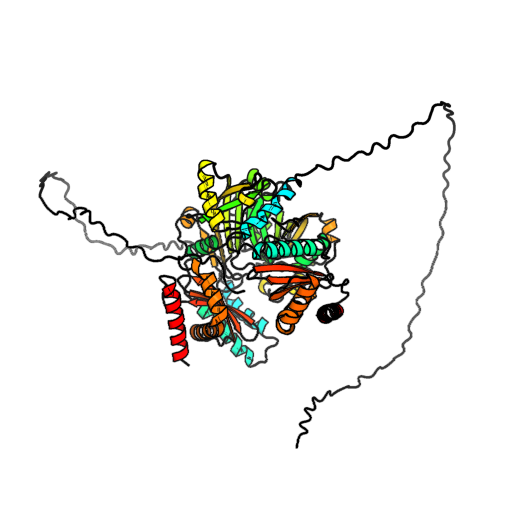-0.174 5.465 16.062 1 91.94 329 LYS A N 1
ATOM 2565 C CA . LYS A 1 329 ? -1.37 6.07 15.477 1 91.94 329 LYS A CA 1
ATOM 2566 C C . LYS A 1 329 ? -2.438 6.312 16.547 1 91.94 329 LYS A C 1
ATOM 2568 O O . LYS A 1 329 ? -2.779 5.406 17.297 1 91.94 329 LYS A O 1
ATOM 2573 N N . LEU A 1 330 ? -2.967 7.523 16.625 1 94.56 330 LEU A N 1
ATOM 2574 C CA . LEU A 1 330 ? -3.961 7.883 17.625 1 94.56 330 LEU A CA 1
ATOM 2575 C C . LEU A 1 330 ? -5.188 8.516 16.984 1 94.56 330 LEU A C 1
ATOM 2577 O O . LEU A 1 330 ? -5.059 9.32 16.047 1 94.56 330 LEU A O 1
ATOM 2581 N N . ARG A 1 331 ? -6.277 8.07 17.469 1 96.5 331 ARG A N 1
ATOM 2582 C CA . ARG A 1 331 ? -7.539 8.727 17.125 1 96.5 331 ARG A CA 1
ATOM 2583 C C . ARG A 1 331 ? -7.836 9.859 18.109 1 96.5 331 ARG A C 1
ATOM 2585 O O . ARG A 1 331 ? -7.824 9.664 19.312 1 96.5 331 ARG A O 1
ATOM 2592 N N . ILE A 1 332 ? -8.078 11.07 17.547 1 97.88 332 ILE A N 1
ATOM 2593 C CA . ILE A 1 332 ? -8.406 12.242 18.359 1 97.88 332 ILE A CA 1
ATOM 2594 C C . ILE A 1 332 ? -9.812 12.719 18.031 1 97.88 332 ILE A C 1
ATOM 2596 O O . ILE A 1 332 ? -10.039 13.336 16.984 1 97.88 332 ILE A O 1
ATOM 2600 N N . PRO A 1 333 ? -10.727 12.508 18.953 1 98.12 333 PRO A N 1
ATOM 2601 C CA . PRO A 1 333 ? -12.109 12.906 18.656 1 98.12 333 PRO A CA 1
ATOM 2602 C C . PRO A 1 333 ? -12.328 14.414 18.797 1 98.12 333 PRO A C 1
ATOM 2604 O O . PRO A 1 333 ? -11.695 15.062 19.625 1 98.12 333 PRO A O 1
ATOM 2607 N N . PHE A 1 334 ? -13.195 14.875 17.938 1 98.31 334 PHE A N 1
ATOM 2608 C CA . PHE A 1 334 ? -13.734 16.203 18.172 1 98.31 334 PHE A CA 1
ATOM 2609 C C . PHE A 1 334 ? -14.664 16.219 19.375 1 98.31 334 PHE A C 1
ATOM 2611 O O . PHE A 1 334 ? -15.188 15.172 19.766 1 98.31 334 PHE A O 1
ATOM 2618 N N . PRO A 1 335 ? -14.836 17.422 19.938 1 97.38 335 PRO A N 1
ATOM 2619 C CA . PRO A 1 335 ? -15.773 17.5 21.062 1 97.38 335 PRO A CA 1
ATOM 2620 C C . PRO A 1 335 ? -17.219 17.219 20.641 1 97.38 335 PRO A C 1
ATOM 2622 O O . PRO A 1 335 ? -18.047 16.875 21.484 1 97.38 335 PRO A O 1
ATOM 2625 N N . ARG A 1 336 ? -17.484 17.406 19.391 1 97.69 336 ARG A N 1
ATOM 2626 C CA . ARG A 1 336 ? -18.766 17.094 18.75 1 97.69 336 ARG A CA 1
ATOM 2627 C C . ARG A 1 336 ? -18.594 16.844 17.266 1 97.69 336 ARG A C 1
ATOM 2629 O O . ARG A 1 336 ? -17.531 17.109 16.703 1 97.69 336 ARG A O 1
ATOM 2636 N N . ARG A 1 337 ? -19.656 16.344 16.656 1 97.94 337 ARG A N 1
ATOM 2637 C CA . ARG A 1 337 ? -19.609 16.078 15.219 1 97.94 337 ARG A CA 1
ATOM 2638 C C . ARG A 1 337 ? -19.484 17.375 14.43 1 97.94 337 ARG A C 1
ATOM 2640 O O . ARG A 1 337 ? -20.25 18.312 14.656 1 97.94 337 ARG A O 1
ATOM 2647 N N . ALA A 1 338 ? -18.547 17.406 13.555 1 98.56 338 ALA A N 1
ATOM 2648 C CA . ALA A 1 338 ? -18.375 18.562 12.688 1 98.56 338 ALA A CA 1
ATOM 2649 C C . ALA A 1 338 ? -19.469 18.641 11.633 1 98.56 338 ALA A C 1
ATOM 2651 O O . ALA A 1 338 ? -19.812 17.625 11.008 1 98.56 338 ALA A O 1
ATOM 2652 N N . GLU A 1 339 ? -19.922 19.844 11.32 1 97.5 339 GLU A N 1
ATOM 2653 C CA . GLU A 1 339 ? -21.062 20.031 10.43 1 97.5 339 GLU A CA 1
ATOM 2654 C C . GLU A 1 339 ? -20.594 20.312 9 1 97.5 339 GLU A C 1
ATOM 2656 O O . GLU A 1 339 ? -21.281 19.953 8.039 1 97.5 339 GLU A O 1
ATOM 2661 N N . ASP A 1 340 ? -19.547 21.016 8.883 1 96.56 340 ASP A N 1
ATOM 2662 C CA . ASP A 1 340 ? -18.984 21.375 7.582 1 96.56 340 ASP A CA 1
ATOM 2663 C C . ASP A 1 340 ? -17.5 21.734 7.707 1 96.56 340 ASP A C 1
ATOM 2665 O O . ASP A 1 340 ? -16.922 21.641 8.789 1 96.56 340 ASP A O 1
ATOM 2669 N N . ARG A 1 341 ? -16.906 22.109 6.656 1 96.25 341 ARG A N 1
ATOM 2670 C CA . ARG A 1 341 ? -15.469 22.391 6.613 1 96.25 341 ARG A CA 1
ATOM 2671 C C . ARG A 1 341 ? -15.102 23.516 7.578 1 96.25 341 ARG A C 1
ATOM 2673 O O . ARG A 1 341 ? -14.109 23.422 8.297 1 96.25 341 ARG A O 1
ATOM 2680 N N . LYS A 1 342 ? -15.859 24.578 7.582 1 96.81 342 LYS A N 1
ATOM 2681 C CA . LYS A 1 342 ? -15.609 25.703 8.469 1 96.81 342 LYS A CA 1
ATOM 2682 C C . LYS A 1 342 ? -15.688 25.297 9.93 1 96.81 342 LYS A C 1
ATOM 2684 O O . LYS A 1 342 ? -14.898 25.766 10.758 1 96.81 342 LYS A O 1
ATOM 2689 N N . ASP A 1 343 ? -16.609 24.469 10.156 1 97.81 343 ASP A N 1
ATOM 2690 C CA . ASP A 1 343 ? -16.797 24 11.523 1 97.81 343 ASP A CA 1
ATOM 2691 C C . ASP A 1 343 ? -15.594 23.188 12 1 97.81 343 ASP A C 1
ATOM 2693 O O . ASP A 1 343 ? -15.289 23.156 13.188 1 97.81 343 ASP A O 1
ATOM 2697 N N . VAL A 1 344 ? -14.922 22.406 11.133 1 98.12 344 VAL A N 1
ATOM 2698 C CA . VAL A 1 344 ? -13.711 21.672 11.469 1 98.12 344 VAL A CA 1
ATOM 2699 C C . VAL A 1 344 ? -12.664 22.625 12.055 1 98.12 344 VAL A C 1
ATOM 2701 O O . VAL A 1 344 ? -12.062 22.344 13.086 1 98.12 344 VAL A O 1
ATOM 2704 N N . LYS A 1 345 ? -12.523 23.734 11.422 1 97.25 345 LYS A N 1
ATOM 2705 C CA . LYS A 1 345 ? -11.586 24.75 11.906 1 97.25 345 LYS A CA 1
ATOM 2706 C C . LYS A 1 345 ? -11.984 25.234 13.297 1 97.25 345 LYS A C 1
ATOM 2708 O O . LYS A 1 345 ? -11.141 25.344 14.188 1 97.25 345 LYS A O 1
ATOM 2713 N N . THR A 1 346 ? -13.234 25.531 13.398 1 97.69 346 THR A N 1
ATOM 2714 C CA . THR A 1 346 ? -13.758 26 14.68 1 97.69 346 THR A CA 1
ATOM 2715 C C . THR A 1 346 ? -13.453 25 15.789 1 97.69 346 THR A C 1
ATOM 2717 O O . THR A 1 346 ? -13.016 25.375 16.875 1 97.69 346 THR A O 1
ATOM 2720 N N . LEU A 1 347 ? -13.648 23.781 15.5 1 98.12 347 LEU A N 1
ATOM 2721 C CA . LEU A 1 347 ? -13.453 22.734 16.5 1 98.12 347 LEU A CA 1
ATOM 2722 C C . LEU A 1 347 ? -11.977 22.578 16.844 1 98.12 347 LEU A C 1
ATOM 2724 O O . LEU A 1 347 ? -11.633 22.391 18.016 1 98.12 347 LEU A O 1
ATOM 2728 N N . ILE A 1 348 ? -11.102 22.625 15.898 1 97.75 348 ILE A N 1
ATOM 2729 C CA . ILE A 1 348 ? -9.672 22.5 16.141 1 97.75 348 ILE A CA 1
ATOM 2730 C C . ILE A 1 348 ? -9.195 23.656 17.016 1 97.75 348 ILE A C 1
ATOM 2732 O O . ILE A 1 348 ? -8.43 23.469 17.953 1 97.75 348 ILE A O 1
ATOM 2736 N N . VAL A 1 349 ? -9.688 24.828 16.703 1 97.25 349 VAL A N 1
ATOM 2737 C CA . VAL A 1 349 ? -9.328 26 17.484 1 97.25 349 VAL A CA 1
ATOM 2738 C C . VAL A 1 349 ? -9.836 25.844 18.906 1 97.25 349 VAL A C 1
ATOM 2740 O O . VAL A 1 349 ? -9.133 26.172 19.875 1 97.25 349 VAL A O 1
ATOM 2743 N N . GLU A 1 350 ? -11.023 25.406 19.047 1 97.25 350 GLU A N 1
ATOM 2744 C CA . GLU A 1 350 ? -11.594 25.141 20.359 1 97.25 350 GLU A CA 1
ATOM 2745 C C . GLU A 1 350 ? -10.742 24.156 21.156 1 97.25 350 GLU A C 1
ATOM 2747 O O . GLU A 1 350 ? -10.492 24.359 22.344 1 97.25 350 GLU A O 1
ATOM 2752 N N . MET A 1 351 ? -10.328 23.125 20.5 1 97.62 351 MET A N 1
ATOM 2753 C CA . MET A 1 351 ? -9.484 22.125 21.141 1 97.62 351 MET A CA 1
ATOM 2754 C C . MET A 1 351 ? -8.148 22.719 21.562 1 97.62 351 MET A C 1
ATOM 2756 O O . MET A 1 351 ? -7.629 22.391 22.625 1 97.62 351 MET A O 1
ATOM 2760 N N . LEU A 1 352 ? -7.594 23.531 20.703 1 96.69 352 LEU A N 1
ATOM 2761 C CA . LEU A 1 352 ? -6.332 24.188 21.031 1 96.69 352 LEU A CA 1
ATOM 2762 C C . LEU A 1 352 ? -6.484 25.109 22.234 1 96.69 352 LEU A C 1
ATOM 2764 O O . LEU A 1 352 ? -5.625 25.125 23.125 1 96.69 352 LEU A O 1
ATOM 2768 N N . GLN A 1 353 ? -7.551 25.828 22.297 1 96.25 353 GLN A N 1
ATOM 2769 C CA . GLN A 1 353 ? -7.82 26.719 23.422 1 96.25 353 GLN A CA 1
ATOM 2770 C C . GLN A 1 353 ? -7.965 25.938 24.719 1 96.25 353 GLN A C 1
ATOM 2772 O O . GLN A 1 353 ? -7.441 26.344 25.766 1 96.25 353 GLN A O 1
ATOM 2777 N N . ALA A 1 354 ? -8.664 24.875 24.625 1 95 354 ALA A N 1
ATOM 2778 C CA . ALA A 1 354 ? -8.828 24.016 25.797 1 95 354 ALA A CA 1
ATOM 2779 C C . ALA A 1 354 ? -7.477 23.484 26.266 1 95 354 ALA A C 1
ATOM 2781 O O . ALA A 1 354 ? -7.234 23.391 27.469 1 95 354 ALA A O 1
ATOM 2782 N N . ALA A 1 355 ? -6.625 23.156 25.375 1 94.5 355 ALA A N 1
ATOM 2783 C CA . ALA A 1 355 ? -5.301 22.625 25.703 1 94.5 355 ALA A CA 1
ATOM 2784 C C . ALA A 1 355 ? -4.434 23.688 26.359 1 94.5 355 ALA A C 1
ATOM 2786 O O . ALA A 1 355 ? -3.664 23.391 27.281 1 94.5 355 ALA A O 1
ATOM 2787 N N . ASN A 1 356 ? -4.547 24.859 25.953 1 91.88 356 ASN A N 1
ATOM 2788 C CA . ASN A 1 356 ? -3.734 25.969 26.453 1 91.88 356 ASN A CA 1
ATOM 2789 C C . ASN A 1 356 ? -4.246 26.469 27.812 1 91.88 356 ASN A C 1
ATOM 2791 O O . ASN A 1 356 ? -3.5 27.078 28.578 1 91.88 356 ASN A O 1
ATOM 2795 N N . SER A 1 357 ? -5.48 26.328 28.016 1 88.38 357 SER A N 1
ATOM 2796 C CA . SER A 1 357 ? -6.039 26.766 29.297 1 88.38 357 SER A CA 1
ATOM 2797 C C . SER A 1 357 ? -5.625 25.844 30.438 1 88.38 357 SER A C 1
ATOM 2799 O O . SER A 1 357 ? -5.652 26.25 31.594 1 88.38 357 SER A O 1
ATOM 2801 N N . HIS A 1 358 ? -5.34 24.672 30.141 1 73.94 358 HIS A N 1
ATOM 2802 C CA . HIS A 1 358 ? -4.945 23.734 31.172 1 73.94 358 HIS A CA 1
ATOM 2803 C C . HIS A 1 358 ? -3.434 23.719 31.375 1 73.94 358 HIS A C 1
ATOM 2805 O O . HIS A 1 358 ? -2.928 23.094 32.312 1 73.94 358 HIS A O 1
ATOM 2811 N N . ASN A 1 359 ? -2.645 24.422 30.547 1 56.25 359 ASN A N 1
ATOM 2812 C CA . ASN A 1 359 ? -1.221 24.594 30.812 1 56.25 359 ASN A CA 1
ATOM 2813 C C . ASN A 1 359 ? -0.958 25.875 31.625 1 56.25 359 ASN A C 1
ATOM 2815 O O . ASN A 1 359 ? -1.595 26.906 31.391 1 56.25 359 ASN A O 1
ATOM 2819 N N . MET B 1 1 ? 40.406 34.094 29.828 1 21.8 1 MET B N 1
ATOM 2820 C CA . MET B 1 1 ? 41.094 32.906 30.312 1 21.8 1 MET B CA 1
ATOM 2821 C C . MET B 1 1 ? 40.406 31.641 29.812 1 21.8 1 MET B C 1
ATOM 2823 O O . MET B 1 1 ? 39.281 31.328 30.234 1 21.8 1 MET B O 1
ATOM 2827 N N . LYS B 1 2 ? 40.656 31.156 28.594 1 23.89 2 LYS B N 1
ATOM 2828 C CA . LYS B 1 2 ? 40.062 30.703 27.344 1 23.89 2 LYS B CA 1
ATOM 2829 C C . LYS B 1 2 ? 39.844 29.188 27.359 1 23.89 2 LYS B C 1
ATOM 2831 O O . LYS B 1 2 ? 38.938 28.688 26.703 1 23.89 2 LYS B O 1
ATOM 2836 N N . THR B 1 3 ? 40.688 28.391 28.094 1 22.53 3 THR B N 1
ATOM 2837 C CA . THR B 1 3 ? 41.219 27.219 27.438 1 22.53 3 THR B CA 1
ATOM 2838 C C . THR B 1 3 ? 40.312 26 27.656 1 22.53 3 THR B C 1
ATOM 2840 O O . THR B 1 3 ? 40.375 25.359 28.703 1 22.53 3 THR B O 1
ATOM 2843 N N . LEU B 1 4 ? 39.031 26.125 27.547 1 25.08 4 LEU B N 1
ATOM 2844 C CA . LEU B 1 4 ? 38 25.219 28.031 1 25.08 4 LEU B CA 1
ATOM 2845 C C . LEU B 1 4 ? 38.125 23.844 27.375 1 25.08 4 LEU B C 1
ATOM 2847 O O . LEU B 1 4 ? 37.719 23.672 26.219 1 25.08 4 LEU B O 1
ATOM 2851 N N . GLU B 1 5 ? 39.312 23.281 27.547 1 22.92 5 GLU B N 1
ATOM 2852 C CA . GLU B 1 5 ? 39.812 22.125 26.812 1 22.92 5 GLU B CA 1
ATOM 2853 C C . GLU B 1 5 ? 38.938 20.891 27.047 1 22.92 5 GLU B C 1
ATOM 2855 O O . GLU B 1 5 ? 38.719 20.516 28.203 1 22.92 5 GLU B O 1
ATOM 2860 N N . ALA B 1 6 ? 37.812 20.734 26.359 1 24.73 6 ALA B N 1
ATOM 2861 C CA . ALA B 1 6 ? 36.75 19.734 26.344 1 24.73 6 ALA B CA 1
ATOM 2862 C C . ALA B 1 6 ? 37.312 18.328 26.266 1 24.73 6 ALA B C 1
ATOM 2864 O O . ALA B 1 6 ? 37.781 17.891 25.203 1 24.73 6 ALA B O 1
ATOM 2865 N N . PRO B 1 7 ? 38.094 17.859 27.219 1 22.41 7 PRO B N 1
ATOM 2866 C CA . PRO B 1 7 ? 39.031 16.766 27.031 1 22.41 7 PRO B CA 1
ATOM 2867 C C . PRO B 1 7 ? 38.344 15.406 26.875 1 22.41 7 PRO B C 1
ATOM 2869 O O . PRO B 1 7 ? 37.625 14.977 27.781 1 22.41 7 PRO B O 1
ATOM 2872 N N . TRP B 1 8 ? 37.531 15.117 25.875 1 22.66 8 TRP B N 1
ATOM 2873 C CA . TRP B 1 8 ? 36.812 13.859 25.75 1 22.66 8 TRP B CA 1
ATOM 2874 C C . TRP B 1 8 ? 37.75 12.672 25.938 1 22.66 8 TRP B C 1
ATOM 2876 O O . TRP B 1 8 ? 38.719 12.523 25.219 1 22.66 8 TRP B O 1
ATOM 2886 N N . PRO B 1 9 ? 37.938 12.234 27.125 1 19.61 9 PRO B N 1
ATOM 2887 C CA . PRO B 1 9 ? 39.031 11.312 27.406 1 19.61 9 PRO B CA 1
ATOM 2888 C C . PRO B 1 9 ? 38.875 9.977 26.688 1 19.61 9 PRO B C 1
ATOM 2890 O O . PRO B 1 9 ? 37.781 9.445 26.578 1 19.61 9 PRO B O 1
ATOM 2893 N N . ILE B 1 10 ? 39.562 9.688 25.562 1 22.81 10 ILE B N 1
ATOM 2894 C CA . ILE B 1 10 ? 39.75 8.539 24.688 1 22.81 10 ILE B CA 1
ATOM 2895 C C . ILE B 1 10 ? 40.281 7.352 25.484 1 22.81 10 ILE B C 1
ATOM 2897 O O . ILE B 1 10 ? 41.469 7.266 25.797 1 22.81 10 ILE B O 1
ATOM 2901 N N . SER B 1 11 ? 39.75 7.09 26.688 1 17.08 11 SER B N 1
ATOM 2902 C CA . SER B 1 11 ? 40.594 6.176 27.469 1 17.08 11 SER B CA 1
ATOM 2903 C C . SER B 1 11 ? 40.938 4.93 26.656 1 17.08 11 SER B C 1
ATOM 2905 O O . SER B 1 11 ? 42.125 4.605 26.5 1 17.08 11 SER B O 1
ATOM 2907 N N . LEU B 1 12 ? 40.531 3.648 27.125 1 17.11 12 LEU B N 1
ATOM 2908 C CA . LEU B 1 12 ? 41.25 2.613 27.859 1 17.11 12 LEU B CA 1
ATOM 2909 C C . LEU B 1 12 ? 41.594 1.433 26.953 1 17.11 12 LEU B C 1
ATOM 2911 O O . LEU B 1 12 ? 40.688 0.842 26.344 1 17.11 12 LEU B O 1
ATOM 2915 N N . PHE B 1 13 ? 42.812 1.25 26.375 1 19.69 13 PHE B N 1
ATOM 2916 C CA . PHE B 1 13 ? 43.531 0.295 25.547 1 19.69 13 PHE B CA 1
ATOM 2917 C C . PHE B 1 13 ? 43.562 -1.077 26.203 1 19.69 13 PHE B C 1
ATOM 2919 O O . PHE B 1 13 ? 44.312 -1.961 25.766 1 19.69 13 PHE B O 1
ATOM 2926 N N . SER B 1 14 ? 42.75 -1.488 27.188 1 17.17 14 SER B N 1
ATOM 2927 C CA . SER B 1 14 ? 43.438 -2.555 27.906 1 17.17 14 SER B CA 1
ATOM 2928 C C . SER B 1 14 ? 43.969 -3.617 26.953 1 17.17 14 SER B C 1
ATOM 2930 O O . SER B 1 14 ? 43.469 -3.738 25.828 1 17.17 14 SER B O 1
ATOM 2932 N N . ARG B 1 15 ? 44.906 -4.594 27.438 1 17.69 15 ARG B N 1
ATOM 2933 C CA . ARG B 1 15 ? 46.094 -5.422 27.328 1 17.69 15 ARG B CA 1
ATOM 2934 C C . ARG B 1 15 ? 45.75 -6.812 26.797 1 17.69 15 ARG B C 1
ATOM 2936 O O . ARG B 1 15 ? 46.625 -7.68 26.703 1 17.69 15 ARG B O 1
ATOM 2943 N N . ILE B 1 16 ? 44.531 -7.227 26.578 1 18.75 16 ILE B N 1
ATOM 2944 C CA . ILE B 1 16 ? 44.562 -8.664 26.812 1 18.75 16 ILE B CA 1
ATOM 2945 C C . ILE B 1 16 ? 45.594 -9.328 25.906 1 18.75 16 ILE B C 1
ATOM 2947 O O . ILE B 1 16 ? 45.656 -9.031 24.719 1 18.75 16 ILE B O 1
ATOM 2951 N N . HIS B 1 17 ? 46.531 -10.234 26.453 1 17.5 17 HIS B N 1
ATOM 2952 C CA . HIS B 1 17 ? 47.688 -11.07 26.234 1 17.5 17 HIS B CA 1
ATOM 2953 C C . HIS B 1 17 ? 47.438 -12.141 25.188 1 17.5 17 HIS B C 1
ATOM 2955 O O . HIS B 1 17 ? 46.344 -12.711 25.125 1 17.5 17 HIS B O 1
ATOM 2961 N N . VAL B 1 18 ? 48.312 -12.305 24.219 1 17.92 18 VAL B N 1
ATOM 2962 C CA . VAL B 1 18 ? 48.562 -13.047 22.984 1 17.92 18 VAL B CA 1
ATOM 2963 C C . VAL B 1 18 ? 48.906 -14.492 23.328 1 17.92 18 VAL B C 1
ATOM 2965 O O . VAL B 1 18 ? 49.125 -15.32 22.422 1 17.92 18 VAL B O 1
ATOM 2968 N N . ASP B 1 19 ? 48.625 -15.172 24.375 1 16.31 19 ASP B N 1
ATOM 2969 C CA . ASP B 1 19 ? 49.594 -16.266 24.422 1 16.31 19 ASP B CA 1
ATOM 2970 C C . ASP B 1 19 ? 49.438 -17.188 23.219 1 16.31 19 ASP B C 1
ATOM 2972 O O . ASP B 1 19 ? 48.344 -17.438 22.766 1 16.31 19 ASP B O 1
ATOM 2976 N N . LYS B 1 20 ? 50.625 -17.609 22.562 1 18.47 20 LYS B N 1
ATOM 2977 C CA . LYS B 1 20 ? 51.156 -18.375 21.438 1 18.47 20 LYS B CA 1
ATOM 2978 C C . LYS B 1 20 ? 51 -19.875 21.656 1 18.47 20 LYS B C 1
ATOM 2980 O O . LYS B 1 20 ? 51.469 -20.672 20.859 1 18.47 20 LYS B O 1
ATOM 2985 N N . THR B 1 21 ? 50.375 -20.516 22.578 1 16.28 21 THR B N 1
ATOM 2986 C CA . THR B 1 21 ? 50.969 -21.828 22.766 1 16.28 21 THR B CA 1
ATOM 2987 C C . THR B 1 21 ? 50.844 -22.672 21.5 1 16.28 21 THR B C 1
ATOM 2989 O O . THR B 1 21 ? 49.938 -22.453 20.688 1 16.28 21 THR B O 1
ATOM 2992 N N . PRO B 1 22 ? 51.531 -24.016 21.484 1 18.05 22 PRO B N 1
ATOM 2993 C CA . PRO B 1 22 ? 52.438 -24.953 20.797 1 18.05 22 PRO B CA 1
ATOM 2994 C C . PRO B 1 22 ? 51.688 -26.016 20 1 18.05 22 PRO B C 1
ATOM 2996 O O . PRO B 1 22 ? 52.094 -26.375 18.891 1 18.05 22 PRO B O 1
ATOM 2999 N N . HIS B 1 23 ? 50.688 -26.766 20.594 1 16.27 23 HIS B N 1
ATOM 3000 C CA . HIS B 1 23 ? 50.875 -28.203 20.734 1 16.27 23 HIS B CA 1
ATOM 3001 C C . HIS B 1 23 ? 50.719 -28.922 19.406 1 16.27 23 HIS B C 1
ATOM 3003 O O . HIS B 1 23 ? 50.031 -28.422 18.5 1 16.27 23 HIS B O 1
ATOM 3009 N N . SER B 1 24 ? 51.156 -30.406 19.297 1 16.45 24 SER B N 1
ATOM 3010 C CA . SER B 1 24 ? 51.812 -31.516 18.609 1 16.45 24 SER B CA 1
ATOM 3011 C C . SER B 1 24 ? 50.812 -32.344 17.828 1 16.45 24 SER B C 1
ATOM 3013 O O . SER B 1 24 ? 51.094 -32.781 16.703 1 16.45 24 SER B O 1
ATOM 3015 N N . SER B 1 25 ? 49.688 -32.906 18.25 1 15.76 25 SER B N 1
ATOM 3016 C CA . SER B 1 25 ? 49.688 -34.375 18.344 1 15.76 25 SER B CA 1
ATOM 3017 C C . SER B 1 25 ? 49.594 -35.031 16.984 1 15.76 25 SER B C 1
ATOM 3019 O O . SER B 1 25 ? 49.156 -34.375 16.016 1 15.76 25 SER B O 1
ATOM 3021 N N . PRO B 1 26 ? 48.938 -36.344 16.953 1 16.41 26 PRO B N 1
ATOM 3022 C CA . PRO B 1 26 ? 49.281 -37.719 16.594 1 16.41 26 PRO B CA 1
ATOM 3023 C C . PRO B 1 26 ? 49 -38.031 15.125 1 16.41 26 PRO B C 1
ATOM 3025 O O . PRO B 1 26 ? 48.281 -37.281 14.453 1 16.41 26 PRO B O 1
ATOM 3028 N N . MET B 1 27 ? 49.188 -39.469 14.781 1 15.48 27 MET B N 1
ATOM 3029 C CA . MET B 1 27 ? 49.781 -40.5 13.922 1 15.48 27 MET B CA 1
ATOM 3030 C C . MET B 1 27 ? 48.812 -40.938 12.852 1 15.48 27 MET B C 1
ATOM 3032 O O . MET B 1 27 ? 49.188 -41.188 11.703 1 15.48 27 MET B O 1
ATOM 3036 N N . LEU B 1 28 ? 47.5 -41.375 13.148 1 15.3 28 LEU B N 1
ATOM 3037 C CA . LEU B 1 28 ? 47.25 -42.781 12.859 1 15.3 28 LEU B CA 1
ATOM 3038 C C . LEU B 1 28 ? 47.281 -43.031 11.352 1 15.3 28 LEU B C 1
ATOM 3040 O O . LEU B 1 28 ? 46.969 -42.156 10.555 1 15.3 28 LEU B O 1
ATOM 3044 N N . ARG B 1 29 ? 47.312 -44.469 11.016 1 14.68 29 ARG B N 1
ATOM 3045 C CA . ARG B 1 29 ? 47.875 -45.594 10.289 1 14.68 29 ARG B CA 1
ATOM 3046 C C . ARG B 1 29 ? 47.125 -45.812 8.961 1 14.68 29 ARG B C 1
ATOM 3048 O O . ARG B 1 29 ? 47.781 -46 7.922 1 14.68 29 ARG B O 1
ATOM 3055 N N . PHE B 1 30 ? 45.875 -46.438 9 1 15.62 30 PHE B N 1
ATOM 3056 C CA . PHE B 1 30 ? 45.812 -47.781 8.484 1 15.62 30 PHE B CA 1
ATOM 3057 C C . PHE B 1 30 ? 45.875 -47.812 6.961 1 15.62 30 PHE B C 1
ATOM 3059 O O . PHE B 1 30 ? 45.531 -46.812 6.32 1 15.62 30 PHE B O 1
ATOM 3066 N N . CYS B 1 31 ? 45.844 -49.094 6.438 1 15.18 31 CYS B N 1
ATOM 3067 C CA . CYS B 1 31 ? 46.5 -50.062 5.535 1 15.18 31 CYS B CA 1
ATOM 3068 C C . CYS B 1 31 ? 45.875 -49.969 4.137 1 15.18 31 CYS B C 1
ATOM 3070 O O . CYS B 1 31 ? 44.875 -49.281 3.936 1 15.18 31 CYS B O 1
ATOM 3072 N N . HIS B 1 32 ? 45.344 -51.188 3.76 1 15.05 32 HIS B N 1
ATOM 3073 C CA . HIS B 1 32 ? 45.844 -52.156 2.805 1 15.05 32 HIS B CA 1
ATOM 3074 C C . HIS B 1 32 ? 45.25 -51.906 1.414 1 15.05 32 HIS B C 1
ATOM 3076 O O . HIS B 1 32 ? 44.312 -51.125 1.253 1 15.05 32 HIS B O 1
ATOM 3082 N N . SER B 1 33 ? 44.812 -53.156 0.753 1 14.93 33 SER B N 1
ATOM 3083 C CA . SER B 1 33 ? 45.344 -53.969 -0.322 1 14.93 33 SER B CA 1
ATOM 3084 C C . SER B 1 33 ? 44.625 -53.719 -1.639 1 14.93 33 SER B C 1
ATOM 3086 O O . SER B 1 33 ? 45.25 -53.375 -2.645 1 14.93 33 SER B O 1
ATOM 3088 N N . THR B 1 34 ? 43.719 -54.781 -2.051 1 15.45 34 THR B N 1
ATOM 3089 C CA . THR B 1 34 ? 44 -55.75 -3.1 1 15.45 34 THR B CA 1
ATOM 3090 C C . THR B 1 34 ? 43.5 -55.25 -4.453 1 15.45 34 THR B C 1
ATOM 3092 O O . THR B 1 34 ? 42.688 -54.344 -4.523 1 15.45 34 THR B O 1
ATOM 3095 N N . THR B 1 35 ? 43.312 -56.25 -5.48 1 14.86 35 THR B N 1
ATOM 3096 C CA . THR B 1 35 ? 43.812 -56.781 -6.746 1 14.86 35 THR B CA 1
ATOM 3097 C C . THR B 1 35 ? 42.844 -56.469 -7.887 1 14.86 35 THR B C 1
ATOM 3099 O O . THR B 1 35 ? 43.281 -56 -8.953 1 14.86 35 THR B O 1
ATOM 3102 N N . ARG B 1 36 ? 41.5 -57.094 -7.863 1 15.12 36 ARG B N 1
ATOM 3103 C CA . ARG B 1 36 ? 41.312 -58.125 -8.875 1 15.12 36 ARG B CA 1
ATOM 3104 C C . ARG B 1 36 ? 41.156 -57.5 -10.258 1 15.12 36 ARG B C 1
ATOM 3106 O O . ARG B 1 36 ? 40.75 -56.344 -10.383 1 15.12 36 ARG B O 1
ATOM 3113 N N . LEU B 1 37 ? 40.719 -58.438 -11.336 1 15.45 37 LEU B N 1
ATOM 3114 C CA . LEU B 1 37 ? 41.062 -59.094 -12.586 1 15.45 37 LEU B CA 1
ATOM 3115 C C . LEU B 1 37 ? 40.375 -58.406 -13.766 1 15.45 37 LEU B C 1
ATOM 3117 O O . LEU B 1 37 ? 39.469 -57.594 -13.578 1 15.45 37 LEU B O 1
ATOM 3121 N N . SER B 1 38 ? 39.625 -59.281 -14.633 1 14.92 38 SER B N 1
ATOM 3122 C CA . SER B 1 38 ? 39.938 -59.781 -15.953 1 14.92 38 SER B CA 1
ATOM 3123 C C . SER B 1 38 ? 39.188 -59.062 -17.047 1 14.92 38 SER B C 1
ATOM 3125 O O . SER B 1 38 ? 39.781 -58.562 -18 1 14.92 38 SER B O 1
ATOM 3127 N N . SER B 1 39 ? 37.844 -59.469 -17.328 1 16.16 39 SER B N 1
ATOM 3128 C CA . SER B 1 39 ? 37.594 -60.219 -18.547 1 16.16 39 SER B CA 1
ATOM 3129 C C . SER B 1 39 ? 37.375 -59.312 -19.75 1 16.16 39 SER B C 1
ATOM 3131 O O . SER B 1 39 ? 37.031 -58.125 -19.578 1 16.16 39 SER B O 1
ATOM 3133 N N . PHE B 1 40 ? 37.188 -59.969 -21.031 1 15.81 40 PHE B N 1
ATOM 3134 C CA . PHE B 1 40 ? 37.656 -60.125 -22.406 1 15.81 40 PHE B CA 1
ATOM 3135 C C . PHE B 1 40 ? 36.719 -59.375 -23.375 1 15.81 40 PHE B C 1
ATOM 3137 O O . PHE B 1 40 ? 37.219 -58.688 -24.281 1 15.81 40 PHE B O 1
ATOM 3144 N N . THR B 1 41 ? 35.312 -59.562 -23.328 1 16.47 41 THR B N 1
ATOM 3145 C CA . THR B 1 41 ? 34.938 -60.188 -24.578 1 16.47 41 THR B CA 1
ATOM 3146 C C . THR B 1 41 ? 34.969 -59.188 -25.734 1 16.47 41 THR B C 1
ATOM 3148 O O . THR B 1 41 ? 34.719 -58 -25.531 1 16.47 41 THR B O 1
ATOM 3151 N N . PRO B 1 42 ? 35 -59.812 -27.047 1 16.39 42 PRO B N 1
ATOM 3152 C CA . PRO B 1 42 ? 35.656 -59.656 -28.344 1 16.39 42 PRO B CA 1
ATOM 3153 C C . PRO B 1 42 ? 34.906 -58.688 -29.25 1 16.39 42 PRO B C 1
ATOM 3155 O O . PRO B 1 42 ? 35.562 -57.906 -30 1 16.39 42 PRO B O 1
ATOM 3158 N N . LEU B 1 43 ? 33.5 -58.688 -29.312 1 16.44 43 LEU B N 1
ATOM 3159 C CA . LEU B 1 43 ? 33 -59.188 -30.594 1 16.44 43 LEU B CA 1
ATOM 3160 C C . LEU B 1 43 ? 33.188 -58.188 -31.703 1 16.44 43 LEU B C 1
ATOM 3162 O O . LEU B 1 43 ? 33.25 -56.969 -31.438 1 16.44 43 LEU B O 1
ATOM 3166 N N . SER B 1 44 ? 32.812 -58.688 -32.938 1 15.53 44 SER B N 1
ATOM 3167 C CA . SER B 1 44 ? 33.281 -58.812 -34.312 1 15.53 44 SER B CA 1
ATOM 3168 C C . SER B 1 44 ? 32.938 -57.562 -35.125 1 15.53 44 SER B C 1
ATOM 3170 O O . SER B 1 44 ? 33.844 -56.906 -35.656 1 15.53 44 SER B O 1
ATOM 3172 N N . PHE B 1 45 ? 31.781 -57.688 -36.031 1 15.87 45 PHE B N 1
ATOM 3173 C CA . PHE B 1 45 ? 31.906 -57.938 -37.469 1 15.87 45 PHE B CA 1
ATOM 3174 C C . PHE B 1 45 ? 31.969 -56.625 -38.25 1 15.87 45 PHE B C 1
ATOM 3176 O O . PHE B 1 45 ? 31.562 -55.562 -37.719 1 15.87 45 PHE B O 1
ATOM 3183 N N . THR B 1 46 ? 31.766 -56.812 -39.562 1 15.82 46 THR B N 1
ATOM 3184 C CA . THR B 1 46 ? 32.406 -56.594 -40.875 1 15.82 46 THR B CA 1
ATOM 3185 C C . THR B 1 46 ? 31.969 -55.25 -41.469 1 15.82 46 THR B C 1
ATOM 3187 O O . THR B 1 46 ? 32.781 -54.375 -41.688 1 15.82 46 THR B O 1
ATOM 3190 N N . LEU B 1 47 ? 31.359 -55.469 -42.688 1 15.19 47 LEU B N 1
ATOM 3191 C CA . LEU B 1 47 ? 31.938 -55.188 -44 1 15.19 47 LEU B CA 1
ATOM 3192 C C . LEU B 1 47 ? 31.547 -53.812 -44.469 1 15.19 47 LEU B C 1
ATOM 3194 O O . LEU B 1 47 ? 32.406 -53 -44.844 1 15.19 47 LEU B O 1
ATOM 3198 N N . ARG B 1 48 ? 30.438 -53.906 -45.375 1 15.34 48 ARG B N 1
ATOM 3199 C CA . ARG B 1 48 ? 30.656 -53.719 -46.812 1 15.34 48 ARG B CA 1
ATOM 3200 C C . ARG B 1 48 ? 30.453 -52.25 -47.219 1 15.34 48 ARG B C 1
ATOM 3202 O O . ARG B 1 48 ? 31.281 -51.688 -47.906 1 15.34 48 ARG B O 1
ATOM 3209 N N . ARG B 1 49 ? 29.094 -51.781 -47.188 1 16.2 49 ARG B N 1
ATOM 3210 C CA . ARG B 1 49 ? 28.594 -51.531 -48.531 1 16.2 49 ARG B CA 1
ATOM 3211 C C . ARG B 1 49 ? 29.031 -50.156 -49 1 16.2 49 ARG B C 1
ATOM 3213 O O . ARG B 1 49 ? 29.141 -49.219 -48.219 1 16.2 49 ARG B O 1
ATOM 3220 N N . GLN B 1 50 ? 29.359 -50.125 -50.312 1 16.62 50 GLN B N 1
ATOM 3221 C CA . GLN B 1 50 ? 30.062 -49.344 -51.344 1 16.62 50 GLN B CA 1
ATOM 3222 C C . GLN B 1 50 ? 29.359 -48 -51.625 1 16.62 50 GLN B C 1
ATOM 3224 O O . GLN B 1 50 ? 29.922 -47.125 -52.25 1 16.62 50 GLN B O 1
ATOM 3229 N N . LEU B 1 51 ? 28.016 -47.875 -51.281 1 17.31 51 LEU B N 1
ATOM 3230 C CA . LEU B 1 51 ? 27.344 -47.344 -52.438 1 17.31 51 LEU B CA 1
ATOM 3231 C C . LEU B 1 51 ? 27.891 -45.969 -52.844 1 17.31 51 LEU B C 1
ATOM 3233 O O . LEU B 1 51 ? 28.391 -45.25 -52 1 17.31 51 LEU B O 1
ATOM 3237 N N . PRO B 1 52 ? 27.422 -45.656 -54.094 1 17.66 52 PRO B N 1
ATOM 3238 C CA . PRO B 1 52 ? 27.906 -44.906 -55.281 1 17.66 52 PRO B CA 1
ATOM 3239 C C . PRO B 1 52 ? 28 -43.406 -55.031 1 17.66 52 PRO B C 1
ATOM 3241 O O . PRO B 1 52 ? 27.438 -42.906 -54.062 1 17.66 52 PRO B O 1
ATOM 3244 N N . MET B 1 53 ? 28.25 -42.781 -56.156 1 16.44 53 MET B N 1
ATOM 3245 C CA . MET B 1 53 ? 29.062 -41.688 -56.625 1 16.44 53 MET B CA 1
ATOM 3246 C C . MET B 1 53 ? 28.406 -40.344 -56.312 1 16.44 53 MET B C 1
ATOM 3248 O O . MET B 1 53 ? 29.094 -39.344 -56.062 1 16.44 53 MET B O 1
ATOM 3252 N N . ALA B 1 54 ? 27.047 -40.188 -56.688 1 17.78 54 ALA B N 1
ATOM 3253 C CA . ALA B 1 54 ? 26.75 -39.219 -57.75 1 17.78 54 ALA B CA 1
ATOM 3254 C C . ALA B 1 54 ? 27 -37.812 -57.281 1 17.78 54 ALA B C 1
ATOM 3256 O O . ALA B 1 54 ? 26.984 -37.5 -56.094 1 17.78 54 ALA B O 1
ATOM 3257 N N . SER B 1 55 ? 26.828 -36.875 -58.281 1 17.88 55 SER B N 1
ATOM 3258 C CA . SER B 1 55 ? 27.469 -35.688 -58.781 1 17.88 55 SER B CA 1
ATOM 3259 C C . SER B 1 55 ? 27.141 -34.469 -57.906 1 17.88 55 SER B C 1
ATOM 3261 O O . SER B 1 55 ? 28.047 -33.75 -57.5 1 17.88 55 SER B O 1
ATOM 3263 N N . PHE B 1 56 ? 25.984 -33.75 -58.344 1 19.67 56 PHE B N 1
ATOM 3264 C CA . PHE B 1 56 ? 26.078 -32.438 -58.969 1 19.67 56 PHE B CA 1
ATOM 3265 C C . PHE B 1 56 ? 26.172 -31.328 -57.938 1 19.67 56 PHE B C 1
ATOM 3267 O O . PHE B 1 56 ? 25.828 -31.531 -56.75 1 19.67 56 PHE B O 1
ATOM 3274 N N . SER B 1 57 ? 26.016 -30.016 -58.469 1 20.3 57 SER B N 1
ATOM 3275 C CA . SER B 1 57 ? 26.562 -28.672 -58.344 1 20.3 57 SER B CA 1
ATOM 3276 C C . SER B 1 57 ? 26.062 -28.016 -57.031 1 20.3 57 SER B C 1
ATOM 3278 O O . SER B 1 57 ? 25.094 -28.469 -56.438 1 20.3 57 SER B O 1
ATOM 3280 N N . ALA B 1 58 ? 26.375 -26.594 -57.062 1 20.52 58 ALA B N 1
ATOM 3281 C CA . ALA B 1 58 ? 26.844 -25.625 -56.094 1 20.52 58 ALA B CA 1
ATOM 3282 C C . ALA B 1 58 ? 25.719 -25.156 -55.188 1 20.52 58 ALA B C 1
ATOM 3284 O O . ALA B 1 58 ? 24.781 -24.469 -55.656 1 20.52 58 ALA B O 1
ATOM 3285 N N . GLN B 1 59 ? 25.109 -25.953 -54.406 1 19.06 59 GLN B N 1
ATOM 3286 C CA . GLN B 1 59 ? 23.875 -25.656 -53.688 1 19.06 59 GLN B CA 1
ATOM 3287 C C . GLN B 1 59 ? 24.031 -24.406 -52.812 1 19.06 59 GLN B C 1
ATOM 3289 O O . GLN B 1 59 ? 24.672 -24.453 -51.75 1 19.06 59 GLN B O 1
ATOM 3294 N N . VAL B 1 60 ? 24.312 -23.188 -53.469 1 22.42 60 VAL B N 1
ATOM 3295 C CA . VAL B 1 60 ? 24.531 -22.078 -52.562 1 22.42 60 VAL B CA 1
ATOM 3296 C C . VAL B 1 60 ? 23.406 -22 -51.531 1 22.42 60 VAL B C 1
ATOM 3298 O O . VAL B 1 60 ? 22.219 -21.953 -51.906 1 22.42 60 VAL B O 1
ATOM 3301 N N . GLY B 1 61 ? 23.531 -22.484 -50.438 1 19.61 61 GLY B N 1
ATOM 3302 C CA . GLY B 1 61 ? 22.562 -22.625 -49.344 1 19.61 61 GLY B CA 1
ATOM 3303 C C . GLY B 1 61 ? 21.906 -21.312 -48.969 1 19.61 61 GLY B C 1
ATOM 3304 O O . GLY B 1 61 ? 22.578 -20.312 -48.75 1 19.61 61 GLY B O 1
ATOM 3305 N N . GLN B 1 62 ? 20.75 -21.016 -49.625 1 19.55 62 GLN B N 1
ATOM 3306 C CA . GLN B 1 62 ? 19.812 -19.922 -49.375 1 19.55 62 GLN B CA 1
ATOM 3307 C C . GLN B 1 62 ? 19.562 -19.719 -47.906 1 19.55 62 GLN B C 1
ATOM 3309 O O . GLN B 1 62 ? 19.031 -20.609 -47.219 1 19.55 62 GLN B O 1
ATOM 3314 N N . LYS B 1 63 ? 20.484 -19.016 -47.219 1 21.36 63 LYS B N 1
ATOM 3315 C CA . LYS B 1 63 ? 20.312 -18.672 -45.812 1 21.36 63 LYS B CA 1
ATOM 3316 C C . LYS B 1 63 ? 18.875 -18.219 -45.531 1 21.36 63 LYS B C 1
ATOM 3318 O O . LYS B 1 63 ? 18.422 -17.203 -46.062 1 21.36 63 LYS B O 1
ATOM 3323 N N . SER B 1 64 ? 17.906 -19.125 -45.562 1 19.45 64 SER B N 1
ATOM 3324 C CA . SER B 1 64 ? 16.531 -18.812 -45.25 1 19.45 64 SER B CA 1
ATOM 3325 C C . SER B 1 64 ? 16.422 -18.031 -43.938 1 19.45 64 SER B C 1
ATOM 3327 O O . SER B 1 64 ? 16.766 -18.531 -42.875 1 19.45 64 SER B O 1
ATOM 3329 N N . ILE B 1 65 ? 16.844 -16.766 -43.938 1 21.8 65 ILE B N 1
ATOM 3330 C CA . ILE B 1 65 ? 16.656 -15.914 -42.781 1 21.8 65 ILE B CA 1
ATOM 3331 C C . ILE B 1 65 ? 15.234 -16.047 -42.25 1 21.8 65 ILE B C 1
ATOM 3333 O O . ILE B 1 65 ? 14.273 -15.719 -42.969 1 21.8 65 ILE B O 1
ATOM 3337 N N . PHE B 1 66 ? 14.922 -17.188 -41.75 1 21.06 66 PHE B N 1
ATOM 3338 C CA . PHE B 1 66 ? 13.617 -17.281 -41.094 1 21.06 66 PHE B CA 1
ATOM 3339 C C . PHE B 1 66 ? 13.367 -16.078 -40.219 1 21.06 66 PHE B C 1
ATOM 3341 O O . PHE B 1 66 ? 14.062 -15.883 -39.219 1 21.06 66 PHE B O 1
ATOM 3348 N N . VAL B 1 67 ? 13.109 -14.922 -40.844 1 22.33 67 VAL B N 1
ATOM 3349 C CA . VAL B 1 67 ? 12.547 -13.781 -40.125 1 22.33 67 VAL B CA 1
ATOM 3350 C C . VAL B 1 67 ? 11.445 -14.258 -39.188 1 22.33 67 VAL B C 1
ATOM 3352 O O . VAL B 1 67 ? 10.414 -14.773 -39.656 1 22.33 67 VAL B O 1
ATOM 3355 N N . TYR B 1 68 ? 11.883 -15.023 -38.219 1 21.62 68 TYR B N 1
ATOM 3356 C CA . TYR B 1 68 ? 10.875 -15.219 -37.188 1 21.62 68 TYR B CA 1
ATOM 3357 C C . TYR B 1 68 ? 10.055 -13.953 -37 1 21.62 68 TYR B C 1
ATOM 3359 O O . TYR B 1 68 ? 10.609 -12.867 -36.812 1 21.62 68 TYR B O 1
ATOM 3367 N N . SER B 1 69 ? 9 -13.883 -37.844 1 22.36 69 SER B N 1
ATOM 3368 C CA . SER B 1 69 ? 7.906 -12.938 -37.656 1 22.36 69 SER B CA 1
ATOM 3369 C C . SER B 1 69 ? 7.578 -12.766 -36.156 1 22.36 69 SER B C 1
ATOM 3371 O O . SER B 1 69 ? 7.027 -13.672 -35.531 1 22.36 69 SER B O 1
ATOM 3373 N N . LEU B 1 70 ? 8.602 -12.445 -35.406 1 23.3 70 LEU B N 1
ATOM 3374 C CA . LEU B 1 70 ? 8.273 -11.906 -34.062 1 23.3 70 LEU B CA 1
ATOM 3375 C C . LEU B 1 70 ? 7 -11.07 -34.125 1 23.3 70 LEU B C 1
ATOM 3377 O O . LEU B 1 70 ? 6.828 -10.25 -35.031 1 23.3 70 LEU B O 1
ATOM 3381 N N . CYS B 1 71 ? 5.961 -11.711 -33.688 1 23.44 71 CYS B N 1
ATOM 3382 C CA . CYS B 1 71 ? 4.656 -11.102 -33.469 1 23.44 71 CYS B CA 1
ATOM 3383 C C . CYS B 1 71 ? 4.797 -9.633 -33.062 1 23.44 71 CYS B C 1
ATOM 3385 O O . CYS B 1 71 ? 5.496 -9.305 -32.125 1 23.44 71 CYS B O 1
ATOM 3387 N N . THR B 1 72 ? 4.867 -8.695 -34.094 1 26.95 72 THR B N 1
ATOM 3388 C CA . THR B 1 72 ? 4.711 -7.25 -34.188 1 26.95 72 THR B CA 1
ATOM 3389 C C . THR B 1 72 ? 3.697 -6.746 -33.156 1 26.95 72 THR B C 1
ATOM 3391 O O . THR B 1 72 ? 2.488 -6.801 -33.406 1 26.95 72 THR B O 1
ATOM 3394 N N . CYS B 1 73 ? 3.684 -7.242 -32.031 1 24.52 73 CYS B N 1
ATOM 3395 C CA . CYS B 1 73 ? 2.785 -6.617 -31.062 1 24.52 73 CYS B CA 1
ATOM 3396 C C . CYS B 1 73 ? 2.826 -5.098 -31.188 1 24.52 73 CYS B C 1
ATOM 3398 O O . CYS B 1 73 ? 3.834 -4.531 -31.609 1 24.52 73 CYS B O 1
ATOM 3400 N N . ASP B 1 74 ? 1.634 -4.402 -31.047 1 25.58 74 ASP B N 1
ATOM 3401 C CA . ASP B 1 74 ? 0.974 -3.104 -31.156 1 25.58 74 ASP B CA 1
ATOM 3402 C C . ASP B 1 74 ? 1.785 -2.018 -30.453 1 25.58 74 ASP B C 1
ATOM 3404 O O . ASP B 1 74 ? 1.477 -1.645 -29.312 1 25.58 74 ASP B O 1
ATOM 3408 N N . VAL B 1 75 ? 3.043 -2.049 -30.5 1 26.8 75 VAL B N 1
ATOM 3409 C CA . VAL B 1 75 ? 3.871 -0.969 -29.984 1 26.8 75 VAL B CA 1
ATOM 3410 C C . VAL B 1 75 ? 3.666 0.293 -30.812 1 26.8 75 VAL B C 1
ATOM 3412 O O . VAL B 1 75 ? 4.332 1.308 -30.594 1 26.8 75 VAL B O 1
ATOM 3415 N N . PHE B 1 76 ? 3.086 0.207 -32.062 1 28.06 76 PHE B N 1
ATOM 3416 C CA . PHE B 1 76 ? 3.139 1.377 -32.906 1 28.06 76 PHE B CA 1
ATOM 3417 C C . PHE B 1 76 ? 2.432 2.562 -32.281 1 28.06 76 PHE B C 1
ATOM 3419 O O . PHE B 1 76 ? 2.83 3.713 -32.469 1 28.06 76 PHE B O 1
ATOM 3426 N N . LEU B 1 77 ? 1.207 2.275 -31.766 1 28.33 77 LEU B N 1
ATOM 3427 C CA . LEU B 1 77 ? 0.341 3.426 -31.531 1 28.33 77 LEU B CA 1
ATOM 3428 C C . LEU B 1 77 ? 0.882 4.285 -30.391 1 28.33 77 LEU B C 1
ATOM 3430 O O . LEU B 1 77 ? 0.273 5.293 -30.031 1 28.33 77 LEU B O 1
ATOM 3434 N N . PHE B 1 78 ? 1.939 3.828 -29.844 1 29.52 78 PHE B N 1
ATOM 3435 C CA . PHE B 1 78 ? 2.443 4.531 -28.672 1 29.52 78 PHE B CA 1
ATOM 3436 C C . PHE B 1 78 ? 3.123 5.836 -29.078 1 29.52 78 PHE B C 1
ATOM 3438 O O . PHE B 1 78 ? 3.389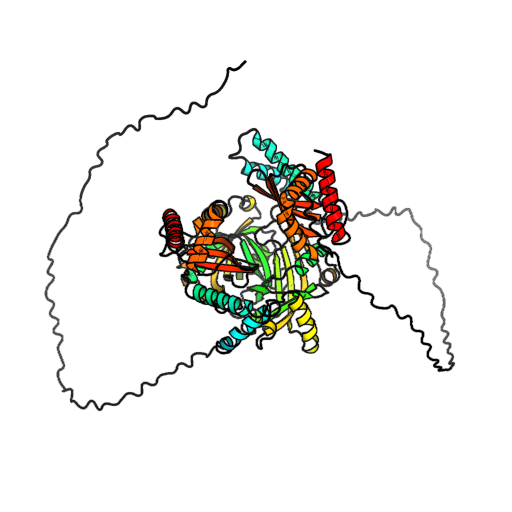 6.691 -28.219 1 29.52 78 PHE B O 1
ATOM 3445 N N . ILE B 1 79 ? 3.627 5.992 -30.328 1 29.88 79 ILE B N 1
ATOM 3446 C CA . ILE B 1 79 ? 4.402 7.18 -30.672 1 29.88 79 ILE B CA 1
ATOM 3447 C C . ILE B 1 79 ? 3.504 8.414 -30.609 1 29.88 79 ILE B C 1
ATOM 3449 O O . ILE B 1 79 ? 3.922 9.477 -30.141 1 29.88 79 ILE B O 1
ATOM 3453 N N . TYR B 1 80 ? 2.299 8.391 -31.234 1 31.42 80 TYR B N 1
ATOM 3454 C CA . TYR B 1 80 ? 1.494 9.602 -31.312 1 31.42 80 TYR B CA 1
ATOM 3455 C C . TYR B 1 80 ? 1.082 10.078 -29.922 1 31.42 80 TYR B C 1
ATOM 3457 O O . TYR B 1 80 ? 0.625 11.211 -29.766 1 31.42 80 TYR B O 1
ATOM 3465 N N . PHE B 1 81 ? 1.139 9.203 -28.969 1 33.72 81 PHE B N 1
ATOM 3466 C CA . PHE B 1 81 ? 0.615 9.453 -27.641 1 33.72 81 PHE B CA 1
ATOM 3467 C C . PHE B 1 81 ? 1.521 10.414 -26.875 1 33.72 81 PHE B C 1
ATOM 3469 O O . PHE B 1 81 ? 1.066 11.125 -25.969 1 33.72 81 PHE B O 1
ATOM 3476 N N . TRP B 1 82 ? 2.775 10.547 -27.234 1 32.19 82 TRP B N 1
ATOM 3477 C CA . TRP B 1 82 ? 3.639 11.484 -26.531 1 32.19 82 TRP B CA 1
ATOM 3478 C C . TRP B 1 82 ? 3.148 12.914 -26.703 1 32.19 82 TRP B C 1
ATOM 3480 O O . TRP B 1 82 ? 3.186 13.711 -25.75 1 32.19 82 TRP B O 1
ATOM 3490 N N . ASP B 1 83 ? 2.699 13.305 -27.891 1 30.67 83 ASP B N 1
ATOM 3491 C CA . ASP B 1 83 ? 2.266 14.68 -28.141 1 30.67 83 ASP B CA 1
ATOM 3492 C C . ASP B 1 83 ? 1.087 15.055 -27.25 1 30.67 83 ASP B C 1
ATOM 3494 O O . ASP B 1 83 ? 0.992 16.203 -26.797 1 30.67 83 ASP B O 1
ATOM 3498 N N . TYR B 1 84 ? 0.203 14.094 -27.078 1 30.67 84 TYR B N 1
ATOM 3499 C CA . TYR B 1 84 ? -0.972 14.5 -26.312 1 30.67 84 TYR B CA 1
ATOM 3500 C C . TYR B 1 84 ? -0.652 14.602 -24.828 1 30.67 84 TYR B C 1
ATOM 3502 O O . TYR B 1 84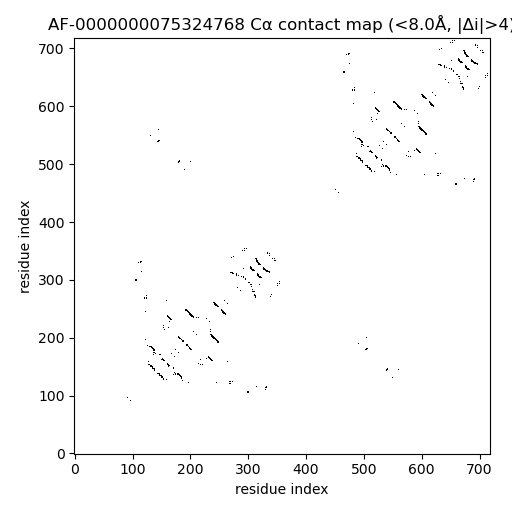 ? -1.379 15.25 -24.062 1 30.67 84 TYR B O 1
ATOM 3510 N N . LEU B 1 85 ? 0.221 13.867 -24.281 1 33.53 85 LEU B N 1
ATOM 3511 C CA . LEU B 1 85 ? 0.527 14.047 -22.859 1 33.53 85 LEU B CA 1
ATOM 3512 C C . LEU B 1 85 ? 1.023 15.461 -22.578 1 33.53 85 LEU B C 1
ATOM 3514 O O . LEU B 1 85 ? 0.891 15.961 -21.469 1 33.53 85 LEU B O 1
ATOM 3518 N N . ILE B 1 86 ? 1.642 16.203 -23.578 1 31.53 86 ILE B N 1
ATOM 3519 C CA . ILE B 1 86 ? 2.039 17.594 -23.438 1 31.53 86 ILE B CA 1
ATOM 3520 C C . ILE B 1 86 ? 0.797 18.484 -23.281 1 31.53 86 ILE B C 1
ATOM 3522 O O . ILE B 1 86 ? 0.828 19.484 -22.578 1 31.53 86 ILE B O 1
ATOM 3526 N N . VAL B 1 87 ? -0.354 18.094 -23.891 1 30.47 87 VAL B N 1
ATOM 3527 C CA . VAL B 1 87 ? -1.47 19.031 -23.938 1 30.47 87 VAL B CA 1
ATOM 3528 C C . VAL B 1 87 ? -2.066 19.188 -22.531 1 30.47 87 VAL B C 1
ATOM 3530 O O . VAL B 1 87 ? -2.477 20.281 -22.156 1 30.47 87 VAL B O 1
ATOM 3533 N N . CYS B 1 88 ? -2.227 18.016 -21.875 1 33.41 88 CYS B N 1
ATOM 3534 C CA . CYS B 1 88 ? -3.061 18.266 -20.703 1 33.41 88 CYS B CA 1
ATOM 3535 C C . CYS B 1 88 ? -2.342 19.172 -19.703 1 33.41 88 CYS B C 1
ATOM 3537 O O . CYS B 1 88 ? -2.967 19.719 -18.797 1 33.41 88 CYS B O 1
ATOM 3539 N N . PHE B 1 89 ? -1.026 19.219 -19.688 1 32.41 89 PHE B N 1
ATOM 3540 C CA . PHE B 1 89 ? -0.396 20.234 -18.844 1 32.41 89 PHE B CA 1
ATOM 3541 C C . PHE B 1 89 ? -0.645 21.625 -19.391 1 32.41 89 PHE B C 1
ATOM 3543 O O . PHE B 1 89 ? -0.167 22.625 -18.844 1 32.41 89 PHE B O 1
ATOM 3550 N N . ASP B 1 90 ? -1.195 21.703 -20.609 1 31.27 90 ASP B N 1
ATOM 3551 C CA . ASP B 1 90 ? -1.154 23 -21.281 1 31.27 90 ASP B CA 1
ATOM 3552 C C . ASP B 1 90 ? -2.109 24 -20.625 1 31.27 90 ASP B C 1
ATOM 3554 O O . ASP B 1 90 ? -2.191 25.156 -21.031 1 31.27 90 ASP B O 1
ATOM 3558 N N . GLN B 1 91 ? -3.182 23.578 -20.016 1 31.77 91 GLN B N 1
ATOM 3559 C CA . GLN B 1 91 ? -4.07 24.734 -19.953 1 31.77 91 GLN B CA 1
ATOM 3560 C C . GLN B 1 91 ? -3.445 25.859 -19.141 1 31.77 91 GLN B C 1
ATOM 3562 O O . GLN B 1 91 ? -3.627 27.047 -19.453 1 31.77 91 GLN B O 1
ATOM 3567 N N . ALA B 1 92 ? -3.242 25.703 -17.828 1 34.34 92 ALA B N 1
ATOM 3568 C CA . ALA B 1 92 ? -3.154 26.984 -17.141 1 34.34 92 ALA B CA 1
ATOM 3569 C C . ALA B 1 92 ? -1.802 27.656 -17.391 1 34.34 92 ALA B C 1
ATOM 3571 O O . ALA B 1 92 ? -1.478 28.672 -16.766 1 34.34 92 ALA B O 1
ATOM 3572 N N . VAL B 1 93 ? -0.746 26.828 -17.875 1 35.09 93 VAL B N 1
ATOM 3573 C CA . VAL B 1 93 ? 0.503 27.578 -17.891 1 35.09 93 VAL B CA 1
ATOM 3574 C C . VAL B 1 93 ? 0.542 28.516 -19.094 1 35.09 93 VAL B C 1
ATOM 3576 O O . VAL B 1 93 ? 0.084 28.141 -20.188 1 35.09 93 VAL B O 1
ATOM 3579 N N . SER B 1 94 ? 0.853 29.781 -18.875 1 34.16 94 SER B N 1
ATOM 3580 C CA . SER B 1 94 ? 1.147 30.828 -19.844 1 34.16 94 SER B CA 1
ATOM 3581 C C . SER B 1 94 ? 2.012 30.297 -20.984 1 34.16 94 SER B C 1
ATOM 3583 O O . SER B 1 94 ? 2.758 29.328 -20.812 1 34.16 94 SER B O 1
ATOM 3585 N N . THR B 1 95 ? 1.914 30.703 -22.25 1 41.06 95 THR B N 1
ATOM 3586 C CA . THR B 1 95 ? 2.438 30.406 -23.594 1 41.06 95 THR B CA 1
ATOM 3587 C C . THR B 1 95 ? 3.928 30.094 -23.531 1 41.06 95 THR B C 1
ATOM 3589 O O . THR B 1 95 ? 4.41 29.219 -24.25 1 41.06 95 THR B O 1
ATOM 3592 N N . GLY B 1 96 ? 4.801 30.922 -22.906 1 40.97 96 GLY B N 1
ATOM 3593 C CA . GLY B 1 96 ? 6.246 30.766 -22.844 1 40.97 96 GLY B CA 1
ATOM 3594 C C . GLY B 1 96 ? 6.688 29.578 -22 1 40.97 96 GLY B C 1
ATOM 3595 O O . GLY B 1 96 ? 7.734 28.984 -22.25 1 40.97 96 GLY B O 1
ATOM 3596 N N . ASP B 1 97 ? 6.074 29.281 -20.891 1 45.12 97 ASP B N 1
ATOM 3597 C CA . ASP B 1 97 ? 6.402 28.328 -19.828 1 45.12 97 ASP B CA 1
ATOM 3598 C C . ASP B 1 97 ? 6.09 26.891 -20.25 1 45.12 97 ASP B C 1
ATOM 3600 O O . ASP B 1 97 ? 6.578 25.953 -19.625 1 45.12 97 ASP B O 1
ATOM 3604 N N . VAL B 1 98 ? 5.309 26.797 -21.234 1 46.75 98 VAL B N 1
ATOM 3605 C CA . VAL B 1 98 ? 4.949 25.484 -21.734 1 46.75 98 VAL B CA 1
ATOM 3606 C C . VAL B 1 98 ? 6.145 24.859 -22.469 1 46.75 98 VAL B C 1
ATOM 3608 O O . VAL B 1 98 ? 6.395 23.656 -22.344 1 46.75 98 VAL B O 1
ATOM 3611 N N . LYS B 1 99 ? 6.832 25.641 -23.266 1 48.62 99 LYS B N 1
ATOM 3612 C CA . LYS B 1 99 ? 8 25.109 -23.969 1 48.62 99 LYS B CA 1
ATOM 3613 C C . LYS B 1 99 ? 9.07 24.641 -22.984 1 48.62 99 LYS B C 1
ATOM 3615 O O . LYS B 1 99 ? 9.703 23.609 -23.203 1 48.62 99 LYS B O 1
ATOM 3620 N N . SER B 1 100 ? 9.172 25.344 -21.875 1 57.31 100 SER B N 1
ATOM 3621 C CA . SER B 1 100 ? 10.18 25.016 -20.859 1 57.31 100 SER B CA 1
ATOM 3622 C C . SER B 1 100 ? 9.812 23.75 -20.109 1 57.31 100 SER B C 1
ATOM 3624 O O . SER B 1 100 ? 10.664 22.891 -19.875 1 57.31 100 SER B O 1
ATOM 3626 N N . ASP B 1 101 ? 8.531 23.531 -19.938 1 63.41 101 ASP B N 1
ATOM 3627 C CA . ASP B 1 101 ? 8.078 22.344 -19.219 1 63.41 101 ASP B CA 1
ATOM 3628 C C . ASP B 1 101 ? 8.195 21.109 -20.094 1 63.41 101 ASP B C 1
ATOM 3630 O O . ASP B 1 101 ? 8.578 20.031 -19.609 1 63.41 101 ASP B O 1
ATOM 3634 N N . ALA B 1 102 ? 7.871 21.234 -21.391 1 63.97 102 ALA B N 1
ATOM 3635 C CA . ALA B 1 102 ? 8.016 20.125 -22.344 1 63.97 102 ALA B CA 1
ATOM 3636 C C . ALA B 1 102 ? 9.461 19.672 -22.422 1 63.97 102 ALA B C 1
ATOM 3638 O O . ALA B 1 102 ? 9.742 18.469 -22.516 1 63.97 102 ALA B O 1
ATOM 3639 N N . ASN B 1 103 ? 10.266 20.609 -22.219 1 79.5 103 ASN B N 1
ATOM 3640 C CA . ASN B 1 103 ? 11.688 20.297 -22.281 1 79.5 103 ASN B CA 1
ATOM 3641 C C . ASN B 1 103 ? 12.141 19.516 -21.047 1 79.5 103 ASN B C 1
ATOM 3643 O O . ASN B 1 103 ? 12.883 18.547 -21.172 1 79.5 103 ASN B O 1
ATOM 3647 N N . VAL B 1 104 ? 11.477 19.75 -19.969 1 81.81 104 VAL B N 1
ATOM 3648 C CA . VAL B 1 104 ? 11.883 19.078 -18.734 1 81.81 104 VAL B CA 1
ATOM 3649 C C . VAL B 1 104 ? 11.406 17.641 -18.75 1 81.81 104 VAL B C 1
ATOM 3651 O O . VAL B 1 104 ? 12.125 16.734 -18.328 1 81.81 104 VAL B O 1
ATOM 3654 N N . PHE B 1 105 ? 10.289 17.406 -19.297 1 81.81 105 PHE B N 1
ATOM 3655 C CA . PHE B 1 105 ? 9.75 16.047 -19.375 1 81.81 105 PHE B CA 1
ATOM 3656 C C . PHE B 1 105 ? 10.594 15.195 -20.312 1 81.81 105 PHE B C 1
ATOM 3658 O O . PHE B 1 105 ? 10.828 14.016 -20.047 1 81.81 105 PHE B O 1
ATOM 3665 N N . GLU B 1 106 ? 10.953 15.836 -21.312 1 85.56 106 GLU B N 1
ATOM 3666 C CA . GLU B 1 106 ? 11.836 15.125 -22.234 1 85.56 106 GLU B CA 1
ATOM 3667 C C . GLU B 1 106 ? 13.172 14.789 -21.578 1 85.56 106 GLU B C 1
ATOM 3669 O O . GLU B 1 106 ? 13.711 13.695 -21.781 1 85.56 106 GLU B O 1
ATOM 3674 N N . LEU B 1 107 ? 13.648 15.727 -20.844 1 87.06 107 LEU B N 1
ATOM 3675 C CA . LEU B 1 107 ? 14.891 15.492 -20.109 1 87.06 107 LEU B CA 1
ATOM 3676 C C . LEU B 1 107 ? 14.727 14.359 -19.109 1 87.06 107 LEU B C 1
ATOM 3678 O O . LEU B 1 107 ? 15.602 13.508 -18.984 1 87.06 107 LEU B O 1
ATOM 3682 N N . ILE B 1 108 ? 13.648 14.328 -18.469 1 86.69 108 ILE B N 1
ATOM 3683 C CA . ILE B 1 108 ? 13.367 13.289 -17.484 1 86.69 108 ILE B CA 1
ATOM 3684 C C . ILE B 1 108 ? 13.289 11.93 -18.172 1 86.69 108 ILE B C 1
ATOM 3686 O O . ILE B 1 108 ? 13.906 10.961 -17.719 1 86.69 108 ILE B O 1
ATOM 3690 N N . GLN B 1 109 ? 12.609 11.922 -19.234 1 85.69 109 GLN B N 1
ATOM 3691 C CA . GLN B 1 109 ? 12.438 10.672 -19.953 1 85.69 109 GLN B CA 1
ATOM 3692 C C . GLN B 1 109 ? 13.773 10.125 -20.438 1 85.69 109 GLN B C 1
ATOM 3694 O O . GLN B 1 109 ? 14.07 8.938 -20.25 1 85.69 109 GLN B O 1
ATOM 3699 N N . LYS B 1 110 ? 14.508 10.969 -21.062 1 89.06 110 LYS B N 1
ATOM 3700 C CA . LYS B 1 110 ? 15.82 10.562 -21.562 1 89.06 110 LYS B CA 1
ATOM 3701 C C . LYS B 1 110 ? 16.703 10.055 -20.422 1 89.06 110 LYS B C 1
ATOM 3703 O O . LYS B 1 110 ? 17.375 9.031 -20.562 1 89.06 110 LYS B O 1
ATOM 3708 N N . HIS B 1 111 ? 16.688 10.711 -19.391 1 91.31 111 HIS B N 1
ATOM 3709 C CA . HIS B 1 111 ? 17.5 10.32 -18.234 1 91.31 111 HIS B CA 1
ATOM 3710 C C . HIS B 1 111 ? 17.047 8.969 -17.688 1 91.31 111 HIS B C 1
ATOM 3712 O O . HIS B 1 111 ? 17.875 8.094 -17.422 1 91.31 111 HIS B O 1
ATOM 3718 N N . GLN B 1 112 ? 15.742 8.875 -17.5 1 90.06 112 GLN B N 1
ATOM 3719 C CA . GLN B 1 112 ? 15.188 7.668 -16.891 1 90.06 112 GLN B CA 1
ATOM 3720 C C . GLN B 1 112 ? 15.453 6.441 -17.75 1 90.06 112 GLN B C 1
ATOM 3722 O O . GLN B 1 112 ? 15.695 5.352 -17.234 1 90.06 112 GLN B O 1
ATOM 3727 N N . GLU B 1 113 ? 15.406 6.617 -19.016 1 89.38 113 GLU B N 1
ATOM 3728 C CA . GLU B 1 113 ? 15.648 5.516 -19.938 1 89.38 113 GLU B CA 1
ATOM 3729 C C . GLU B 1 113 ? 17.109 5.07 -19.891 1 89.38 113 GLU B C 1
ATOM 3731 O O . GLU B 1 113 ? 17.406 3.887 -20.062 1 89.38 113 GLU B O 1
ATOM 3736 N N . ALA B 1 114 ? 17.953 6.012 -19.594 1 91.94 114 ALA B N 1
ATOM 3737 C CA . ALA B 1 114 ? 19.391 5.734 -19.641 1 91.94 114 ALA B CA 1
ATOM 3738 C C . ALA B 1 114 ? 19.922 5.309 -18.281 1 91.94 114 ALA B C 1
ATOM 3740 O O . ALA B 1 114 ? 21.016 4.75 -18.172 1 91.94 114 ALA B O 1
ATOM 3741 N N . ALA B 1 115 ? 19.203 5.523 -17.297 1 94.31 115 ALA B N 1
ATOM 3742 C CA . ALA B 1 115 ? 19.672 5.305 -15.938 1 94.31 115 ALA B CA 1
ATOM 3743 C C . ALA B 1 115 ? 19.906 3.82 -15.672 1 94.31 115 ALA B C 1
ATOM 3745 O O . ALA B 1 115 ? 19.062 2.984 -16.016 1 94.31 115 ALA B O 1
ATOM 3746 N N . ALA B 1 116 ? 21.062 3.551 -15.039 1 96.12 116 ALA B N 1
ATOM 3747 C CA . ALA B 1 116 ? 21.375 2.174 -14.672 1 96.12 116 ALA B CA 1
ATOM 3748 C C . ALA B 1 116 ? 20.375 1.635 -13.648 1 96.12 116 ALA B C 1
ATOM 3750 O O . ALA B 1 116 ? 20.047 2.316 -12.68 1 96.12 116 ALA B O 1
ATOM 3751 N N . ARG B 1 117 ? 19.906 0.412 -13.898 1 95.31 117 ARG B N 1
ATOM 3752 C CA . ARG B 1 117 ? 18.984 -0.3 -13.008 1 95.31 117 ARG B CA 1
ATOM 3753 C C . ARG B 1 117 ? 19.391 -1.766 -12.875 1 95.31 117 ARG B C 1
ATOM 3755 O O . ARG B 1 117 ? 20.078 -2.311 -13.742 1 95.31 117 ARG B O 1
ATOM 3762 N N . LEU B 1 118 ? 18.922 -2.312 -11.766 1 96.62 118 LEU B N 1
ATOM 3763 C CA . LEU B 1 118 ? 19.109 -3.754 -11.625 1 96.62 118 LEU B CA 1
ATOM 3764 C C . LEU B 1 118 ? 18.344 -4.504 -12.711 1 96.62 118 LEU B C 1
ATOM 3766 O O . LEU B 1 118 ? 17.266 -4.074 -13.133 1 96.62 118 LEU B O 1
ATOM 3770 N N . PRO B 1 119 ? 18.969 -5.656 -13.156 1 95.19 119 PRO B N 1
ATOM 3771 C CA . PRO B 1 119 ? 18.141 -6.512 -14 1 95.19 119 PRO B CA 1
ATOM 3772 C C . PRO B 1 119 ? 16.812 -6.887 -13.328 1 95.19 119 PRO B C 1
ATOM 3774 O O . PRO B 1 119 ? 16.75 -7.008 -12.102 1 95.19 119 PRO B O 1
ATOM 3777 N N . PRO B 1 120 ? 15.758 -7.07 -14.102 1 95.25 120 PRO B N 1
ATOM 3778 C CA . PRO B 1 120 ? 14.414 -7.242 -13.547 1 95.25 120 PRO B CA 1
ATOM 3779 C C . PRO B 1 120 ? 14.352 -8.328 -12.477 1 95.25 120 PRO B C 1
ATOM 3781 O O . PRO B 1 120 ? 13.773 -8.117 -11.406 1 95.25 120 PRO B O 1
ATOM 3784 N N . LEU B 1 121 ? 14.93 -9.414 -12.727 1 96.88 121 LEU B N 1
ATOM 3785 C CA . LEU B 1 121 ? 14.828 -10.523 -11.789 1 96.88 121 LEU B CA 1
ATOM 3786 C C . LEU B 1 121 ? 15.547 -10.203 -10.484 1 96.88 121 LEU B C 1
ATOM 3788 O O . LEU B 1 121 ? 15.078 -10.57 -9.406 1 96.88 121 LEU B O 1
ATOM 3792 N N . GLU B 1 122 ? 16.734 -9.578 -10.57 1 97.38 122 GLU B N 1
ATOM 3793 C CA . GLU B 1 122 ? 17.438 -9.148 -9.367 1 97.38 122 GLU B CA 1
ATOM 3794 C C . GLU B 1 122 ? 16.641 -8.102 -8.602 1 97.38 122 GLU B C 1
ATOM 3796 O O . GLU B 1 122 ? 16.609 -8.117 -7.371 1 97.38 122 GLU B O 1
ATOM 3801 N N . GLU B 1 123 ? 16.062 -7.211 -9.312 1 97.44 123 GLU B N 1
ATOM 3802 C CA . GLU B 1 123 ? 15.219 -6.199 -8.68 1 97.44 123 GLU B CA 1
ATOM 3803 C C . GLU B 1 123 ? 14.023 -6.844 -7.977 1 97.44 123 GLU B C 1
ATOM 3805 O O . GLU B 1 123 ? 13.711 -6.496 -6.836 1 97.44 123 GLU B O 1
ATOM 3810 N N . ILE B 1 124 ? 13.398 -7.777 -8.609 1 98.12 124 ILE B N 1
ATOM 3811 C CA . ILE B 1 124 ? 12.242 -8.492 -8.062 1 98.12 124 ILE B CA 1
ATOM 3812 C C . ILE B 1 124 ? 12.648 -9.203 -6.77 1 98.12 124 ILE B C 1
ATOM 3814 O O . ILE B 1 124 ? 11.984 -9.055 -5.742 1 98.12 124 ILE B O 1
ATOM 3818 N N . ARG B 1 125 ? 13.75 -9.938 -6.84 1 98.38 125 ARG B N 1
ATOM 3819 C CA . ARG B 1 125 ? 14.242 -10.664 -5.676 1 98.38 125 ARG B CA 1
ATOM 3820 C C . ARG B 1 125 ? 14.555 -9.711 -4.527 1 98.38 125 ARG B C 1
ATOM 3822 O O . ARG B 1 125 ? 14.258 -10.016 -3.367 1 98.38 125 ARG B O 1
ATOM 3829 N N . THR B 1 126 ? 15.117 -8.617 -4.875 1 98.31 126 THR B N 1
ATOM 3830 C CA . THR B 1 126 ? 15.508 -7.629 -3.877 1 98.31 126 THR B CA 1
ATOM 3831 C C . THR B 1 126 ? 14.281 -7.004 -3.221 1 98.31 126 THR B C 1
ATOM 3833 O O . THR B 1 126 ? 14.203 -6.906 -1.994 1 98.31 126 THR B O 1
ATOM 3836 N N . VAL B 1 127 ? 13.289 -6.633 -4.012 1 97.88 127 VAL B N 1
ATOM 3837 C CA . VAL B 1 127 ? 12.086 -6 -3.482 1 97.88 127 VAL B CA 1
ATOM 3838 C C . VAL B 1 127 ? 11.328 -6.988 -2.596 1 97.88 127 VAL B C 1
ATOM 3840 O O . VAL B 1 127 ? 10.891 -6.633 -1.5 1 97.88 127 VAL B O 1
ATOM 3843 N N . LEU B 1 128 ? 11.195 -8.219 -3.018 1 98.44 128 LEU B N 1
ATOM 3844 C CA . LEU B 1 128 ? 10.508 -9.219 -2.211 1 98.44 128 LEU B CA 1
ATOM 3845 C C . LEU B 1 128 ? 11.258 -9.477 -0.909 1 98.44 128 LEU B C 1
ATOM 3847 O O . LEU B 1 128 ? 10.648 -9.594 0.155 1 98.44 128 LEU B O 1
ATOM 3851 N N . ASP B 1 129 ? 12.547 -9.5 -1.026 1 97.88 129 ASP B N 1
ATOM 3852 C CA . ASP B 1 129 ? 13.375 -9.75 0.154 1 97.88 129 ASP B CA 1
ATOM 3853 C C . ASP B 1 129 ? 13.242 -8.617 1.166 1 97.88 129 ASP B C 1
ATOM 3855 O O . ASP B 1 129 ? 13.281 -8.852 2.375 1 97.88 129 ASP B O 1
ATOM 3859 N N . ARG B 1 130 ? 13.031 -7.449 0.674 1 96 130 ARG B N 1
ATOM 3860 C CA . ARG B 1 130 ? 13.016 -6.277 1.544 1 96 130 ARG B CA 1
ATOM 3861 C C . ARG B 1 130 ? 11.594 -5.949 1.991 1 96 130 ARG B C 1
ATOM 3863 O O . ARG B 1 130 ? 11.391 -5.086 2.85 1 96 130 ARG B O 1
ATOM 3870 N N . SER B 1 131 ? 10.633 -6.617 1.419 1 96.69 131 SER B N 1
ATOM 3871 C CA . SER B 1 131 ? 9.25 -6.371 1.791 1 96.69 131 SER B CA 1
ATOM 3872 C C . SER B 1 131 ? 8.805 -7.289 2.922 1 96.69 131 SER B C 1
ATOM 3874 O O . SER B 1 131 ? 9.305 -8.406 3.053 1 96.69 131 SER B O 1
ATOM 3876 N N . VAL B 1 132 ? 7.871 -6.734 3.762 1 96.69 132 VAL B N 1
ATOM 3877 C CA . VAL B 1 132 ? 7.453 -7.516 4.918 1 96.69 132 VAL B CA 1
ATOM 3878 C C . VAL B 1 132 ? 5.938 -7.707 4.895 1 96.69 132 VAL B C 1
ATOM 3880 O O . VAL B 1 132 ? 5.379 -8.398 5.75 1 96.69 132 VAL B O 1
ATOM 3883 N N . ARG B 1 133 ? 5.242 -7.031 4.004 1 97.12 133 ARG B N 1
ATOM 3884 C CA . ARG B 1 133 ? 3.793 -7.141 3.873 1 97.12 133 ARG B CA 1
ATOM 3885 C C . ARG B 1 133 ? 3.381 -7.215 2.406 1 97.12 133 ARG B C 1
ATOM 3887 O O . ARG B 1 133 ? 4.051 -6.652 1.538 1 97.12 133 ARG B O 1
ATOM 3894 N N . GLY B 1 134 ? 2.352 -7.922 2.102 1 98.19 134 GLY B N 1
ATOM 3895 C CA . GLY B 1 134 ? 1.787 -8.039 0.766 1 98.19 134 GLY B CA 1
ATOM 3896 C C . GLY B 1 134 ? 0.312 -8.398 0.772 1 98.19 134 GLY B C 1
ATOM 3897 O O . GLY B 1 134 ? -0.316 -8.445 1.832 1 98.19 134 GLY B O 1
ATOM 3898 N N . MET B 1 135 ? -0.187 -8.516 -0.394 1 98.38 135 MET B N 1
ATOM 3899 C CA . MET B 1 135 ? -1.595 -8.867 -0.567 1 98.38 135 MET B CA 1
ATOM 3900 C C . MET B 1 135 ? -1.74 -10.281 -1.112 1 98.38 135 MET B C 1
ATOM 3902 O O . MET B 1 135 ? -1.204 -10.602 -2.176 1 98.38 135 MET B O 1
ATOM 3906 N N . LEU B 1 136 ? -2.471 -11.086 -0.399 1 98.88 136 LEU B N 1
ATOM 3907 C CA . LEU B 1 136 ? -2.654 -12.5 -0.714 1 98.88 136 LEU B CA 1
ATOM 3908 C C . LEU B 1 136 ? -4 -12.734 -1.387 1 98.88 136 LEU B C 1
ATOM 3910 O O . LEU B 1 136 ? -5.039 -12.289 -0.882 1 98.88 136 LEU B O 1
ATOM 3914 N N . SER B 1 137 ? -3.959 -13.352 -2.541 1 98.88 137 SER B N 1
ATOM 3915 C CA . SER B 1 137 ? -5.18 -13.797 -3.201 1 98.88 137 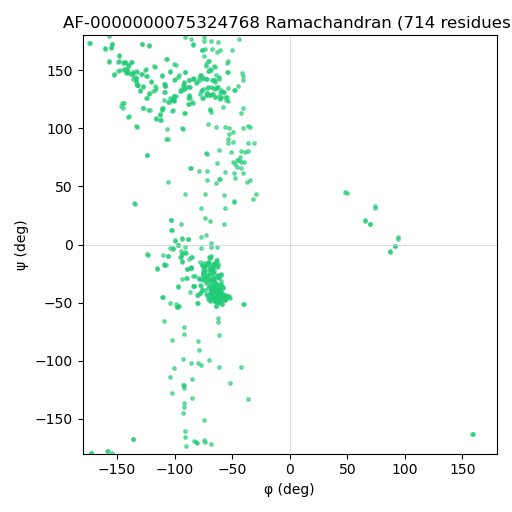SER B CA 1
ATOM 3916 C C . SER B 1 137 ? -5.391 -15.297 -3.018 1 98.88 137 SER B C 1
ATOM 3918 O O . SER B 1 137 ? -4.508 -16.094 -3.336 1 98.88 137 SER B O 1
ATOM 3920 N N . THR B 1 138 ? -6.52 -15.641 -2.5 1 98.75 138 THR B N 1
ATOM 3921 C CA . THR B 1 138 ? -6.891 -17.031 -2.268 1 98.75 138 THR B CA 1
ATOM 3922 C C . THR B 1 138 ? -8.258 -17.344 -2.873 1 98.75 138 THR B C 1
ATOM 3924 O O . THR B 1 138 ? -8.898 -16.453 -3.441 1 98.75 138 THR B O 1
ATOM 3927 N N . PHE B 1 139 ? -8.625 -18.672 -2.84 1 98.06 139 PHE B N 1
ATOM 3928 C CA . PHE B 1 139 ? -9.992 -19.062 -3.15 1 98.06 139 PHE B CA 1
ATOM 3929 C C . PHE B 1 139 ? -10.867 -19.031 -1.902 1 98.06 139 PHE B C 1
ATOM 3931 O O . PHE B 1 139 ? -10.641 -19.781 -0.954 1 98.06 139 PHE B O 1
ATOM 3938 N N . SER B 1 140 ? -11.883 -18.219 -1.996 1 97.56 140 SER B N 1
ATOM 3939 C CA . SER B 1 140 ? -12.703 -18.016 -0.804 1 97.56 140 SER B CA 1
ATOM 3940 C C . SER B 1 140 ? -13.539 -19.25 -0.492 1 97.56 140 SER B C 1
ATOM 3942 O O . SER B 1 140 ? -14.227 -19.781 -1.369 1 97.56 140 SER B O 1
ATOM 3944 N N . GLN B 1 141 ? -13.492 -19.688 0.747 1 95.56 141 GLN B N 1
ATOM 3945 C CA . GLN B 1 141 ? -14.414 -20.719 1.229 1 95.56 141 GLN B CA 1
ATOM 3946 C C . GLN B 1 141 ? -15.742 -20.109 1.652 1 95.56 141 GLN B C 1
ATOM 3948 O O . GLN B 1 141 ? -16.797 -20.703 1.429 1 95.56 141 GLN B O 1
ATOM 3953 N N . LYS B 1 142 ? -15.656 -19 2.172 1 93.19 142 LYS B N 1
ATOM 3954 C CA . LYS B 1 142 ? -16.828 -18.312 2.709 1 93.19 142 LYS B CA 1
ATOM 3955 C C . LYS B 1 142 ? -17.734 -17.828 1.589 1 93.19 142 LYS B C 1
ATOM 3957 O O . LYS B 1 142 ? -18.969 -17.938 1.683 1 93.19 142 LYS B O 1
ATOM 3962 N N . TYR B 1 143 ? -17.125 -17.203 0.587 1 94.19 143 TYR B N 1
ATOM 3963 C CA . TYR B 1 143 ? -17.844 -16.766 -0.597 1 94.19 143 TYR B CA 1
ATOM 3964 C C . TYR B 1 143 ? -17.531 -17.656 -1.794 1 94.19 143 TYR B C 1
ATOM 3966 O O . TYR B 1 143 ? -16.641 -17.344 -2.594 1 94.19 143 TYR B O 1
ATOM 3974 N N . GLU B 1 144 ? -18.359 -18.672 -1.906 1 90.88 144 GLU B N 1
ATOM 3975 C CA . GLU B 1 144 ? -18.109 -19.719 -2.889 1 90.88 144 GLU B CA 1
ATOM 3976 C C . GLU B 1 144 ? -17.953 -19.141 -4.289 1 90.88 144 GLU B C 1
ATOM 3978 O O . GLU B 1 144 ? -18.797 -18.344 -4.73 1 90.88 144 GLU B O 1
ATOM 3983 N N . GLY B 1 145 ? -16.875 -19.5 -4.871 1 92.88 145 GLY B N 1
ATOM 3984 C CA . GLY B 1 145 ? -16.641 -19.125 -6.258 1 92.88 145 GLY B CA 1
ATOM 3985 C C . GLY B 1 145 ? -15.906 -17.812 -6.41 1 92.88 145 GLY B C 1
ATOM 3986 O O . GLY B 1 145 ? -15.625 -17.375 -7.531 1 92.88 145 GLY B O 1
ATOM 3987 N N . TYR B 1 146 ? -15.602 -17.172 -5.297 1 98 146 TYR B N 1
ATOM 3988 C CA . TYR B 1 146 ? -14.93 -15.883 -5.406 1 98 146 TYR B CA 1
ATOM 3989 C C . TYR B 1 146 ? -13.469 -15.992 -4.973 1 98 146 TYR B C 1
ATOM 3991 O O . TYR B 1 146 ? -13.156 -16.719 -4.02 1 98 146 TYR B O 1
ATOM 3999 N N . PRO B 1 147 ? -12.57 -15.359 -5.703 1 98.56 147 PRO B N 1
ATOM 4000 C CA . PRO B 1 147 ? -11.266 -15.102 -5.094 1 98.56 147 PRO B CA 1
ATOM 4001 C C . PRO B 1 147 ? -11.328 -14.047 -3.992 1 98.56 147 PRO B C 1
ATOM 4003 O O . PRO B 1 147 ? -12.211 -13.18 -4.004 1 98.56 147 PRO B O 1
ATOM 4006 N N . SER B 1 148 ? -10.477 -14.172 -3.045 1 98.5 148 SER B N 1
ATOM 4007 C CA . SER B 1 148 ? -10.492 -13.25 -1.914 1 98.5 148 SER B CA 1
ATOM 4008 C C . SER B 1 148 ? -9.102 -12.688 -1.644 1 98.5 148 SER B C 1
ATOM 4010 O O . SER B 1 148 ? -8.117 -13.43 -1.62 1 98.5 148 SER B O 1
ATOM 4012 N N . GLY B 1 149 ? -9.078 -11.352 -1.477 1 98.44 149 GLY B N 1
ATOM 4013 C CA . GLY B 1 149 ? -7.84 -10.695 -1.113 1 98.44 149 GLY B CA 1
ATOM 4014 C C . GLY B 1 149 ? -7.707 -10.453 0.379 1 98.44 149 GLY B C 1
ATOM 4015 O O . GLY B 1 149 ? -8.695 -10.164 1.058 1 98.44 149 GLY B O 1
ATOM 4016 N N . SER B 1 150 ? -6.461 -10.531 0.871 1 98.06 150 SER B N 1
ATOM 4017 C CA . SER B 1 150 ? -6.133 -10.203 2.254 1 98.06 150 SER B CA 1
ATOM 4018 C C . SER B 1 150 ? -4.723 -9.641 2.371 1 98.06 150 SER B C 1
ATOM 4020 O O . SER B 1 150 ? -3.859 -9.93 1.54 1 98.06 150 SER B O 1
ATOM 4022 N N . MET B 1 151 ? -4.555 -8.773 3.355 1 97.94 151 MET B N 1
ATOM 4023 C CA . MET B 1 151 ? -3.197 -8.359 3.699 1 97.94 151 MET B CA 1
ATOM 4024 C C . MET B 1 151 ? -2.521 -9.398 4.586 1 97.94 151 MET B C 1
ATOM 4026 O O . MET B 1 151 ? -3.15 -9.953 5.492 1 97.94 151 MET B O 1
ATOM 4030 N N . VAL B 1 152 ? -1.242 -9.656 4.332 1 97.62 152 VAL B N 1
ATOM 4031 C CA . VAL B 1 152 ? -0.5 -10.609 5.152 1 97.62 152 VAL B CA 1
ATOM 4032 C C . VAL B 1 152 ? 0.927 -10.109 5.363 1 97.62 152 VAL B C 1
ATOM 4034 O O . VAL B 1 152 ? 1.49 -9.438 4.496 1 97.62 152 VAL B O 1
ATOM 4037 N N . ASP B 1 153 ? 1.465 -10.438 6.504 1 97.19 153 ASP B N 1
ATOM 4038 C CA . ASP B 1 153 ? 2.9 -10.305 6.727 1 97.19 153 ASP B CA 1
ATOM 4039 C C . ASP B 1 153 ? 3.658 -11.516 6.199 1 97.19 153 ASP B C 1
ATOM 4041 O O . ASP B 1 153 ? 3.172 -12.648 6.293 1 97.19 153 ASP B O 1
ATOM 4045 N N . PHE B 1 154 ? 4.852 -11.227 5.629 1 98.44 154 PHE B N 1
ATOM 4046 C CA . PHE B 1 154 ? 5.641 -12.359 5.148 1 98.44 154 PHE B CA 1
ATOM 4047 C C . PHE B 1 154 ? 7.129 -12.07 5.27 1 98.44 154 PHE B C 1
ATOM 4049 O O . PHE B 1 154 ? 7.527 -10.922 5.508 1 98.44 154 PHE B O 1
ATOM 4056 N N . ALA B 1 155 ? 7.906 -13.125 5.203 1 98.38 155 ALA B N 1
ATOM 4057 C CA . ALA B 1 155 ? 9.359 -13.094 5.07 1 98.38 155 ALA B CA 1
ATOM 4058 C C . ALA B 1 155 ? 9.836 -14.07 4 1 98.38 155 ALA B C 1
ATOM 4060 O O . ALA B 1 155 ? 9.289 -15.164 3.865 1 98.38 155 ALA B O 1
ATOM 4061 N N . CYS B 1 156 ? 10.789 -13.578 3.297 1 97.81 156 CYS B N 1
ATOM 4062 C CA . CYS B 1 156 ? 11.352 -14.5 2.311 1 97.81 156 CYS B CA 1
ATOM 4063 C C . CYS B 1 156 ? 12.531 -15.266 2.889 1 97.81 156 CYS B C 1
ATOM 4065 O O . CYS B 1 156 ? 13.359 -14.695 3.602 1 97.81 156 CYS B O 1
ATOM 4067 N N . ASP B 1 157 ? 12.594 -16.547 2.564 1 95.38 157 ASP B N 1
ATOM 4068 C CA . ASP B 1 157 ? 13.758 -17.344 2.943 1 95.38 157 ASP B CA 1
ATOM 4069 C C . ASP B 1 157 ? 14.922 -17.109 1.976 1 95.38 157 ASP B C 1
ATOM 4071 O O . ASP B 1 157 ? 14.867 -16.219 1.133 1 95.38 157 ASP B O 1
ATOM 4075 N N . ALA B 1 158 ? 15.992 -17.922 2.092 1 92.81 158 ALA B N 1
ATOM 4076 C CA . ALA B 1 158 ? 17.234 -17.719 1.344 1 92.81 158 ALA B CA 1
ATOM 4077 C C . ALA B 1 158 ? 17 -17.875 -0.155 1 92.81 158 ALA B C 1
ATOM 4079 O O . ALA B 1 158 ? 17.609 -17.172 -0.964 1 92.81 158 ALA B O 1
ATOM 4080 N N . ASP B 1 159 ? 16.125 -18.734 -0.504 1 95.31 159 ASP B N 1
ATOM 4081 C CA . ASP B 1 159 ? 15.883 -18.953 -1.927 1 95.31 159 ASP B CA 1
ATOM 4082 C C . ASP B 1 159 ? 14.734 -18.094 -2.432 1 95.31 159 ASP B C 1
ATOM 4084 O O . ASP B 1 159 ? 14.297 -18.234 -3.574 1 95.31 159 ASP B O 1
ATOM 4088 N N . GLY B 1 160 ? 14.195 -17.234 -1.651 1 97.31 160 GLY B N 1
ATOM 4089 C CA . GLY B 1 160 ? 13.18 -16.281 -2.082 1 97.31 160 GLY B CA 1
ATOM 4090 C C . GLY B 1 160 ? 11.766 -16.766 -1.853 1 97.31 160 GLY B C 1
ATOM 4091 O O . GLY B 1 160 ? 10.805 -16.094 -2.24 1 97.31 160 GLY B O 1
ATOM 4092 N N . THR B 1 161 ? 11.617 -17.891 -1.226 1 98.06 161 THR B N 1
ATOM 4093 C CA . THR B 1 161 ? 10.289 -18.422 -0.953 1 98.06 161 THR B CA 1
ATOM 4094 C C . THR B 1 161 ? 9.625 -17.656 0.185 1 98.06 161 THR B C 1
ATOM 4096 O O . THR B 1 161 ? 10.172 -17.562 1.286 1 98.06 161 THR B O 1
ATOM 4099 N N . PRO B 1 162 ? 8.398 -17.125 -0.042 1 98.81 162 PRO B N 1
ATOM 4100 C CA . PRO B 1 162 ? 7.711 -16.406 1.03 1 98.81 162 PRO B CA 1
ATOM 4101 C C . PRO B 1 162 ? 7.215 -17.328 2.141 1 98.81 162 PRO B C 1
ATOM 4103 O O . PRO B 1 162 ? 6.68 -18.406 1.861 1 98.81 162 PRO B O 1
ATOM 4106 N N . ILE B 1 163 ? 7.453 -16.891 3.338 1 98.75 163 ILE B N 1
ATOM 4107 C CA . ILE B 1 163 ? 6.988 -17.547 4.547 1 98.75 163 ILE B CA 1
ATOM 4108 C C . ILE B 1 163 ? 5.883 -16.719 5.199 1 98.75 163 ILE B C 1
ATOM 4110 O O . ILE B 1 163 ? 6.027 -15.508 5.379 1 98.75 163 ILE B O 1
ATOM 4114 N N . LEU B 1 164 ? 4.789 -17.375 5.543 1 98.56 164 LEU B N 1
ATOM 4115 C CA . LEU B 1 164 ? 3.676 -16.766 6.262 1 98.56 164 LEU B CA 1
ATOM 4116 C C . LEU B 1 164 ? 3.578 -17.312 7.68 1 98.56 164 LEU B C 1
ATOM 4118 O O . LEU B 1 164 ? 3.939 -18.469 7.93 1 98.56 164 LEU B O 1
ATOM 4122 N N . ALA B 1 165 ? 3.178 -16.484 8.594 1 97.69 165 ALA B N 1
ATOM 4123 C CA . ALA B 1 165 ? 2.674 -16.906 9.906 1 97.69 165 ALA B CA 1
ATOM 4124 C C . ALA B 1 165 ? 1.188 -16.578 10.047 1 97.69 165 ALA B C 1
ATOM 4126 O O . ALA B 1 165 ? 0.807 -15.422 10.195 1 97.69 165 ALA B O 1
ATOM 4127 N N . VAL B 1 166 ? 0.378 -17.656 9.992 1 96.75 166 VAL B N 1
ATOM 4128 C CA . VAL B 1 166 ? -1.054 -17.406 9.867 1 96.75 166 VAL B CA 1
ATOM 4129 C C . VAL B 1 166 ? -1.803 -18.094 11.008 1 96.75 166 VAL B C 1
ATOM 4131 O O . VAL B 1 166 ? -1.428 -19.188 11.43 1 96.75 166 VAL B O 1
ATOM 4134 N N . SER B 1 167 ? -2.836 -17.438 11.43 1 94.56 167 SER B N 1
ATOM 4135 C CA . SER B 1 167 ? -3.711 -17.969 12.469 1 94.56 167 SER B CA 1
ATOM 4136 C C . SER B 1 167 ? -4.809 -18.844 11.859 1 94.56 167 SER B C 1
ATOM 4138 O O . SER B 1 167 ? -5.375 -18.5 10.82 1 94.56 167 SER B O 1
ATOM 4140 N N . SER B 1 168 ? -5.148 -19.953 12.539 1 94.94 168 SER B N 1
ATOM 4141 C CA . SER B 1 168 ? -6.242 -20.828 12.109 1 94.94 168 SER B CA 1
ATOM 4142 C C . SER B 1 168 ? -7.582 -20.094 12.164 1 94.94 168 SER B C 1
ATOM 4144 O O . SER B 1 168 ? -8.562 -20.547 11.57 1 94.94 168 SER B O 1
ATOM 4146 N N . LEU B 1 169 ? -7.578 -18.953 12.812 1 90.5 169 LEU B N 1
ATOM 4147 C CA . LEU B 1 169 ? -8.797 -18.156 12.953 1 90.5 169 LEU B CA 1
ATOM 4148 C C . LEU B 1 169 ? -9 -17.25 11.742 1 90.5 169 LEU B C 1
ATOM 4150 O O . LEU B 1 169 ? -10.102 -16.734 11.523 1 90.5 169 LEU B O 1
ATOM 4154 N N . ALA B 1 170 ? -7.953 -17.031 11.047 1 93.12 170 ALA B N 1
ATOM 4155 C CA . ALA B 1 170 ? -8.016 -16.125 9.914 1 93.12 170 ALA B CA 1
ATOM 4156 C C . ALA B 1 170 ? -8.719 -16.766 8.727 1 93.12 170 ALA B C 1
ATOM 4158 O O . ALA B 1 170 ? -8.516 -17.953 8.438 1 93.12 170 ALA B O 1
ATOM 4159 N N . VAL B 1 171 ? -9.477 -16 7.992 1 93.88 171 VAL B N 1
ATOM 4160 C CA . VAL B 1 171 ? -10.234 -16.469 6.836 1 93.88 171 VAL B CA 1
ATOM 4161 C C . VAL B 1 171 ? -9.273 -16.969 5.758 1 93.88 171 VAL B C 1
ATOM 4163 O O . VAL B 1 171 ? -9.516 -18.016 5.137 1 93.88 171 VAL B O 1
ATOM 4166 N N . HIS B 1 172 ? -8.172 -16.25 5.527 1 97 172 HIS B N 1
ATOM 4167 C CA . HIS B 1 172 ? -7.238 -16.641 4.473 1 97 172 HIS B CA 1
ATOM 4168 C C . HIS B 1 172 ? -6.559 -17.969 4.805 1 97 172 HIS B C 1
ATOM 4170 O O . HIS B 1 172 ? -6.145 -18.703 3.902 1 97 172 HIS B O 1
ATOM 4176 N N . THR B 1 173 ? -6.406 -18.266 6.129 1 97.56 173 THR B N 1
ATOM 4177 C CA . THR B 1 173 ? -5.836 -19.562 6.508 1 97.56 173 THR B CA 1
ATOM 4178 C C . THR B 1 173 ? -6.777 -20.688 6.129 1 97.56 173 THR B C 1
ATOM 4180 O O . THR B 1 173 ? -6.348 -21.703 5.566 1 97.56 173 THR B O 1
ATOM 4183 N N . LYS B 1 174 ? -8.008 -20.5 6.422 1 96.94 174 LYS B N 1
ATOM 4184 C CA . LYS B 1 174 ? -9.008 -21.5 6.043 1 96.94 174 LYS B CA 1
ATOM 4185 C C . LYS B 1 174 ? -9.039 -21.688 4.531 1 96.94 174 LYS B C 1
ATOM 4187 O O . LYS B 1 174 ? -9.133 -22.828 4.047 1 96.94 174 LYS B O 1
ATOM 4192 N N . ASP B 1 175 ? -8.984 -20.625 3.797 1 98.12 175 ASP B N 1
ATOM 4193 C CA . ASP B 1 175 ? -8.93 -20.703 2.342 1 98.12 175 ASP B CA 1
ATOM 4194 C C . ASP B 1 175 ? -7.738 -21.547 1.88 1 98.12 175 ASP B C 1
ATOM 4196 O O . ASP B 1 175 ? -7.891 -22.438 1.049 1 98.12 175 ASP B O 1
ATOM 4200 N N . LEU B 1 176 ? -6.566 -21.25 2.471 1 98.44 176 LEU B N 1
ATOM 4201 C CA . LEU B 1 176 ? -5.328 -21.906 2.047 1 98.44 176 LEU B CA 1
ATOM 4202 C C . LEU B 1 176 ? -5.348 -23.391 2.389 1 98.44 176 LEU B C 1
ATOM 4204 O O . LEU B 1 176 ? -4.812 -24.203 1.639 1 98.44 176 LEU B O 1
ATOM 4208 N N . LEU B 1 177 ? -5.945 -23.734 3.508 1 97.31 177 LEU B N 1
ATOM 4209 C CA . LEU B 1 177 ? -6.023 -25.141 3.916 1 97.31 177 LEU B CA 1
ATOM 4210 C C . LEU B 1 177 ? -6.969 -25.906 3.008 1 97.31 177 LEU B C 1
ATOM 4212 O O . LEU B 1 177 ? -6.77 -27.109 2.771 1 97.31 177 LEU B O 1
ATOM 4216 N N . ALA B 1 178 ? -7.953 -25.25 2.498 1 97.12 178 ALA B N 1
ATOM 4217 C CA . ALA B 1 178 ? -8.898 -25.875 1.575 1 97.12 178 ALA B CA 1
ATOM 4218 C C . ALA B 1 178 ? -8.312 -25.953 0.167 1 97.12 178 ALA B C 1
ATOM 4220 O O . ALA B 1 178 ? -8.508 -26.953 -0.53 1 97.12 178 ALA B O 1
ATOM 4221 N N . ASN B 1 179 ? -7.68 -24.969 -0.337 1 97.88 179 ASN B N 1
ATOM 4222 C CA . ASN B 1 179 ? -7.004 -24.859 -1.627 1 97.88 179 ASN B CA 1
ATOM 4223 C C . ASN B 1 179 ? -5.688 -24.094 -1.513 1 97.88 179 ASN B C 1
ATOM 4225 O O . ASN B 1 179 ? -5.684 -22.891 -1.308 1 97.88 179 ASN B O 1
ATOM 4229 N N . PRO B 1 180 ? -4.57 -24.797 -1.663 1 98.44 180 PRO B N 1
ATOM 4230 C CA . PRO B 1 180 ? -3.271 -24.172 -1.395 1 98.44 180 PRO B CA 1
ATOM 4231 C C . PRO B 1 180 ? -2.857 -23.172 -2.477 1 98.44 180 PRO B C 1
ATOM 4233 O O . PRO B 1 180 ? -1.898 -22.422 -2.295 1 98.44 180 PRO B O 1
ATOM 4236 N N . LYS B 1 181 ? -3.504 -23.234 -3.68 1 98.56 181 LYS B N 1
ATOM 4237 C CA . LYS B 1 181 ? -3.139 -22.344 -4.77 1 98.56 181 LYS B CA 1
ATOM 4238 C C . LYS B 1 181 ? -3.441 -20.891 -4.41 1 98.56 181 LYS B C 1
ATOM 4240 O O . LYS B 1 181 ? -4.566 -20.562 -4.031 1 98.56 181 LYS B O 1
ATOM 4245 N N . CYS B 1 182 ? -2.459 -20.016 -4.5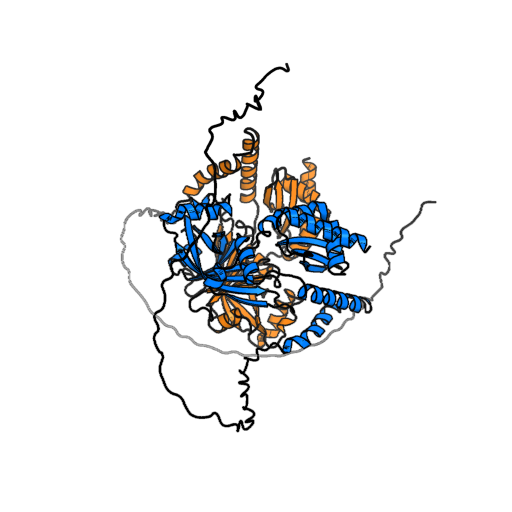31 1 98.88 182 CYS B N 1
ATOM 4246 C CA . CYS B 1 182 ? -2.592 -18.609 -4.16 1 98.88 182 CYS B CA 1
ATOM 4247 C C . CYS B 1 182 ? -1.616 -17.734 -4.945 1 98.88 182 CYS B C 1
ATOM 4249 O O . CYS B 1 182 ? -0.845 -18.25 -5.762 1 98.88 182 CYS B O 1
ATOM 4251 N N . SER B 1 183 ? -1.742 -16.453 -4.816 1 98.88 183 SER B N 1
ATOM 4252 C CA . SER B 1 183 ? -0.761 -15.492 -5.316 1 98.88 183 SER B CA 1
ATOM 4253 C C . SER B 1 183 ? -0.484 -14.398 -4.289 1 98.88 183 SER B C 1
ATOM 4255 O O . SER B 1 183 ? -1.368 -14.031 -3.514 1 98.88 183 SER B O 1
ATOM 4257 N N . LEU B 1 184 ? 0.738 -13.984 -4.211 1 98.94 184 LEU B N 1
ATOM 4258 C CA . LEU B 1 184 ? 1.193 -12.891 -3.359 1 98.94 184 LEU B CA 1
ATOM 4259 C C . LEU B 1 184 ? 1.582 -11.68 -4.195 1 98.94 184 LEU B C 1
ATOM 4261 O O . LEU B 1 184 ? 2.473 -11.766 -5.047 1 98.94 184 LEU B O 1
ATOM 4265 N N . LEU B 1 185 ? 0.868 -10.547 -4.012 1 98.88 185 LEU B N 1
ATOM 4266 C CA . LEU B 1 185 ? 1.146 -9.297 -4.707 1 98.88 185 LEU B CA 1
ATOM 4267 C C . LEU B 1 185 ? 1.914 -8.336 -3.807 1 98.88 185 LEU B C 1
ATOM 4269 O O . LEU B 1 185 ? 1.516 -8.086 -2.666 1 98.88 185 LEU B O 1
ATOM 4273 N N . VAL B 1 186 ? 3.01 -7.84 -4.309 1 98.62 186 VAL B N 1
ATOM 4274 C CA . VAL B 1 186 ? 3.816 -6.844 -3.607 1 98.62 186 VAL B CA 1
ATOM 4275 C C . VAL B 1 186 ? 4.07 -5.648 -4.52 1 98.62 186 VAL B C 1
ATOM 4277 O O . VAL B 1 186 ? 4.641 -5.797 -5.605 1 98.62 186 VAL B O 1
ATOM 4280 N N . ALA B 1 187 ? 3.561 -4.531 -4.074 1 97.5 187 ALA B N 1
ATOM 4281 C CA . ALA B 1 187 ? 3.85 -3.27 -4.75 1 97.5 187 ALA B CA 1
ATOM 4282 C C . ALA B 1 187 ? 4.93 -2.486 -4.016 1 97.5 187 ALA B C 1
ATOM 4284 O O . ALA B 1 187 ? 4.816 -2.242 -2.811 1 97.5 187 ALA B O 1
ATOM 4285 N N . ARG B 1 188 ? 5.926 -2.105 -4.73 1 95.38 188 ARG B N 1
ATOM 4286 C CA . ARG B 1 188 ? 6.965 -1.295 -4.098 1 95.38 188 ARG B CA 1
ATOM 4287 C C . ARG B 1 188 ? 6.375 -0.022 -3.5 1 95.38 188 ARG B C 1
ATOM 4289 O O . ARG B 1 188 ? 6.715 0.358 -2.377 1 95.38 188 ARG B O 1
ATOM 4296 N N . ASP B 1 189 ? 5.562 0.603 -4.262 1 93.56 189 ASP B N 1
ATOM 4297 C CA . ASP B 1 189 ? 4.773 1.75 -3.826 1 93.56 189 ASP B CA 1
ATOM 4298 C C . ASP B 1 189 ? 3.314 1.609 -4.262 1 93.56 189 ASP B C 1
ATOM 4300 O O . ASP B 1 189 ? 2.969 1.92 -5.402 1 93.56 189 ASP B O 1
ATOM 4304 N N . PRO B 1 190 ? 2.479 1.23 -3.346 1 93.81 190 PRO B N 1
ATOM 4305 C CA . PRO B 1 190 ? 1.085 0.968 -3.713 1 93.81 190 PRO B CA 1
ATOM 4306 C C . PRO B 1 190 ? 0.375 2.205 -4.258 1 93.81 190 PRO B C 1
ATOM 4308 O O . PRO B 1 190 ? -0.658 2.086 -4.922 1 93.81 190 PRO B O 1
ATOM 4311 N N . GLU B 1 191 ? 0.875 3.383 -4.031 1 90.12 191 GLU B N 1
ATOM 4312 C CA . GLU B 1 191 ? 0.202 4.609 -4.445 1 90.12 191 GLU B CA 1
ATOM 4313 C C . GLU B 1 191 ? 0.708 5.086 -5.805 1 90.12 191 GLU B C 1
ATOM 4315 O O . GLU B 1 191 ? 0.123 5.984 -6.414 1 90.12 191 GLU B O 1
ATOM 4320 N N . ASP B 1 192 ? 1.773 4.48 -6.273 1 90.81 192 ASP B N 1
ATOM 4321 C CA . ASP B 1 192 ? 2.393 4.898 -7.527 1 90.81 192 ASP B CA 1
ATOM 4322 C C . ASP B 1 192 ? 2.244 3.816 -8.594 1 90.81 192 ASP B C 1
ATOM 4324 O O . ASP B 1 192 ? 2.936 2.797 -8.555 1 90.81 192 ASP B O 1
ATOM 4328 N N . ARG B 1 193 ? 1.487 4.07 -9.586 1 89.94 193 ARG B N 1
ATOM 4329 C CA . ARG B 1 193 ? 1.193 3.088 -10.617 1 89.94 193 ARG B CA 1
ATOM 4330 C C . ARG B 1 193 ? 2.426 2.809 -11.477 1 89.94 193 ARG B C 1
ATOM 4332 O O . ARG B 1 193 ? 2.488 1.793 -12.172 1 89.94 193 ARG B O 1
ATOM 4339 N N . THR B 1 194 ? 3.316 3.703 -11.484 1 89.19 194 THR B N 1
ATOM 4340 C CA . THR B 1 194 ? 4.465 3.547 -12.375 1 89.19 194 THR B CA 1
ATOM 4341 C C . THR B 1 194 ? 5.547 2.697 -11.711 1 89.19 194 THR B C 1
ATOM 4343 O O . THR B 1 194 ? 6.504 2.275 -12.367 1 89.19 194 THR B O 1
ATOM 4346 N N . ASP B 1 195 ? 5.387 2.441 -10.453 1 93.94 195 ASP B N 1
ATOM 4347 C CA . ASP B 1 195 ? 6.418 1.693 -9.742 1 93.94 195 ASP B CA 1
ATOM 4348 C C . ASP B 1 195 ? 6.234 0.189 -9.922 1 93.94 195 ASP B C 1
ATOM 4350 O O . ASP B 1 195 ? 5.246 -0.252 -10.516 1 93.94 195 ASP B O 1
ATOM 4354 N N . LEU B 1 196 ? 7.176 -0.548 -9.469 1 96.19 196 LEU B N 1
ATOM 4355 C CA . LEU B 1 196 ? 7.262 -1.992 -9.656 1 96.19 196 LEU B CA 1
ATOM 4356 C C . LEU B 1 196 ? 6.168 -2.707 -8.867 1 96.19 196 LEU B C 1
ATOM 4358 O O . LEU B 1 196 ? 5.969 -2.43 -7.684 1 96.19 196 LEU B O 1
ATOM 4362 N N . VAL B 1 197 ? 5.43 -3.588 -9.555 1 97.81 197 VAL B N 1
ATOM 4363 C CA . VAL B 1 197 ? 4.469 -4.496 -8.938 1 97.81 197 VAL B CA 1
ATOM 4364 C C . VAL B 1 197 ? 4.828 -5.938 -9.273 1 97.81 197 VAL B C 1
ATOM 4366 O O . VAL B 1 197 ? 5.059 -6.273 -10.438 1 97.81 197 VAL B O 1
ATOM 4369 N N . ILE B 1 198 ? 4.871 -6.746 -8.219 1 98.62 198 ILE B N 1
ATOM 4370 C CA . ILE B 1 198 ? 5.266 -8.141 -8.359 1 98.62 198 ILE B CA 1
ATOM 4371 C C . ILE B 1 198 ? 4.113 -9.055 -7.93 1 98.62 198 ILE B C 1
ATOM 4373 O O . ILE B 1 198 ? 3.49 -8.82 -6.895 1 98.62 198 ILE B O 1
ATOM 4377 N N . THR B 1 199 ? 3.818 -10.023 -8.734 1 98.69 199 THR B N 1
ATOM 4378 C CA . THR B 1 199 ? 2.854 -11.055 -8.367 1 98.69 199 THR B CA 1
ATOM 4379 C C . THR B 1 199 ? 3.494 -12.438 -8.422 1 98.69 199 THR B C 1
ATOM 4381 O O . THR B 1 199 ? 3.904 -12.898 -9.492 1 98.69 199 THR B O 1
ATOM 4384 N N . LEU B 1 200 ? 3.572 -13.07 -7.277 1 98.81 200 LEU B N 1
ATOM 4385 C CA . LEU B 1 200 ? 4.105 -14.422 -7.164 1 98.81 200 LEU B CA 1
ATOM 4386 C C . LEU B 1 200 ? 2.98 -15.438 -7.02 1 98.81 200 LEU B C 1
ATOM 4388 O O . LEU B 1 200 ? 2.232 -15.406 -6.039 1 98.81 200 LEU B O 1
ATOM 4392 N N . HIS B 1 201 ? 2.848 -16.312 -8.016 1 98.75 201 HIS B N 1
ATOM 4393 C CA . HIS B 1 201 ? 1.902 -17.422 -7.953 1 98.75 201 HIS B CA 1
ATOM 4394 C C . HIS B 1 201 ? 2.559 -18.672 -7.379 1 98.75 201 HIS B C 1
ATOM 4396 O O . HIS B 1 201 ? 3.689 -19 -7.738 1 98.75 201 HIS B O 1
ATOM 4402 N N . GLY B 1 202 ? 1.8 -19.281 -6.449 1 98.75 202 GLY B N 1
ATOM 4403 C CA . GLY B 1 202 ? 2.379 -20.484 -5.867 1 98.75 202 GLY B CA 1
ATOM 4404 C C . GLY B 1 202 ? 1.421 -21.234 -4.953 1 98.75 202 GLY B C 1
ATOM 4405 O O . GLY B 1 202 ? 0.252 -20.859 -4.836 1 98.75 202 GLY B O 1
ATOM 4406 N N . ASP B 1 203 ? 1.903 -22.359 -4.375 1 98.75 203 ASP B N 1
ATOM 4407 C CA . ASP B 1 203 ? 1.137 -23.203 -3.455 1 98.75 203 ASP B CA 1
ATOM 4408 C C . ASP B 1 203 ? 1.603 -23 -2.016 1 98.75 203 ASP B C 1
ATOM 4410 O O . ASP B 1 203 ? 2.781 -23.188 -1.708 1 98.75 203 ASP B O 1
ATOM 4414 N N . ALA B 1 204 ? 0.645 -22.609 -1.192 1 98.69 204 ALA B N 1
ATOM 4415 C CA . ALA B 1 204 ? 0.947 -22.453 0.229 1 98.69 204 ALA B CA 1
ATOM 4416 C C . ALA B 1 204 ? 0.832 -23.781 0.958 1 98.69 204 ALA B C 1
ATOM 4418 O O . ALA B 1 204 ? -0.227 -24.422 0.947 1 98.69 204 ALA B O 1
ATOM 4419 N N . THR B 1 205 ? 1.898 -24.188 1.583 1 97.62 205 THR B N 1
ATOM 4420 C CA . THR B 1 205 ? 1.896 -25.453 2.307 1 97.62 205 THR B CA 1
ATOM 4421 C C . THR B 1 205 ? 2.404 -25.266 3.732 1 97.62 205 THR B C 1
ATOM 4423 O O . THR B 1 205 ? 3.297 -24.453 3.975 1 97.62 205 THR B O 1
ATOM 4426 N N . SER B 1 206 ? 1.837 -26.062 4.617 1 97.69 206 SER B N 1
ATOM 4427 C CA . SER B 1 206 ? 2.275 -26.016 6.008 1 97.69 206 SER B CA 1
ATOM 4428 C C . SER B 1 206 ? 3.723 -26.469 6.148 1 97.69 206 SER B C 1
ATOM 4430 O O . SER B 1 206 ? 4.148 -27.422 5.484 1 97.69 206 SER B O 1
ATOM 4432 N N . VAL B 1 207 ? 4.41 -25.797 7.008 1 97.62 207 VAL B N 1
ATOM 4433 C CA . VAL B 1 207 ? 5.801 -26.141 7.277 1 97.62 207 VAL B CA 1
ATOM 4434 C C . VAL B 1 207 ? 5.867 -27.375 8.156 1 97.62 207 VAL B C 1
ATOM 4436 O O . VAL B 1 207 ? 5.156 -27.469 9.164 1 97.62 207 VAL B O 1
ATOM 4439 N N . ALA B 1 208 ? 6.699 -28.297 7.781 1 96.38 208 ALA B N 1
ATOM 4440 C CA . ALA B 1 208 ? 6.871 -29.516 8.555 1 96.38 208 ALA B CA 1
ATOM 4441 C C . ALA B 1 208 ? 7.48 -29.219 9.922 1 96.38 208 ALA B C 1
ATOM 4443 O O . ALA B 1 208 ? 8.258 -28.266 10.07 1 96.38 208 ALA B O 1
ATOM 4444 N N . GLU B 1 209 ? 7.199 -30.078 10.867 1 95.06 209 GLU B N 1
ATOM 4445 C CA . GLU B 1 209 ? 7.664 -29.906 12.234 1 95.06 209 GLU B CA 1
ATOM 4446 C C . GLU B 1 209 ? 9.188 -29.812 12.289 1 95.06 209 GLU B C 1
ATOM 4448 O O . GLU B 1 209 ? 9.742 -29 13.031 1 95.06 209 GLU B O 1
ATOM 4453 N N . LYS B 1 210 ? 9.867 -30.531 11.508 1 96.25 210 LYS B N 1
ATOM 4454 C CA . LYS B 1 210 ? 11.32 -30.594 11.531 1 96.25 210 LYS B CA 1
ATOM 4455 C C . LYS B 1 210 ? 11.938 -29.281 11.07 1 96.25 210 LYS B C 1
ATOM 4457 O O . LYS B 1 210 ? 13.062 -28.938 11.453 1 96.25 210 LYS B O 1
ATOM 4462 N N . ASP B 1 211 ? 11.203 -28.547 10.289 1 96.44 211 ASP B N 1
ATOM 4463 C CA . ASP B 1 211 ? 11.742 -27.312 9.695 1 96.44 211 ASP B CA 1
ATOM 4464 C C . ASP B 1 211 ? 11.242 -26.078 10.453 1 96.44 211 ASP B C 1
ATOM 4466 O O . ASP B 1 211 ? 11.656 -24.969 10.148 1 96.44 211 ASP B O 1
ATOM 4470 N N . LYS B 1 212 ? 10.414 -26.234 11.398 1 96.56 212 LYS B N 1
ATOM 4471 C CA . LYS B 1 212 ? 9.719 -25.125 12.055 1 96.56 212 LYS B CA 1
ATOM 4472 C C . LYS B 1 212 ? 10.703 -24.172 12.727 1 96.56 212 LYS B C 1
ATOM 4474 O O . LYS B 1 212 ? 10.562 -22.953 12.633 1 96.56 212 LYS B O 1
ATOM 4479 N N . ALA B 1 213 ? 11.68 -24.703 13.391 1 96.62 213 ALA B N 1
ATOM 4480 C CA . ALA B 1 213 ? 12.633 -23.875 14.125 1 96.62 213 ALA B CA 1
ATOM 4481 C C . ALA B 1 213 ? 13.406 -22.953 13.18 1 96.62 213 ALA B C 1
ATOM 4483 O O . ALA B 1 213 ? 13.562 -21.766 13.461 1 96.62 213 ALA B O 1
ATOM 4484 N N . ALA B 1 214 ? 13.875 -23.531 12.125 1 97 214 ALA B N 1
ATOM 4485 C CA . ALA B 1 214 ? 14.641 -22.75 11.148 1 97 214 ALA B CA 1
ATOM 4486 C C . ALA B 1 214 ? 13.766 -21.688 10.5 1 97 214 ALA B C 1
ATOM 4488 O O . ALA B 1 214 ? 14.195 -20.531 10.344 1 97 214 ALA B O 1
ATOM 4489 N N . ILE B 1 215 ? 12.586 -22.047 10.164 1 97.5 215 ILE B N 1
ATOM 4490 C CA . ILE B 1 215 ? 11.648 -21.141 9.5 1 97.5 215 ILE B CA 1
ATOM 4491 C C . ILE B 1 215 ? 11.25 -20.031 10.461 1 97.5 215 ILE B C 1
ATOM 4493 O O . ILE B 1 215 ? 11.164 -18.859 10.062 1 97.5 215 ILE B O 1
ATOM 4497 N N . ARG B 1 216 ? 11.016 -20.344 11.664 1 97.62 216 ARG B N 1
ATOM 4498 C CA . ARG B 1 216 ? 10.703 -19.359 12.703 1 97.62 216 ARG B CA 1
ATOM 4499 C C . ARG B 1 216 ? 11.812 -18.328 12.82 1 97.62 216 ARG B C 1
ATOM 4501 O O . ARG B 1 216 ? 11.539 -17.125 12.93 1 97.62 216 ARG B O 1
ATOM 4508 N N . ALA B 1 217 ? 13 -18.781 12.805 1 97.5 217 ALA B N 1
ATOM 4509 C CA . ALA B 1 217 ? 14.141 -17.875 12.93 1 97.5 217 ALA B CA 1
ATOM 4510 C C . ALA B 1 217 ? 14.188 -16.891 11.758 1 97.5 217 ALA B C 1
ATOM 4512 O O . ALA B 1 217 ? 14.43 -15.703 11.961 1 97.5 217 ALA B O 1
ATOM 4513 N N . VAL B 1 218 ? 13.984 -17.406 10.586 1 97.06 218 VAL B N 1
ATOM 4514 C CA . VAL B 1 218 ? 13.984 -16.578 9.391 1 97.06 218 VAL B CA 1
ATOM 4515 C C . VAL B 1 218 ? 12.875 -15.531 9.492 1 97.06 218 VAL B C 1
ATOM 4517 O O . VAL B 1 218 ? 13.102 -14.344 9.242 1 97.06 218 VAL B O 1
ATOM 4520 N N . TYR B 1 219 ? 11.672 -15.961 9.852 1 98.25 219 TYR B N 1
ATOM 4521 C CA . TYR B 1 219 ? 10.516 -15.078 9.953 1 98.25 219 TYR B CA 1
ATOM 4522 C C . TYR B 1 219 ? 10.75 -13.992 11 1 98.25 219 TYR B C 1
ATOM 4524 O O . TYR B 1 219 ? 10.508 -12.812 10.742 1 98.25 219 TYR B O 1
ATOM 4532 N N . LEU B 1 220 ? 11.289 -14.312 12.133 1 97.44 220 LEU B N 1
ATOM 4533 C CA . LEU B 1 220 ? 11.453 -13.383 13.25 1 97.44 220 LEU B CA 1
ATOM 4534 C C . LEU B 1 220 ? 12.594 -12.406 12.984 1 97.44 220 LEU B C 1
ATOM 4536 O O . LEU B 1 220 ? 12.625 -11.312 13.547 1 97.44 220 LEU B O 1
ATOM 4540 N N . ALA B 1 221 ? 13.516 -12.836 12.188 1 96.19 221 ALA B N 1
ATOM 4541 C CA . ALA B 1 221 ? 14.562 -11.898 11.789 1 96.19 221 ALA B CA 1
ATOM 4542 C C . ALA B 1 221 ? 13.977 -10.695 11.062 1 96.19 221 ALA B C 1
ATOM 4544 O O . ALA B 1 221 ? 14.469 -9.578 11.211 1 96.19 221 ALA B O 1
ATOM 4545 N N . LYS B 1 222 ? 12.891 -10.953 10.289 1 95.94 222 LYS B N 1
ATOM 4546 C CA . LYS B 1 222 ? 12.234 -9.891 9.547 1 95.94 222 LYS B CA 1
ATOM 4547 C C . LYS B 1 222 ? 11.133 -9.234 10.375 1 95.94 222 LYS B C 1
ATOM 4549 O O . LYS B 1 222 ? 10.789 -8.07 10.148 1 95.94 222 LYS B O 1
ATOM 4554 N N . HIS B 1 223 ? 10.562 -10 11.266 1 96.12 223 HIS B N 1
ATOM 4555 C CA . HIS B 1 223 ? 9.5 -9.539 12.148 1 96.12 223 HIS B CA 1
ATOM 4556 C C . HIS B 1 223 ? 9.867 -9.75 13.617 1 96.12 223 HIS B C 1
ATOM 4558 O O . HIS B 1 223 ? 9.227 -10.547 14.305 1 96.12 223 HIS B O 1
ATOM 4564 N N . PRO B 1 224 ? 10.711 -8.906 14.164 1 93.62 224 PRO B N 1
ATOM 4565 C CA . PRO B 1 224 ? 11.219 -9.156 15.516 1 93.62 224 PRO B CA 1
ATOM 4566 C C . PRO B 1 224 ? 10.141 -9.016 16.578 1 93.62 224 PRO B C 1
ATOM 4568 O O . PRO B 1 224 ? 10.25 -9.617 17.656 1 93.62 224 PRO B O 1
ATOM 4571 N N . ASN B 1 225 ? 9.055 -8.328 16.281 1 88.12 225 ASN B N 1
ATOM 4572 C CA . ASN B 1 225 ? 8.023 -8.086 17.281 1 88.12 225 ASN B CA 1
ATOM 4573 C C . ASN B 1 225 ? 6.824 -9.008 17.094 1 88.12 225 ASN B C 1
ATOM 4575 O O . ASN B 1 225 ? 5.766 -8.789 17.688 1 88.12 225 ASN B O 1
ATOM 4579 N N . ALA B 1 226 ? 7.035 -10.008 16.266 1 93.25 226 ALA B N 1
ATOM 4580 C CA . ALA B 1 226 ? 5.918 -10.906 15.969 1 93.25 226 ALA B CA 1
ATOM 4581 C C . ALA B 1 226 ? 5.832 -12.031 17 1 93.25 226 ALA B C 1
ATOM 4583 O O . ALA B 1 226 ? 5.875 -13.211 16.641 1 93.25 226 ALA B O 1
ATOM 4584 N N . PHE B 1 227 ? 5.531 -11.688 18.234 1 88.69 227 PHE B N 1
ATOM 4585 C CA . PHE B 1 227 ? 5.453 -12.656 19.328 1 88.69 227 PHE B CA 1
ATOM 4586 C C . PHE B 1 227 ? 4.285 -13.609 19.125 1 88.69 227 PHE B C 1
ATOM 4588 O O . PHE B 1 227 ? 4.297 -14.734 19.625 1 88.69 227 PHE B O 1
ATOM 4595 N N . TRP B 1 228 ? 3.385 -13.234 18.328 1 89.12 228 TRP B N 1
ATOM 4596 C CA . TRP B 1 228 ? 2.156 -14 18.141 1 89.12 228 TRP B CA 1
ATOM 4597 C C . TRP B 1 228 ? 2.434 -15.297 17.391 1 89.12 228 TRP B C 1
ATOM 4599 O O . TRP B 1 228 ? 1.61 -16.219 17.391 1 89.12 228 TRP B O 1
ATOM 4609 N N . VAL B 1 229 ? 3.576 -15.414 16.781 1 93.56 229 VAL B N 1
ATOM 4610 C CA . VAL B 1 229 ? 3.857 -16.594 15.961 1 93.56 229 VAL B CA 1
ATOM 4611 C C . VAL B 1 229 ? 3.912 -17.828 16.844 1 93.56 229 VAL B C 1
ATOM 4613 O O . VAL B 1 229 ? 3.834 -18.969 16.344 1 93.56 229 VAL B O 1
ATOM 4616 N N . ASP B 1 230 ? 4.043 -17.641 18.141 1 92.81 230 ASP B N 1
ATOM 4617 C CA . ASP B 1 230 ? 4.172 -18.75 19.062 1 92.81 230 ASP B CA 1
ATOM 4618 C C . ASP B 1 230 ? 2.826 -19.109 19.703 1 92.81 230 ASP B C 1
ATOM 4620 O O . ASP B 1 230 ? 2.729 -20.047 20.484 1 92.81 230 ASP B O 1
ATOM 4624 N N . PHE B 1 231 ? 1.829 -18.344 19.312 1 91.81 231 PHE B N 1
ATOM 4625 C CA . PHE B 1 231 ? 0.499 -18.688 19.812 1 91.81 231 PHE B CA 1
ATOM 4626 C C . PHE B 1 231 ? 0.013 -19.984 19.203 1 91.81 231 PHE B C 1
ATOM 4628 O O . PHE B 1 231 ? 0.403 -20.344 18.078 1 91.81 231 PHE B O 1
ATOM 4635 N N . GLY B 1 232 ? -0.82 -20.734 19.891 1 93.94 232 GLY B N 1
ATOM 4636 C CA . GL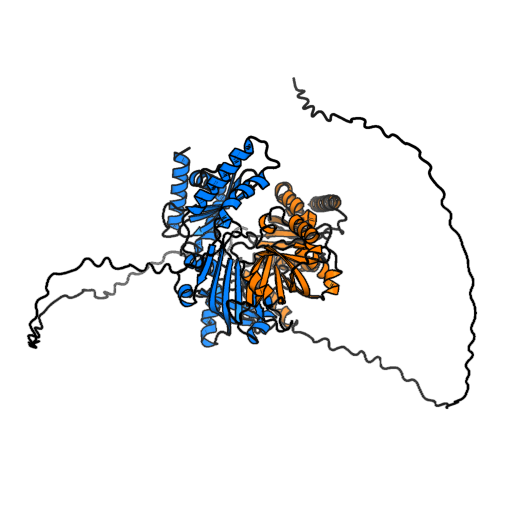Y B 1 232 ? -1.267 -22.078 19.516 1 93.94 232 GLY B CA 1
ATOM 4637 C C . GLY B 1 232 ? -2.059 -22.094 18.219 1 93.94 232 GLY B C 1
ATOM 4638 O O . GLY B 1 232 ? -2.09 -23.109 17.516 1 93.94 232 GLY B O 1
ATOM 4639 N N . ASP B 1 233 ? -2.721 -21.016 17.891 1 94.62 233 ASP B N 1
ATOM 4640 C CA . ASP B 1 233 ? -3.545 -20.984 16.688 1 94.62 233 ASP B CA 1
ATOM 4641 C C . ASP B 1 233 ? -2.729 -20.547 15.477 1 94.62 233 ASP B C 1
ATOM 4643 O O . ASP B 1 233 ? -3.27 -20.391 14.375 1 94.62 233 ASP B O 1
ATOM 4647 N N . PHE B 1 234 ? -1.413 -20.359 15.656 1 95.88 234 PHE B N 1
ATOM 4648 C CA . PHE B 1 234 ? -0.589 -19.922 14.539 1 95.88 234 PHE B CA 1
ATOM 4649 C C . PHE B 1 234 ? 0.224 -21.094 13.984 1 95.88 234 PHE B C 1
ATOM 4651 O O . PHE B 1 234 ? 0.598 -22 14.727 1 95.88 234 PHE B O 1
ATOM 4658 N N . GLN B 1 235 ? 0.464 -21.047 12.734 1 97.31 235 GLN B N 1
ATOM 4659 C CA . GLN B 1 235 ? 1.354 -21.969 12.039 1 97.31 235 GLN B CA 1
ATOM 4660 C C . GLN B 1 235 ? 2.115 -21.25 10.922 1 97.31 235 GLN B C 1
ATOM 4662 O O . GLN B 1 235 ? 1.673 -20.203 10.43 1 97.31 235 GLN B O 1
ATOM 4667 N N . PHE B 1 236 ? 3.23 -21.828 10.578 1 98.31 236 PHE B N 1
ATOM 4668 C CA . PHE B 1 236 ? 3.998 -21.312 9.445 1 98.31 236 PHE B CA 1
ATOM 4669 C C . PHE B 1 236 ? 3.604 -22.031 8.156 1 98.31 236 PHE B C 1
ATOM 4671 O O . PHE B 1 236 ? 3.377 -23.25 8.164 1 98.31 236 PHE B O 1
ATOM 4678 N N . MET B 1 237 ? 3.463 -21.266 7.121 1 98.56 237 MET B N 1
ATOM 4679 C CA . MET B 1 237 ? 3.281 -21.781 5.77 1 98.56 237 MET B CA 1
ATOM 4680 C C . MET B 1 237 ? 4.32 -21.203 4.816 1 98.56 237 MET B C 1
ATOM 4682 O O . MET B 1 237 ? 4.84 -20.109 5.051 1 98.56 237 MET B O 1
ATOM 4686 N N . ARG B 1 238 ? 4.641 -21.969 3.834 1 98.38 238 ARG B N 1
ATOM 4687 C CA . ARG B 1 238 ? 5.52 -21.516 2.764 1 98.38 238 ARG B CA 1
ATOM 4688 C C . ARG B 1 238 ? 4.789 -21.484 1.427 1 98.38 238 ARG B C 1
ATOM 4690 O O . ARG B 1 238 ? 4.047 -22.422 1.101 1 98.38 238 ARG B O 1
ATOM 4697 N N . ILE B 1 239 ? 4.965 -20.406 0.689 1 98.75 239 ILE B N 1
ATOM 4698 C CA . ILE B 1 239 ? 4.398 -20.344 -0.654 1 98.75 239 ILE B CA 1
ATOM 4699 C C . ILE B 1 239 ? 5.434 -20.828 -1.67 1 98.75 239 ILE B C 1
ATOM 4701 O O . ILE B 1 239 ? 6.32 -20.062 -2.062 1 98.75 239 ILE B O 1
ATOM 4705 N N . GLU B 1 240 ? 5.285 -22.078 -2.068 1 98.25 240 GLU B N 1
ATOM 4706 C CA . GLU B 1 240 ? 6.18 -22.609 -3.092 1 98.25 240 GLU B CA 1
ATOM 4707 C C . GLU B 1 240 ? 5.906 -21.969 -4.449 1 98.25 240 GLU B C 1
ATOM 4709 O O . GLU B 1 240 ? 4.852 -22.188 -5.047 1 98.25 240 GLU B O 1
ATOM 4714 N N . PRO B 1 241 ? 6.91 -21.219 -4.984 1 98.19 241 PRO B N 1
ATOM 4715 C CA . PRO B 1 241 ? 6.648 -20.469 -6.211 1 98.19 241 PRO B CA 1
ATOM 4716 C C . PRO B 1 241 ? 6.402 -21.359 -7.422 1 98.19 241 PRO B C 1
ATOM 4718 O O . PRO B 1 241 ? 7.027 -22.422 -7.551 1 98.19 241 PRO B O 1
ATOM 4721 N N . LYS B 1 242 ? 5.508 -20.953 -8.219 1 97.81 242 LYS B N 1
ATOM 4722 C CA . LYS B 1 242 ? 5.277 -21.547 -9.539 1 97.81 242 LYS B CA 1
ATOM 4723 C C . LYS B 1 242 ? 5.695 -20.594 -10.648 1 97.81 242 LYS B C 1
ATOM 4725 O O . LYS B 1 242 ? 6.309 -21 -11.633 1 97.81 242 LYS B O 1
ATOM 4730 N N . ALA B 1 243 ? 5.324 -19.375 -10.508 1 97.62 243 ALA B N 1
ATOM 4731 C CA . ALA B 1 243 ? 5.633 -18.312 -11.469 1 97.62 243 ALA B CA 1
ATOM 4732 C C . ALA B 1 243 ? 5.676 -16.953 -10.781 1 97.62 243 ALA B C 1
ATOM 4734 O O . ALA B 1 243 ? 4.945 -16.703 -9.82 1 97.62 243 ALA B O 1
ATOM 4735 N N . VAL B 1 244 ? 6.566 -16.109 -11.305 1 98.25 244 VAL B N 1
ATOM 4736 C CA . VAL B 1 244 ? 6.672 -14.742 -10.812 1 98.25 244 VAL B CA 1
ATOM 4737 C C . VAL B 1 244 ? 6.504 -13.766 -11.977 1 98.25 244 VAL B C 1
ATOM 4739 O O . VAL B 1 244 ? 7.203 -13.859 -12.984 1 98.25 244 VAL B O 1
ATOM 4742 N N . ARG B 1 245 ? 5.59 -12.875 -11.805 1 97.62 245 ARG B N 1
ATOM 4743 C CA . ARG B 1 245 ? 5.324 -11.844 -12.805 1 97.62 245 ARG B CA 1
ATOM 4744 C C . ARG B 1 245 ? 5.594 -10.453 -12.234 1 97.62 245 ARG B C 1
ATOM 4746 O O . ARG B 1 245 ? 5.484 -10.242 -11.023 1 97.62 245 ARG B O 1
ATOM 4753 N N . TYR B 1 246 ? 5.938 -9.523 -13.219 1 97.56 246 TYR B N 1
ATOM 4754 C CA . TYR B 1 246 ? 6.094 -8.141 -12.781 1 97.56 246 TYR B CA 1
ATOM 4755 C C . TYR B 1 246 ? 5.555 -7.172 -13.828 1 97.56 246 TYR B C 1
ATOM 4757 O O . TYR B 1 246 ? 5.438 -7.52 -15 1 97.56 246 TYR B O 1
ATOM 4765 N N . VAL B 1 247 ? 5.094 -6.035 -13.344 1 95.88 247 VAL B N 1
ATOM 4766 C CA . VAL B 1 247 ? 4.742 -4.887 -14.164 1 95.88 247 VAL B CA 1
ATOM 4767 C C . VAL B 1 247 ? 5.363 -3.619 -13.586 1 95.88 247 VAL B C 1
ATOM 4769 O O . VAL B 1 247 ? 5.391 -3.439 -12.359 1 95.88 247 VAL B O 1
ATOM 4772 N N . SER B 1 248 ? 5.902 -2.799 -14.43 1 93.12 248 SER B N 1
ATOM 4773 C CA . SER B 1 248 ? 6.441 -1.505 -14.031 1 93.12 248 SER B CA 1
ATOM 4774 C C . SER B 1 248 ? 6.207 -0.448 -15.102 1 93.12 248 SER B C 1
ATOM 4776 O O . SER B 1 248 ? 6.043 -0.776 -16.281 1 93.12 248 SER B O 1
ATOM 4778 N N . GLY B 1 249 ? 6.082 0.785 -14.672 1 87.81 249 GLY B N 1
ATOM 4779 C CA . GLY B 1 249 ? 5.977 1.894 -15.602 1 87.81 249 GLY B CA 1
ATOM 4780 C C . GLY B 1 249 ? 4.621 1.974 -16.281 1 87.81 249 GLY B C 1
ATOM 4781 O O . GLY B 1 249 ? 4.531 2.336 -17.453 1 87.81 249 GLY B O 1
ATOM 4782 N N . VAL B 1 250 ? 3.637 1.596 -15.586 1 81.25 250 VAL B N 1
ATOM 4783 C CA . VAL B 1 250 ? 2.295 1.584 -16.156 1 81.25 250 VAL B CA 1
ATOM 4784 C C . VAL B 1 250 ? 1.914 2.99 -16.609 1 81.25 250 VAL B C 1
ATOM 4786 O O . VAL B 1 250 ? 2.117 3.963 -15.875 1 81.25 250 VAL B O 1
ATOM 4789 N N . ALA B 1 251 ? 1.435 3.09 -17.797 1 73.06 251 ALA B N 1
ATOM 4790 C CA . ALA B 1 251 ? 0.936 4.305 -18.438 1 73.06 251 ALA B CA 1
ATOM 4791 C C . ALA B 1 251 ? 2.078 5.27 -18.75 1 73.06 251 ALA B C 1
ATOM 4793 O O . ALA B 1 251 ? 1.883 6.488 -18.75 1 73.06 251 ALA B O 1
ATOM 4794 N N . THR B 1 252 ? 3.322 4.75 -18.75 1 77.06 252 THR B N 1
ATOM 4795 C CA . THR B 1 252 ? 4.477 5.535 -19.156 1 77.06 252 THR B CA 1
ATOM 4796 C C . THR B 1 252 ? 5.203 4.855 -20.312 1 77.06 252 THR B C 1
ATOM 4798 O O . THR B 1 252 ? 4.902 3.709 -20.656 1 77.06 252 THR B O 1
ATOM 4801 N N . ALA B 1 253 ? 6.137 5.613 -20.844 1 75.12 253 ALA B N 1
ATOM 4802 C CA . ALA B 1 253 ? 6.953 5.09 -21.938 1 75.12 253 ALA B CA 1
ATOM 4803 C C . ALA B 1 253 ? 7.891 3.992 -21.438 1 75.12 253 ALA B C 1
ATOM 4805 O O . ALA B 1 253 ? 8.453 3.24 -22.25 1 75.12 253 ALA B O 1
ATOM 4806 N N . LEU B 1 254 ? 8.008 3.83 -20.234 1 80.06 254 LEU B N 1
ATOM 4807 C CA . LEU B 1 254 ? 8.938 2.865 -19.656 1 80.06 254 LEU B CA 1
ATOM 4808 C C . LEU B 1 254 ? 8.203 1.62 -19.172 1 80.06 254 LEU B C 1
ATOM 4810 O O . LEU B 1 254 ? 8.719 0.868 -18.344 1 80.06 254 LEU B O 1
ATOM 4814 N N . LEU B 1 255 ? 7.031 1.437 -19.719 1 81.31 255 LEU B N 1
ATOM 4815 C CA . LEU B 1 255 ? 6.27 0.254 -19.328 1 81.31 255 LEU B CA 1
ATOM 4816 C C . LEU B 1 255 ? 7.09 -1.014 -19.547 1 81.31 255 LEU B C 1
ATOM 4818 O O . LEU B 1 255 ? 7.688 -1.208 -20.594 1 81.31 255 LEU B O 1
ATOM 4822 N N . GLY B 1 256 ? 7.242 -1.76 -18.547 1 88.62 256 GLY B N 1
ATOM 4823 C CA . GLY B 1 256 ? 7.895 -3.059 -18.578 1 88.62 256 GLY B CA 1
ATOM 4824 C C . GLY B 1 256 ? 7.109 -4.141 -17.859 1 88.62 256 GLY B C 1
ATOM 4825 O O . GLY B 1 256 ? 6.457 -3.879 -16.844 1 88.62 256 GLY B O 1
ATOM 4826 N N . SER B 1 257 ? 7.074 -5.305 -18.531 1 93.44 257 SER B N 1
ATOM 4827 C CA . SER B 1 257 ? 6.449 -6.477 -17.922 1 93.44 257 SER B CA 1
ATOM 4828 C C . SER B 1 257 ? 7.215 -7.75 -18.266 1 93.44 257 SER B C 1
ATOM 4830 O O . SER B 1 257 ? 8.023 -7.766 -19.203 1 93.44 257 SER B O 1
ATOM 4832 N N . GLY B 1 258 ? 7.062 -8.75 -17.422 1 95 258 GLY B N 1
ATOM 4833 C CA . GLY B 1 258 ? 7.715 -10.023 -17.656 1 95 258 GLY B CA 1
ATOM 4834 C C . GLY B 1 258 ? 7.301 -11.102 -16.672 1 95 258 GLY B C 1
ATOM 4835 O O . GLY B 1 258 ? 6.473 -10.859 -15.797 1 95 258 GLY B O 1
ATOM 4836 N N . GLU B 1 259 ? 7.809 -12.258 -17 1 96.56 259 GLU B N 1
ATOM 4837 C CA . GLU B 1 259 ? 7.527 -13.438 -16.172 1 96.56 259 GLU B CA 1
ATOM 4838 C C . GLU B 1 259 ? 8.766 -14.328 -16.047 1 96.56 259 GLU B C 1
ATOM 4840 O O . GLU B 1 259 ? 9.578 -14.398 -16.969 1 96.56 259 GLU B O 1
ATOM 4845 N N . PHE B 1 260 ? 8.852 -14.984 -14.898 1 98 260 PHE B N 1
ATOM 4846 C CA . PHE B 1 260 ? 9.984 -15.859 -14.633 1 98 260 PHE B CA 1
ATOM 4847 C C . PHE B 1 260 ? 9.523 -17.172 -14 1 98 260 PHE B C 1
ATOM 4849 O O . PHE B 1 260 ? 8.539 -17.188 -13.25 1 98 260 PHE B O 1
ATOM 4856 N N . SER B 1 261 ? 10.234 -18.203 -14.297 1 97.81 261 SER B N 1
ATOM 4857 C CA . SER B 1 261 ? 9.977 -19.516 -13.703 1 97.81 261 SER B CA 1
ATOM 4858 C C . SER B 1 261 ? 10.484 -19.578 -12.266 1 97.81 261 SER B C 1
ATOM 4860 O O . SER B 1 261 ? 11.242 -18.703 -11.836 1 97.81 261 SER B O 1
ATOM 4862 N N . LYS B 1 262 ? 10.047 -20.609 -11.625 1 97.25 262 LYS B N 1
ATOM 4863 C CA . LYS B 1 262 ? 10.516 -20.875 -10.273 1 97.25 262 LYS B CA 1
ATOM 4864 C C . LYS B 1 262 ? 12.039 -20.969 -10.234 1 97.25 262 LYS B C 1
ATOM 4866 O O . LYS B 1 262 ? 12.688 -20.359 -9.375 1 97.25 262 LYS B O 1
ATOM 4871 N N . GLU B 1 263 ? 12.586 -21.672 -11.148 1 97.69 263 GLU B N 1
ATOM 4872 C CA . GLU B 1 263 ? 14.031 -21.922 -11.18 1 97.69 263 GLU B CA 1
ATOM 4873 C C . GLU B 1 263 ? 14.805 -20.625 -11.383 1 97.69 263 GLU B C 1
ATOM 4875 O O . GLU B 1 263 ? 15.789 -20.375 -10.688 1 97.69 263 GLU B O 1
ATOM 4880 N N . GLU B 1 264 ? 14.336 -19.859 -12.336 1 98 264 GLU B N 1
ATOM 4881 C CA . GLU B 1 264 ? 14.984 -18.562 -12.586 1 98 264 GLU B CA 1
ATOM 4882 C C . GLU B 1 264 ? 14.906 -17.656 -11.367 1 98 264 GLU B C 1
ATOM 4884 O O . GLU B 1 264 ? 15.906 -17.047 -10.984 1 98 264 GLU B O 1
ATOM 4889 N N . TYR B 1 265 ? 13.773 -17.656 -10.805 1 98.31 265 TYR B N 1
ATOM 4890 C CA . TYR B 1 265 ? 13.516 -16.812 -9.648 1 98.31 265 TYR B CA 1
ATOM 4891 C C . TYR B 1 265 ? 14.391 -17.219 -8.469 1 98.31 265 TYR B C 1
ATOM 4893 O O . TYR B 1 265 ? 15.047 -16.375 -7.852 1 98.31 265 TYR B O 1
ATOM 4901 N N . GLN B 1 266 ? 14.453 -18.438 -8.195 1 96.62 266 GLN B N 1
ATOM 4902 C CA . GLN B 1 266 ? 15.164 -18.922 -7.016 1 96.62 266 GLN B CA 1
ATOM 4903 C C . GLN B 1 266 ? 16.672 -18.844 -7.219 1 96.62 266 GLN B C 1
ATOM 4905 O O . GLN B 1 266 ? 17.438 -18.812 -6.25 1 96.62 266 GLN B O 1
ATOM 4910 N N . ALA B 1 267 ? 17.094 -18.766 -8.43 1 96.62 267 ALA B N 1
ATOM 4911 C CA . ALA B 1 267 ? 18.531 -18.703 -8.742 1 96.62 267 ALA B CA 1
ATOM 4912 C C . ALA B 1 267 ? 19.047 -17.266 -8.672 1 96.62 267 ALA B C 1
ATOM 4914 O O . ALA B 1 267 ? 20.25 -17.047 -8.594 1 96.62 267 ALA B O 1
ATOM 4915 N N . ALA B 1 268 ? 18.141 -16.312 -8.766 1 96.44 268 ALA B N 1
ATOM 4916 C CA . ALA B 1 268 ? 18.547 -14.906 -8.805 1 96.44 268 ALA B CA 1
ATOM 4917 C C . ALA B 1 268 ? 19.016 -14.438 -7.434 1 96.44 268 ALA B C 1
ATOM 4919 O O . ALA B 1 268 ? 18.594 -14.969 -6.406 1 96.44 268 ALA B O 1
ATOM 4920 N N . ASN B 1 269 ? 19.859 -13.414 -7.43 1 95.44 269 ASN B N 1
ATOM 4921 C CA . ASN B 1 269 ? 20.438 -12.898 -6.195 1 95.44 269 ASN B CA 1
ATOM 4922 C C . ASN B 1 269 ? 19.719 -11.641 -5.719 1 95.44 269 ASN B C 1
ATOM 4924 O O . ASN B 1 269 ? 19.125 -10.922 -6.52 1 95.44 269 ASN B O 1
ATOM 4928 N N . VAL B 1 270 ? 19.812 -11.414 -4.414 1 97.81 270 VAL B N 1
ATOM 4929 C CA . VAL B 1 270 ? 19.375 -10.164 -3.801 1 97.81 270 VAL B CA 1
ATOM 4930 C C . VAL B 1 270 ? 20.516 -9.148 -3.836 1 97.81 270 VAL B C 1
ATOM 4932 O O . VAL B 1 270 ? 21.672 -9.492 -3.561 1 97.81 270 VAL B O 1
ATOM 4935 N N . ASP B 1 271 ? 20.219 -7.922 -4.207 1 98.31 271 ASP B N 1
ATOM 4936 C CA . ASP B 1 271 ? 21.25 -6.883 -4.184 1 98.31 271 ASP B CA 1
ATOM 4937 C C . ASP B 1 271 ? 21.797 -6.68 -2.775 1 98.31 271 ASP B C 1
ATOM 4939 O O . ASP B 1 271 ? 21.047 -6.395 -1.844 1 98.31 271 ASP B O 1
ATOM 4943 N N . PRO B 1 272 ? 23.047 -6.766 -2.623 1 97.31 272 PRO B N 1
ATOM 4944 C CA . PRO B 1 272 ? 23.625 -6.754 -1.278 1 97.31 272 PRO B CA 1
ATOM 4945 C C . PRO B 1 272 ? 23.578 -5.371 -0.631 1 97.31 272 PRO B C 1
ATOM 4947 O O . PRO B 1 272 ? 23.734 -5.254 0.587 1 97.31 272 PRO B O 1
ATOM 4950 N N . ILE B 1 273 ? 23.406 -4.367 -1.362 1 98.31 273 ILE B N 1
ATOM 4951 C CA . ILE B 1 273 ? 23.469 -3.004 -0.842 1 98.31 273 ILE B CA 1
ATOM 4952 C C . ILE B 1 273 ? 22.078 -2.57 -0.373 1 98.31 273 ILE B C 1
ATOM 4954 O O . ILE B 1 273 ? 21.953 -1.654 0.444 1 98.31 273 ILE B O 1
ATOM 4958 N N . ALA B 1 274 ? 21.047 -3.238 -0.873 1 97.75 274 ALA B N 1
ATOM 4959 C CA . ALA B 1 274 ? 19.656 -2.834 -0.622 1 97.75 274 ALA B CA 1
ATOM 4960 C C . ALA B 1 274 ? 19.328 -2.895 0.867 1 97.75 274 ALA B C 1
ATOM 4962 O O . ALA B 1 274 ? 18.469 -2.166 1.349 1 97.75 274 ALA B O 1
ATOM 4963 N N . GLN B 1 275 ? 20.016 -3.723 1.629 1 95.81 275 GLN B N 1
ATOM 4964 C CA . GLN B 1 275 ? 19.75 -3.863 3.059 1 95.81 275 GLN B CA 1
ATOM 4965 C C . GLN B 1 275 ? 20.094 -2.58 3.809 1 95.81 275 GLN B C 1
ATOM 4967 O O . GLN B 1 275 ? 19.625 -2.357 4.922 1 95.81 275 GLN B O 1
ATOM 4972 N N . PHE B 1 276 ? 20.859 -1.696 3.193 1 96.88 276 PHE B N 1
ATOM 4973 C CA . PHE B 1 276 ? 21.297 -0.465 3.85 1 96.88 276 PHE B CA 1
ATOM 4974 C C . PHE B 1 276 ? 20.422 0.709 3.41 1 96.88 276 PHE B C 1
ATOM 4976 O O . PHE B 1 276 ? 20.656 1.849 3.816 1 96.88 276 PHE B O 1
ATOM 4983 N N . SER B 1 277 ? 19.453 0.458 2.629 1 97 277 SER B N 1
ATOM 4984 C CA . SER B 1 277 ? 18.625 1.497 2.025 1 97 277 SER B CA 1
ATOM 4985 C C . SER B 1 277 ? 17.953 2.359 3.09 1 97 277 SER B C 1
ATOM 4987 O O . SER B 1 277 ? 18.047 3.588 3.053 1 97 277 SER B O 1
ATOM 4989 N N . LYS B 1 278 ? 17.297 1.772 4.047 1 93.19 278 LYS B N 1
ATOM 4990 C CA . LYS B 1 278 ? 16.516 2.518 5.023 1 93.19 278 LYS B CA 1
ATOM 4991 C C . LYS B 1 278 ? 17.406 3.426 5.867 1 93.19 278 LYS B C 1
ATOM 4993 O O . LYS B 1 278 ? 17.172 4.633 5.945 1 93.19 278 LYS B O 1
ATOM 4998 N N . PRO B 1 279 ? 18.469 2.916 6.496 1 94.44 279 PRO B N 1
ATOM 4999 C CA . PRO B 1 279 ? 19.297 3.797 7.32 1 94.44 279 PRO B CA 1
ATOM 5000 C C . PRO B 1 279 ? 19.984 4.887 6.512 1 94.44 279 PRO B C 1
ATOM 5002 O O . PRO B 1 279 ? 20.109 6.023 6.977 1 94.44 279 PRO B O 1
ATOM 5005 N N . VAL B 1 280 ? 20.438 4.586 5.312 1 96.44 280 VAL B N 1
ATOM 5006 C CA . VAL B 1 280 ? 21.125 5.574 4.488 1 96.44 280 VAL B CA 1
ATOM 5007 C C . VAL B 1 280 ? 20.125 6.645 4.031 1 96.44 280 VAL B C 1
ATOM 5009 O O . VAL B 1 280 ? 20.406 7.84 4.148 1 96.44 280 VAL B O 1
ATOM 5012 N N . ALA B 1 281 ? 19 6.211 3.529 1 96.69 281 ALA B N 1
ATOM 5013 C CA . ALA B 1 281 ? 17.984 7.156 3.057 1 96.69 281 ALA B CA 1
ATOM 5014 C C . ALA B 1 281 ? 17.516 8.07 4.188 1 96.69 281 ALA B C 1
ATOM 5016 O O . ALA B 1 281 ? 17.375 9.281 3.996 1 96.69 281 ALA B O 1
ATOM 5017 N N . SER B 1 282 ? 17.297 7.492 5.34 1 93.56 282 SER B N 1
ATOM 5018 C CA . SER B 1 282 ? 16.875 8.281 6.492 1 93.56 282 SER B CA 1
ATOM 5019 C C . SER B 1 282 ? 17.906 9.328 6.863 1 93.56 282 SER B C 1
ATOM 5021 O O . SER B 1 282 ? 17.578 10.492 7.098 1 93.56 282 SER B O 1
ATOM 5023 N N . HIS B 1 283 ? 19.125 8.953 6.941 1 95.5 283 HIS B N 1
ATOM 5024 C CA . HIS B 1 283 ? 20.219 9.852 7.273 1 95.5 283 HIS B CA 1
ATOM 5025 C C . HIS B 1 283 ? 20.359 10.969 6.238 1 95.5 283 HIS B C 1
ATOM 5027 O O . HIS B 1 283 ? 20.469 12.141 6.598 1 95.5 283 HIS B O 1
ATOM 5033 N N . MET B 1 284 ? 20.328 10.586 4.98 1 96.75 284 MET B N 1
ATOM 5034 C CA . MET B 1 284 ? 20.453 11.562 3.898 1 96.75 284 MET B CA 1
ATOM 5035 C C . MET B 1 284 ? 19.312 12.562 3.936 1 96.75 284 MET B C 1
ATOM 5037 O O . MET B 1 284 ? 19.531 13.766 3.752 1 96.75 284 MET B O 1
ATOM 5041 N N . ASN B 1 285 ? 18.109 12.102 4.172 1 94.81 285 ASN B N 1
ATOM 5042 C CA . ASN B 1 285 ? 16.922 12.961 4.191 1 94.81 285 ASN B CA 1
ATOM 5043 C C . ASN B 1 285 ? 16.938 13.883 5.406 1 94.81 285 ASN B C 1
ATOM 5045 O O . ASN B 1 285 ? 16.484 15.031 5.32 1 94.81 285 ASN B O 1
ATOM 5049 N N . ARG B 1 286 ? 17.422 13.414 6.492 1 91 286 ARG B N 1
ATOM 5050 C CA . ARG B 1 286 ? 17.422 14.18 7.734 1 91 286 ARG B CA 1
ATOM 5051 C C . ARG B 1 286 ? 18.547 15.219 7.734 1 91 286 ARG B C 1
ATOM 5053 O O . ARG B 1 286 ? 18.328 16.391 8.055 1 91 286 ARG B O 1
ATOM 5060 N N . ASP B 1 287 ? 19.703 14.852 7.262 1 94.19 287 ASP B N 1
ATOM 5061 C CA . ASP B 1 287 ? 20.891 15.648 7.527 1 94.19 287 ASP B CA 1
ATOM 5062 C C . ASP B 1 287 ? 21.469 16.234 6.238 1 94.19 287 ASP B C 1
ATOM 5064 O O . ASP B 1 287 ? 22.234 17.188 6.27 1 94.19 287 ASP B O 1
ATOM 5068 N N . HIS B 1 288 ? 21.125 15.648 5.109 1 96.94 288 HIS B N 1
ATOM 5069 C CA . HIS B 1 288 ? 21.812 16.031 3.873 1 96.94 288 HIS B CA 1
ATOM 5070 C C . HIS B 1 288 ? 20.812 16.234 2.74 1 96.94 288 HIS B C 1
ATOM 5072 O O . HIS B 1 288 ? 21.078 15.891 1.591 1 96.94 288 HIS B O 1
ATOM 5078 N N . ALA B 1 289 ? 19.672 16.734 3.012 1 95.38 289 ALA B N 1
ATOM 5079 C CA . ALA B 1 289 ? 18.625 16.906 2.002 1 95.38 289 ALA B CA 1
ATOM 5080 C C . ALA B 1 289 ? 19.109 17.844 0.89 1 95.38 289 ALA B C 1
ATOM 5082 O O . ALA B 1 289 ? 18.844 17.594 -0.29 1 95.38 289 ALA B O 1
ATOM 5083 N N . GLU B 1 290 ? 19.766 18.891 1.243 1 96.44 290 GLU B N 1
ATOM 5084 C CA . GLU B 1 290 ? 20.25 19.859 0.262 1 96.44 290 GLU B CA 1
ATOM 5085 C C . GLU B 1 290 ? 21.328 19.25 -0.629 1 96.44 290 GLU B C 1
ATOM 5087 O O . GLU B 1 290 ? 21.359 19.516 -1.833 1 96.44 290 GLU B O 1
ATOM 5092 N N . ASP B 1 291 ? 22.125 18.469 -0.034 1 96.88 291 ASP B N 1
ATOM 5093 C CA . ASP B 1 291 ? 23.156 17.781 -0.816 1 96.88 291 ASP B CA 1
ATOM 5094 C C . ASP B 1 291 ? 22.531 16.859 -1.853 1 96.88 291 ASP B C 1
ATOM 5096 O O . ASP B 1 291 ? 22.969 16.828 -3.006 1 96.88 291 ASP B O 1
ATOM 5100 N N . THR B 1 292 ? 21.547 16.125 -1.412 1 98.06 292 THR B N 1
ATOM 5101 C CA . THR B 1 292 ? 20.844 15.25 -2.332 1 98.06 292 THR B CA 1
ATOM 5102 C C . THR B 1 292 ? 20.234 16.047 -3.484 1 98.06 292 THR B C 1
ATOM 5104 O O . THR B 1 292 ? 20.312 15.625 -4.641 1 98.06 292 THR B O 1
ATOM 5107 N N . ARG B 1 293 ? 19.656 17.156 -3.152 1 97.75 293 ARG B N 1
ATOM 5108 C CA . ARG B 1 293 ? 19.062 18.016 -4.172 1 97.75 293 ARG B CA 1
ATOM 5109 C C . ARG B 1 293 ? 20.109 18.438 -5.199 1 97.75 293 ARG B C 1
ATOM 5111 O O . ARG B 1 293 ? 19.859 18.375 -6.406 1 97.75 293 ARG B O 1
ATOM 5118 N N . ILE B 1 294 ? 21.25 18.828 -4.762 1 97.25 294 ILE B N 1
ATOM 5119 C CA . ILE B 1 294 ? 22.344 19.297 -5.613 1 97.25 294 ILE B CA 1
ATOM 5120 C C . ILE B 1 294 ? 22.812 18.156 -6.52 1 97.25 294 ILE B C 1
ATOM 5122 O O . ILE B 1 294 ? 23.016 18.359 -7.719 1 97.25 294 ILE B O 1
ATOM 5126 N N . ILE B 1 295 ? 22.922 17.016 -5.977 1 97.62 295 ILE B N 1
ATOM 5127 C CA . ILE B 1 295 ? 23.359 15.836 -6.734 1 97.62 295 ILE B CA 1
ATOM 5128 C C . ILE B 1 295 ? 22.344 15.547 -7.844 1 97.62 295 ILE B C 1
ATOM 5130 O O . ILE B 1 295 ? 22.719 15.312 -8.992 1 97.62 295 ILE B O 1
ATOM 5134 N N . VAL B 1 296 ? 21.047 15.547 -7.473 1 97.5 296 VAL B N 1
ATOM 5135 C CA . VAL B 1 296 ? 19.984 15.211 -8.414 1 97.5 296 VAL B CA 1
ATOM 5136 C C . VAL B 1 296 ? 19.953 16.234 -9.539 1 97.5 296 VAL B C 1
ATOM 5138 O O . VAL B 1 296 ? 19.844 15.875 -10.719 1 97.5 296 VAL B O 1
ATOM 5141 N N . GLN B 1 297 ? 20.094 17.453 -9.188 1 95.62 297 GLN B N 1
ATOM 5142 C CA . GLN B 1 297 ? 20.109 18.516 -10.188 1 95.62 297 GLN B CA 1
ATOM 5143 C C . GLN B 1 297 ? 21.266 18.344 -11.172 1 95.62 297 GLN B C 1
ATOM 5145 O O . GLN B 1 297 ? 21.078 18.469 -12.383 1 95.62 297 GLN B O 1
ATOM 5150 N N . HIS B 1 298 ? 22.344 18.062 -10.672 1 95.75 298 HIS B N 1
ATOM 5151 C CA . HIS B 1 298 ? 23.516 17.875 -11.508 1 95.75 298 HIS B CA 1
ATOM 5152 C C . HIS B 1 298 ? 23.375 16.641 -12.398 1 95.75 298 HIS B C 1
ATOM 5154 O O . HIS B 1 298 ? 23.672 16.703 -13.594 1 95.75 298 HIS B O 1
ATOM 5160 N N . SER B 1 299 ? 22.922 15.57 -11.812 1 95 299 SER B N 1
ATOM 5161 C CA . SER B 1 299 ? 22.828 14.289 -12.508 1 95 299 SER B CA 1
ATOM 5162 C C . SER B 1 299 ? 21.781 14.336 -13.617 1 95 299 SER B C 1
ATOM 5164 O O . SER B 1 299 ? 21.922 13.656 -14.633 1 95 299 SER B O 1
ATOM 5166 N N . THR B 1 300 ? 20.703 15.109 -13.461 1 93.88 300 THR B N 1
ATOM 5167 C CA . THR B 1 300 ? 19.594 15.07 -14.398 1 93.88 300 THR B CA 1
ATOM 5168 C C . THR B 1 300 ? 19.531 16.344 -15.227 1 93.88 300 THR B C 1
ATOM 5170 O O . THR B 1 300 ? 18.828 16.406 -16.234 1 93.88 300 THR B O 1
ATOM 5173 N N . SER B 1 301 ? 20.188 17.406 -14.812 1 91.62 301 SER B N 1
ATOM 5174 C CA . SER B 1 301 ? 20.156 18.734 -15.406 1 91.62 301 SER B CA 1
ATOM 5175 C C . SER B 1 301 ? 18.766 19.359 -15.273 1 91.62 301 SER B C 1
ATOM 5177 O O . SER B 1 301 ? 18.375 20.203 -16.078 1 91.62 301 SER B O 1
ATOM 5179 N N . ILE B 1 302 ? 18.016 18.859 -14.344 1 90.38 302 ILE B N 1
ATOM 5180 C CA . ILE B 1 302 ? 16.703 19.406 -14.023 1 90.38 302 ILE B CA 1
ATOM 5181 C C . ILE B 1 302 ? 16.797 20.25 -12.758 1 90.38 302 ILE B C 1
ATOM 5183 O O . ILE B 1 302 ? 17.344 19.812 -11.742 1 90.38 302 ILE B O 1
ATOM 5187 N N . PRO B 1 303 ? 16.375 21.484 -12.844 1 91.56 303 PRO B N 1
ATOM 5188 C CA . PRO B 1 303 ? 16.422 22.344 -11.664 1 91.56 303 PRO B CA 1
ATOM 5189 C C . PRO B 1 303 ? 15.383 21.969 -10.617 1 91.56 303 PRO B C 1
ATOM 5191 O O . PRO B 1 303 ? 14.406 22.703 -10.422 1 91.56 303 PRO B O 1
ATOM 5194 N N . VAL B 1 304 ? 15.625 20.922 -9.836 1 94.56 304 VAL B N 1
ATOM 5195 C CA . VAL B 1 304 ? 14.68 20.422 -8.836 1 94.56 304 VAL B CA 1
ATOM 5196 C C . VAL B 1 304 ? 14.727 21.312 -7.598 1 94.56 304 VAL B C 1
ATOM 5198 O O . VAL B 1 304 ? 15.789 21.797 -7.207 1 94.56 304 VAL B O 1
ATOM 5201 N N . ALA B 1 305 ? 13.617 21.547 -7.016 1 94.81 305 ALA B N 1
ATOM 5202 C CA . ALA B 1 305 ? 13.492 22.359 -5.809 1 94.81 305 ALA B CA 1
ATOM 5203 C C . ALA B 1 305 ? 13.812 21.547 -4.559 1 94.81 305 ALA B C 1
ATOM 5205 O O . ALA B 1 305 ? 14.219 22.109 -3.535 1 94.81 305 ALA B O 1
ATOM 5206 N N . SER B 1 306 ? 13.602 20.281 -4.625 1 95.69 306 SER B N 1
ATOM 5207 C CA . SER B 1 306 ? 13.844 19.359 -3.514 1 95.69 306 SER B CA 1
ATOM 5208 C C . SER B 1 306 ? 14.062 17.938 -4.008 1 95.69 306 SER B C 1
ATOM 5210 O O . SER B 1 306 ? 13.688 17.609 -5.137 1 95.69 306 SER B O 1
ATOM 5212 N N . ALA B 1 307 ? 14.727 17.141 -3.158 1 97.06 307 ALA B N 1
ATOM 5213 C CA . ALA B 1 307 ? 14.938 15.734 -3.453 1 97.06 307 ALA B CA 1
ATOM 5214 C C . ALA B 1 307 ? 14.906 14.898 -2.176 1 97.06 307 ALA B C 1
ATOM 5216 O O . ALA B 1 307 ? 15.664 15.156 -1.24 1 97.06 307 ALA B O 1
ATOM 5217 N N . TYR B 1 308 ? 13.992 13.953 -2.168 1 96.75 308 TYR B N 1
ATOM 5218 C CA . TYR B 1 308 ? 13.836 13.039 -1.046 1 96.75 308 TYR B CA 1
ATOM 5219 C C . TYR B 1 308 ? 14.25 11.625 -1.439 1 96.75 308 TYR B C 1
ATOM 5221 O O . TYR B 1 308 ? 13.633 11.016 -2.322 1 96.75 308 TYR B O 1
ATOM 5229 N N . MET B 1 309 ? 15.281 11.094 -0.782 1 97.62 309 MET B N 1
ATOM 5230 C CA . MET B 1 309 ? 15.766 9.758 -1.125 1 97.62 309 MET B CA 1
ATOM 5231 C C . MET B 1 309 ? 14.789 8.688 -0.648 1 97.62 309 MET B C 1
ATOM 5233 O O . MET B 1 309 ? 14.414 8.664 0.526 1 97.62 309 MET B O 1
ATOM 5237 N N . LEU B 1 310 ? 14.414 7.809 -1.528 1 96.06 310 LEU B N 1
ATOM 5238 C CA . LEU B 1 310 ? 13.43 6.777 -1.229 1 96.06 310 LEU B CA 1
ATOM 5239 C C . LEU B 1 310 ? 14.109 5.461 -0.871 1 96.06 310 LEU B C 1
ATOM 5241 O O . LEU B 1 310 ? 13.766 4.832 0.132 1 96.06 310 LEU B O 1
ATOM 5245 N N . ASP B 1 311 ? 14.93 5.02 -1.683 1 96.69 311 ASP B N 1
ATOM 5246 C CA . ASP B 1 311 ? 15.656 3.76 -1.515 1 96.69 311 ASP B CA 1
ATOM 5247 C C . ASP B 1 311 ? 16.906 3.725 -2.391 1 96.69 311 ASP B C 1
ATOM 5249 O O . ASP B 1 311 ? 17.156 4.656 -3.156 1 96.69 311 ASP B O 1
ATOM 5253 N N . LEU B 1 312 ? 17.766 2.742 -2.158 1 98.06 312 LEU B N 1
ATOM 5254 C CA . LEU B 1 312 ? 18.969 2.615 -2.961 1 98.06 312 LEU B CA 1
ATOM 5255 C C . LEU B 1 312 ? 19.391 1.154 -3.094 1 98.06 312 LEU B C 1
ATOM 5257 O O . LEU B 1 312 ? 18.891 0.296 -2.355 1 98.06 312 LEU B O 1
ATOM 5261 N N . ASP B 1 313 ? 20.109 0.856 -4.066 1 98.31 313 ASP B N 1
ATOM 5262 C CA . ASP B 1 313 ? 20.766 -0.415 -4.336 1 98.31 313 ASP B CA 1
ATOM 5263 C C . ASP B 1 313 ? 22.203 -0.192 -4.812 1 98.31 313 ASP B C 1
ATOM 5265 O O . ASP B 1 313 ? 22.75 0.908 -4.684 1 98.31 313 ASP B O 1
ATOM 5269 N N . SER B 1 314 ? 22.812 -1.255 -5.34 1 98.62 314 SER B N 1
ATOM 5270 C CA . SER B 1 314 ? 24.234 -1.188 -5.68 1 98.62 314 SER B CA 1
ATOM 5271 C C . SER B 1 314 ? 24.484 -0.292 -6.891 1 98.62 314 SER B C 1
ATOM 5273 O O . SER B 1 314 ? 25.609 0.13 -7.141 1 98.62 314 SER B O 1
ATOM 5275 N N . LEU B 1 315 ? 23.422 0.015 -7.637 1 98.44 315 LEU B N 1
ATOM 5276 C CA . LEU B 1 315 ? 23.625 0.74 -8.883 1 98.44 315 LEU B CA 1
ATOM 5277 C C . LEU B 1 315 ? 23.188 2.193 -8.75 1 98.44 315 LEU B C 1
ATOM 5279 O O . LEU B 1 315 ? 23.453 3.012 -9.633 1 98.44 315 LEU B O 1
ATOM 5283 N N . GLY B 1 316 ? 22.531 2.52 -7.652 1 98.44 316 GLY B N 1
ATOM 5284 C CA . GLY B 1 316 ? 22.062 3.889 -7.469 1 98.44 316 GLY B CA 1
ATOM 5285 C C . GLY B 1 316 ? 20.938 4.012 -6.473 1 98.44 316 GLY B C 1
ATOM 5286 O O . GLY B 1 316 ? 20.766 3.15 -5.605 1 98.44 316 GLY B O 1
ATOM 5287 N N . PHE B 1 317 ? 20.25 5.207 -6.562 1 98.25 317 PHE B N 1
ATOM 5288 C CA . PHE B 1 317 ? 19.156 5.438 -5.625 1 98.25 317 PHE B CA 1
ATOM 5289 C C . PHE B 1 317 ? 17.984 6.125 -6.32 1 98.25 317 PHE B C 1
ATOM 5291 O O . PHE B 1 317 ? 18.141 6.68 -7.41 1 98.25 317 PHE B O 1
ATOM 5298 N N . ASN B 1 318 ? 16.828 5.914 -5.797 1 96.88 318 ASN B N 1
ATOM 5299 C CA . ASN B 1 318 ? 15.602 6.574 -6.246 1 96.88 318 ASN B CA 1
ATOM 5300 C C . ASN B 1 318 ? 15.242 7.746 -5.34 1 96.88 318 ASN B C 1
ATOM 5302 O O . ASN B 1 318 ? 15.383 7.668 -4.121 1 96.88 318 ASN B O 1
ATOM 5306 N N . VAL B 1 319 ? 14.719 8.844 -6 1 97.12 319 VAL B N 1
ATOM 5307 C CA . VAL B 1 319 ? 14.336 10.023 -5.23 1 97.12 319 VAL B CA 1
ATOM 5308 C C . VAL B 1 319 ? 12.953 10.5 -5.672 1 97.12 319 VAL B C 1
ATOM 5310 O O . VAL B 1 319 ? 12.531 10.227 -6.797 1 97.12 319 VAL B O 1
ATOM 5313 N N . LYS B 1 320 ? 12.289 11.039 -4.777 1 95.19 320 LYS B N 1
ATOM 5314 C CA . LYS B 1 320 ? 11.156 11.906 -5.094 1 95.19 320 LYS B CA 1
ATOM 5315 C C . LYS B 1 320 ? 11.594 13.367 -5.207 1 95.19 320 LYS B C 1
ATOM 5317 O O . LYS B 1 320 ? 11.961 13.984 -4.207 1 95.19 320 LYS B O 1
ATOM 5322 N N . ALA B 1 321 ? 11.523 13.914 -6.406 1 95.25 321 ALA B N 1
ATOM 5323 C CA . ALA B 1 321 ? 12.023 15.258 -6.68 1 95.25 321 ALA B CA 1
ATOM 5324 C C . ALA B 1 321 ? 10.867 16.234 -6.898 1 95.25 321 ALA B C 1
ATOM 5326 O O . ALA B 1 321 ? 9.883 15.906 -7.566 1 95.25 321 ALA B O 1
ATOM 5327 N N . GLY B 1 322 ? 11.039 17.375 -6.277 1 92.69 322 GLY B N 1
ATOM 5328 C CA . GLY B 1 322 ? 10.062 18.438 -6.492 1 92.69 322 GLY B CA 1
ATOM 5329 C C . GLY B 1 322 ? 10.477 19.406 -7.582 1 92.69 322 GLY B C 1
ATOM 5330 O O . GLY B 1 322 ? 11.641 19.828 -7.648 1 92.69 322 GLY B O 1
ATOM 5331 N N . TYR B 1 323 ? 9.531 19.719 -8.477 1 90.56 323 TYR B N 1
ATOM 5332 C CA . TYR B 1 323 ? 9.75 20.688 -9.539 1 90.56 323 TYR B CA 1
ATOM 5333 C C . TYR B 1 323 ? 8.469 21.453 -9.852 1 90.56 323 TYR B C 1
ATOM 5335 O O . TYR B 1 323 ? 7.465 20.859 -10.258 1 90.56 323 TYR B O 1
ATOM 5343 N N . GLN B 1 324 ? 8.508 22.688 -9.68 1 85.88 324 GLN B N 1
ATOM 5344 C CA . GLN B 1 324 ? 7.402 23.594 -9.984 1 85.88 324 GLN B CA 1
ATOM 5345 C C . GLN B 1 324 ? 6.086 23.078 -9.414 1 85.88 324 GLN B C 1
ATOM 5347 O O . GLN B 1 324 ? 5.086 23 -10.133 1 85.88 324 GLN B O 1
ATOM 5352 N N . GLY B 1 325 ? 6.152 22.656 -8.227 1 81.75 325 GLY B N 1
ATOM 5353 C CA . GLY B 1 325 ? 4.941 22.266 -7.523 1 81.75 325 GLY B CA 1
ATOM 5354 C C . GLY B 1 325 ? 4.559 20.812 -7.766 1 81.75 325 GLY B C 1
ATOM 5355 O O . GLY B 1 325 ? 3.631 20.297 -7.141 1 81.75 325 GLY B O 1
ATOM 5356 N N . ASN B 1 326 ? 5.258 20.156 -8.633 1 83.94 326 ASN B N 1
ATOM 5357 C CA . ASN B 1 326 ? 5.027 18.734 -8.906 1 83.94 326 ASN B CA 1
ATOM 5358 C C . ASN B 1 326 ? 6.137 17.859 -8.32 1 83.94 326 ASN B C 1
ATOM 5360 O O . ASN B 1 326 ? 7.195 18.375 -7.938 1 83.94 326 ASN B O 1
ATOM 5364 N N . THR B 1 327 ? 5.723 16.594 -8.18 1 88.12 327 THR B N 1
ATOM 5365 C CA . THR B 1 327 ? 6.715 15.633 -7.699 1 88.12 327 THR B CA 1
ATOM 5366 C C . THR B 1 327 ? 6.918 14.516 -8.711 1 88.12 327 THR B C 1
ATOM 5368 O O . THR B 1 327 ? 5.957 14.039 -9.32 1 88.12 327 THR B O 1
ATOM 5371 N N . PHE B 1 328 ? 8.25 14.133 -8.836 1 87.69 328 PHE B N 1
ATOM 5372 C CA . PHE B 1 328 ? 8.617 13.055 -9.75 1 87.69 328 PHE B CA 1
ATOM 5373 C C . PHE B 1 328 ? 9.562 12.07 -9.07 1 87.69 328 PHE B C 1
ATOM 5375 O O . PHE B 1 328 ? 10.414 12.469 -8.281 1 87.69 328 PHE B O 1
ATOM 5382 N N . LYS B 1 329 ? 9.297 10.867 -9.461 1 91.94 329 LYS B N 1
ATOM 5383 C CA . LYS B 1 329 ? 10.273 9.859 -9.039 1 91.94 329 LYS B CA 1
ATOM 5384 C C . LYS B 1 329 ? 11.414 9.75 -10.039 1 91.94 329 LYS B C 1
ATOM 5386 O O . LYS B 1 329 ? 11.18 9.594 -11.242 1 91.94 329 LYS B O 1
ATOM 5391 N N . LEU B 1 330 ? 12.648 9.844 -9.586 1 94.56 330 LEU B N 1
ATOM 5392 C CA . LEU B 1 330 ? 13.82 9.797 -10.453 1 94.56 330 LEU B CA 1
ATOM 5393 C C . LEU B 1 330 ? 14.812 8.75 -9.977 1 94.56 330 LEU B C 1
ATOM 5395 O O . LEU B 1 330 ? 15.039 8.602 -8.773 1 94.56 330 LEU B O 1
ATOM 5399 N N . ARG B 1 331 ? 15.273 8.039 -10.938 1 96.5 331 ARG B N 1
ATOM 5400 C CA . ARG B 1 331 ? 16.406 7.152 -10.703 1 96.5 331 ARG B CA 1
ATOM 5401 C C . ARG B 1 331 ? 17.734 7.891 -10.891 1 96.5 331 ARG B C 1
ATOM 5403 O O . ARG B 1 331 ? 17.953 8.516 -11.93 1 96.5 331 ARG B O 1
ATOM 5410 N N . ILE B 1 332 ? 18.594 7.832 -9.859 1 97.88 332 ILE B N 1
ATOM 5411 C CA . ILE B 1 332 ? 19.906 8.461 -9.922 1 97.88 332 ILE B CA 1
ATOM 5412 C C . ILE B 1 332 ? 21 7.391 -9.828 1 97.88 332 ILE B C 1
ATOM 5414 O O . ILE B 1 332 ? 21.25 6.855 -8.742 1 97.88 332 ILE B O 1
ATOM 5418 N N . PRO B 1 333 ? 21.672 7.16 -10.938 1 98.12 333 PRO B N 1
ATOM 5419 C CA . PRO B 1 333 ? 22.703 6.109 -10.914 1 98.12 333 PRO B CA 1
ATOM 5420 C C . PRO B 1 333 ? 23.984 6.559 -10.234 1 98.12 333 PRO B C 1
ATOM 5422 O O . PRO B 1 333 ? 24.359 7.738 -10.305 1 98.12 333 PRO B O 1
ATOM 5425 N N . PHE B 1 334 ? 24.578 5.598 -9.586 1 98.31 334 PHE B N 1
ATOM 5426 C CA . PHE B 1 334 ? 25.953 5.805 -9.18 1 98.31 334 PHE B CA 1
ATOM 5427 C C . PHE B 1 334 ? 26.891 5.789 -10.391 1 98.31 334 PHE B C 1
ATOM 5429 O O . PHE B 1 334 ? 26.531 5.238 -11.438 1 98.31 334 PHE B O 1
ATOM 5436 N N . PRO B 1 335 ? 28.062 6.41 -10.18 1 97.38 335 PRO B N 1
ATOM 5437 C CA . PRO B 1 335 ? 29 6.367 -11.297 1 97.38 335 PRO B CA 1
ATOM 5438 C C . PRO B 1 335 ? 29.531 4.961 -11.57 1 97.38 335 PRO B C 1
ATOM 5440 O O . PRO B 1 335 ? 30.031 4.691 -12.664 1 97.38 335 PRO B O 1
ATOM 5443 N N . ARG B 1 336 ? 29.453 4.113 -10.602 1 97.69 336 ARG B N 1
ATOM 5444 C CA . ARG B 1 336 ? 29.781 2.695 -10.688 1 97.69 336 ARG B CA 1
ATOM 5445 C C . ARG B 1 336 ? 29.031 1.896 -9.625 1 97.69 336 ARG B C 1
ATOM 5447 O O . ARG B 1 336 ? 28.422 2.471 -8.719 1 97.69 336 ARG B O 1
ATOM 5454 N N . ARG B 1 337 ? 29.109 0.575 -9.781 1 98 337 ARG B N 1
ATOM 5455 C CA . ARG B 1 337 ? 28.422 -0.283 -8.82 1 98 337 ARG B CA 1
ATOM 5456 C C . ARG B 1 337 ? 29.078 -0.179 -7.441 1 98 337 ARG B C 1
ATOM 5458 O O . ARG B 1 337 ? 30.297 -0.286 -7.316 1 98 337 ARG B O 1
ATOM 5465 N N . ALA B 1 338 ? 28.281 0.047 -6.453 1 98.5 338 ALA B N 1
ATOM 5466 C CA . ALA B 1 338 ? 28.766 0.11 -5.078 1 98.5 338 ALA B CA 1
ATOM 5467 C C . ALA B 1 338 ? 29.141 -1.277 -4.566 1 98.5 338 ALA B C 1
ATOM 5469 O O . ALA B 1 338 ? 28.391 -2.24 -4.762 1 98.5 338 ALA B O 1
ATOM 5470 N N . GLU B 1 339 ? 30.203 -1.347 -3.789 1 97.56 339 GLU B N 1
ATOM 5471 C CA . GLU B 1 339 ? 30.734 -2.631 -3.35 1 97.56 339 GLU B CA 1
ATOM 5472 C C . GLU B 1 339 ? 30.234 -2.99 -1.954 1 97.56 339 GLU B C 1
ATOM 5474 O O . GLU B 1 339 ? 30.078 -4.168 -1.629 1 97.56 339 GLU B O 1
ATOM 5479 N N . ASP B 1 340 ? 30.094 -2.02 -1.14 1 96.56 340 ASP B N 1
ATOM 5480 C CA . ASP B 1 340 ? 29.625 -2.201 0.229 1 96.56 340 ASP B CA 1
ATOM 5481 C C . ASP B 1 340 ? 29.062 -0.896 0.793 1 96.56 340 ASP B C 1
ATOM 5483 O O . ASP B 1 340 ? 28.984 0.107 0.082 1 96.56 340 ASP B O 1
ATOM 5487 N N . ARG B 1 341 ? 28.656 -0.9 1.989 1 96.31 341 ARG B N 1
ATOM 5488 C CA . ARG B 1 341 ? 28 0.244 2.623 1 96.31 341 ARG B CA 1
ATOM 5489 C C . ARG B 1 341 ? 28.922 1.459 2.631 1 96.31 341 ARG B C 1
ATOM 5491 O O . ARG B 1 341 ? 28.5 2.574 2.336 1 96.31 341 ARG B O 1
ATOM 5498 N N . LYS B 1 342 ? 30.156 1.277 2.992 1 96.81 342 LYS B N 1
ATOM 5499 C CA . LYS B 1 342 ? 31.125 2.365 3.029 1 96.81 342 LYS B CA 1
ATOM 5500 C C . LYS B 1 342 ? 31.312 2.98 1.646 1 96.81 342 LYS B C 1
ATOM 5502 O O . LYS B 1 342 ? 31.453 4.199 1.517 1 96.81 342 LYS B O 1
ATOM 5507 N N . ASP B 1 343 ? 31.344 2.125 0.73 1 97.81 343 ASP B N 1
ATOM 5508 C CA . ASP B 1 343 ? 31.516 2.582 -0.645 1 97.81 343 ASP B CA 1
ATOM 5509 C C . ASP B 1 343 ? 30.344 3.451 -1.096 1 97.81 343 ASP B C 1
ATOM 5511 O O . ASP B 1 343 ? 30.516 4.344 -1.928 1 97.81 343 ASP B O 1
ATOM 5515 N N . VAL B 1 344 ? 29.094 3.209 -0.66 1 98.19 344 VAL B N 1
ATOM 5516 C CA . VAL B 1 344 ? 27.938 4.039 -0.961 1 98.19 344 VAL B CA 1
ATOM 5517 C C . VAL B 1 344 ? 28.203 5.484 -0.546 1 98.19 344 VAL B C 1
ATOM 5519 O O . VAL B 1 344 ? 27.953 6.414 -1.312 1 98.19 344 VAL B O 1
ATOM 5522 N N . LYS B 1 345 ? 28.75 5.629 0.614 1 97.31 345 LYS B N 1
ATOM 5523 C CA . LYS B 1 345 ? 29.094 6.961 1.098 1 97.31 345 LYS B CA 1
ATOM 5524 C C . LYS B 1 345 ? 30.125 7.621 0.192 1 97.31 345 LYS B C 1
ATOM 5526 O O . LYS B 1 345 ? 29.984 8.789 -0.175 1 97.31 345 LYS B O 1
ATOM 5531 N N . THR B 1 346 ? 31.125 6.852 -0.102 1 97.69 346 THR B N 1
ATOM 5532 C CA . THR B 1 346 ? 32.188 7.348 -0.977 1 97.69 346 THR B CA 1
ATOM 5533 C C . THR B 1 346 ? 31.594 7.836 -2.301 1 97.69 346 THR B C 1
ATOM 5535 O O . THR B 1 346 ? 31.953 8.914 -2.781 1 97.69 346 THR B O 1
ATOM 5538 N N . LEU B 1 347 ? 30.703 7.09 -2.838 1 98.12 347 LEU B N 1
ATOM 5539 C CA . LEU B 1 347 ? 30.125 7.422 -4.133 1 98.12 347 LEU B CA 1
ATOM 5540 C C . LEU B 1 347 ? 29.25 8.664 -4.027 1 98.12 347 LEU B C 1
ATOM 5542 O O . LEU B 1 347 ? 29.266 9.516 -4.922 1 98.12 347 LEU B O 1
ATOM 5546 N N . ILE B 1 348 ? 28.469 8.805 -3.012 1 97.81 348 ILE B N 1
ATOM 5547 C CA . ILE B 1 348 ? 27.609 9.969 -2.824 1 97.81 348 ILE B CA 1
ATOM 5548 C C . ILE B 1 348 ? 28.453 11.227 -2.689 1 97.81 348 ILE B C 1
ATOM 5550 O O . ILE B 1 348 ? 28.156 12.258 -3.287 1 97.81 348 ILE B O 1
ATOM 5554 N N . VAL B 1 349 ? 29.516 11.102 -1.942 1 97.19 349 VAL B N 1
ATOM 5555 C CA . VAL B 1 349 ? 30.422 12.227 -1.771 1 97.19 349 VAL B CA 1
ATOM 5556 C C . VAL B 1 349 ? 31.047 12.602 -3.113 1 97.19 349 VAL B C 1
ATOM 5558 O O . VAL B 1 349 ? 31.156 13.781 -3.449 1 97.19 349 VAL B O 1
ATOM 5561 N N . GLU B 1 350 ? 31.453 11.625 -3.826 1 97.25 350 GLU B N 1
ATOM 5562 C CA . GLU B 1 350 ? 32 11.852 -5.156 1 97.25 350 GLU B CA 1
ATOM 5563 C C . GLU B 1 350 ? 31 12.578 -6.055 1 97.25 350 GLU B C 1
ATOM 5565 O O . GLU B 1 350 ? 31.375 13.5 -6.781 1 97.25 350 GLU B O 1
ATOM 5570 N N . MET B 1 351 ? 29.797 12.156 -6.012 1 97.69 351 MET B N 1
ATOM 5571 C CA . MET B 1 351 ? 28.75 12.773 -6.812 1 97.69 351 MET B CA 1
ATOM 5572 C C . MET B 1 351 ? 28.531 14.227 -6.391 1 97.69 351 MET B C 1
ATOM 5574 O O . MET B 1 351 ? 28.312 15.094 -7.234 1 97.69 351 MET B O 1
ATOM 5578 N N . LEU B 1 352 ? 28.547 14.453 -5.109 1 96.75 352 LEU B N 1
ATOM 5579 C CA . LEU B 1 352 ? 28.391 15.812 -4.59 1 96.75 352 LEU B CA 1
ATOM 5580 C C . LEU B 1 352 ? 29.531 16.703 -5.047 1 96.75 352 LEU B C 1
ATOM 5582 O O . LEU B 1 352 ? 29.312 17.844 -5.449 1 96.75 352 LEU B O 1
ATOM 5586 N N . GLN B 1 353 ? 30.719 16.203 -5.016 1 96.25 353 GLN B N 1
ATOM 5587 C CA . GLN B 1 353 ? 31.891 16.953 -5.461 1 96.25 353 GLN B CA 1
ATOM 5588 C C . GLN B 1 353 ? 31.797 17.297 -6.945 1 96.25 353 GLN B C 1
ATOM 5590 O O . GLN B 1 353 ? 32.094 18.406 -7.352 1 96.25 353 GLN B O 1
ATOM 5595 N N . ALA B 1 354 ? 31.391 16.328 -7.668 1 95.06 354 ALA B N 1
ATOM 5596 C CA . ALA B 1 354 ? 31.219 16.562 -9.102 1 95.06 354 ALA B CA 1
ATOM 5597 C C . ALA B 1 354 ? 30.172 17.641 -9.352 1 95.06 354 ALA B C 1
ATOM 5599 O O . ALA B 1 354 ? 30.328 18.469 -10.258 1 95.06 354 ALA B O 1
ATOM 5600 N N . ALA B 1 355 ? 29.125 17.672 -8.609 1 94.62 355 ALA B N 1
ATOM 5601 C CA . ALA B 1 355 ? 28.062 18.656 -8.75 1 94.62 355 ALA B CA 1
ATOM 5602 C C . ALA B 1 355 ? 28.547 20.047 -8.391 1 94.62 355 ALA B C 1
ATOM 5604 O O . ALA B 1 355 ? 28.156 21.031 -9.023 1 94.62 355 ALA B O 1
ATOM 5605 N N . ASN B 1 356 ? 29.359 20.156 -7.434 1 92 356 ASN B N 1
ATOM 5606 C CA . ASN B 1 356 ? 29.844 21.438 -6.953 1 92 356 ASN B CA 1
ATOM 5607 C C . ASN B 1 356 ? 30.938 21.984 -7.863 1 92 356 ASN B C 1
ATOM 5609 O O . ASN B 1 356 ? 31.188 23.203 -7.875 1 92 356 ASN B O 1
ATOM 5613 N N . SER B 1 357 ? 31.625 21.156 -8.477 1 88.5 357 SER B N 1
ATOM 5614 C CA . SER B 1 357 ? 32.688 21.609 -9.367 1 88.5 357 SER B CA 1
ATOM 5615 C C . SER B 1 357 ? 32.094 22.234 -10.641 1 88.5 357 SER B C 1
ATOM 5617 O O . SER B 1 357 ? 32.781 23 -11.32 1 88.5 357 SER B O 1
ATOM 5619 N N . HIS B 1 358 ? 30.969 21.859 -10.992 1 74.12 358 HIS B N 1
ATOM 5620 C CA . HIS B 1 358 ? 30.344 22.391 -12.195 1 74.12 358 HIS B CA 1
ATOM 5621 C C . HIS B 1 358 ? 29.516 23.625 -11.883 1 74.12 358 HIS B C 1
ATOM 5623 O O . HIS B 1 358 ? 29.047 24.312 -12.797 1 74.12 358 HIS B O 1
ATOM 5629 N N . ASN B 1 359 ? 29.312 24 -10.625 1 56.62 359 ASN B N 1
ATOM 5630 C CA . ASN B 1 359 ? 28.688 25.266 -10.281 1 56.62 359 ASN B CA 1
ATOM 5631 C C . ASN B 1 359 ? 29.719 26.375 -10.094 1 56.62 359 ASN B C 1
ATOM 5633 O O . ASN B 1 359 ? 30.797 26.141 -9.547 1 56.62 359 ASN B O 1
#

Solvent-accessible surface area (backbone atoms only — not comparable to full-atom values): 41683 Å² total; per-residue (Å²): 140,81,76,76,81,81,73,76,74,70,84,77,72,82,80,78,76,70,81,71,82,74,76,86,78,88,88,76,88,82,90,82,83,67,89,61,86,75,70,86,65,83,74,82,70,79,89,76,78,86,78,76,78,79,72,74,67,71,72,74,70,75,73,71,71,72,69,68,79,64,82,79,66,86,64,71,75,60,64,73,50,59,67,54,65,57,50,76,66,44,71,83,53,59,84,75,58,48,60,58,50,56,48,48,53,50,43,48,49,56,45,54,73,65,40,62,69,72,57,68,63,33,42,51,45,30,51,52,58,72,37,52,57,35,37,35,12,28,48,32,70,87,49,75,80,23,26,34,43,43,80,43,59,39,23,44,48,94,57,62,42,40,33,35,72,42,38,68,83,38,68,69,41,50,15,35,75,75,41,32,42,20,13,43,26,39,52,79,40,81,88,42,68,46,41,50,34,36,30,37,30,23,40,44,39,74,59,51,79,89,49,41,65,64,51,50,52,56,39,35,73,74,37,77,81,53,68,64,61,74,40,88,57,33,46,49,30,33,35,49,63,56,35,38,35,41,41,25,17,55,99,46,95,63,52,42,72,54,74,40,46,40,68,59,54,43,68,47,53,59,53,82,40,38,82,49,15,64,67,49,24,51,49,36,49,73,77,34,31,65,55,45,23,48,30,51,23,56,76,58,72,43,88,49,78,38,34,39,54,67,39,38,42,35,40,28,34,33,27,45,29,29,44,95,90,39,78,42,79,42,66,46,49,44,99,54,72,43,86,45,74,69,43,46,53,52,50,53,51,52,45,41,51,56,34,53,68,75,99,142,78,80,75,72,79,72,76,76,80,71,86,74,82,72,89,79,76,86,75,88,83,90,82,85,92,79,90,81,86,85,88,83,91,82,88,90,79,91,79,88,83,84,84,89,84,82,76,87,75,79,84,83,84,82,83,80,82,72,75,75,74,78,73,73,72,69,71,76,63,80,77,67,88,63,68,74,58,64,72,49,57,65,54,66,57,50,75,67,42,70,85,51,59,83,75,58,46,61,57,50,55,50,48,52,50,42,49,49,56,47,54,73,65,40,63,68,68,58,67,64,33,43,50,44,29,50,52,58,73,38,51,55,35,37,37,12,29,48,32,69,87,48,74,83,22,25,34,46,42,81,43,59,40,25,45,50,96,54,61,43,40,32,35,72,42,38,70,82,36,67,69,40,50,14,34,74,75,42,31,40,20,13,42,24,40,51,79,42,80,87,41,69,44,40,49,33,38,32,38,31,23,39,44,40,74,57,52,80,89,49,40,65,63,49,48,52,55,39,34,72,75,37,78,82,55,68,61,61,74,39,88,56,32,45,50,29,34,35,48,63,56,34,38,36,40,40,26,18,54,97,47,96,63,52,42,72,51,75,40,46,40,68,59,55,42,67,47,53,60,54,81,41,38,82,48,14,64,65,51,24,51,48,38,48,72,76,34,31,67,54,46,23,47,30,50,22,56,76,57,72,43,88,49,78,38,35,39,53,67,38,37,42,35,40,28,34,35,26,46,30,29,44,95,91,39,76,43,80,43,67,45,49,44,98,53,74,43,86,44,75,71,43,46,53,53,49,52,49,50,45,40,51,57,34,55,69,75,100

Secondary structure (DSSP, 8-state):
-------------------------------------------------------------------------S-GGGSTHHHHHHHHTTTTS-TTHHHHHHHHHHHHHHHHHHS----HHHHHHHHHHH--EEEEEEE-TTTTT-EEEEEEEEEE-TTS-EEEEEETTSHHHHHHHH--EEEEEEESSTT-TTS-EEEEEEEEEEPPGGGHHHHHHHHHHH-TT-GGGGSTTEEEEEEEEEEEEEEESTTSTT-EEEEEEHHHHHHSPPPTTGGGHHHHHHHHHHH-HHHHHHHHHHHH----SEEEEEEEETTEEEEEEEETTEEEEEEEE-SS---SHHHHHHHHHHHHHHHHH--/-------------------------------------------------------------------------S-GGGTTHHHHHHHHTTSSS-HHHHHHHHHHHHHHHHHHHHS----HHHHHHHHHHH--EEEEEEE-TTTTT-EEEEEEEEEE-TTS-EEEEEETTSHHHHHHHH--EEEEEEESSTT-TTS-EEEEEEEEEEPPGGGHHHHHHHHHHH-TT-GGGGSTTEEEEEEEEEEEEEEESTTSTT-EEEEEEHHHHHHSPPPTTGGGHHHHHHHHHHH-HHHHHHHHHHHH----SEEEEEEEETTEEEEEEEETTEEEEEEEE-SS---SHHHHHHHHHHHHHHHHH--

Sequence (718 aa):
MKTLEAPWPISLFSRIHVDKTPHSSPMLRFCHSTTRLSSFTPLSFTLRRQLPMASFSAQVGQKSIFVYSLCTCDVFLFIYFWDYLIVCFDQAVSTGDVKSDANVFELIQKHQEAAARLPPLEEIRTVLDRSVRGMLSTFSQKYEGYPSGSMVDFACDADGTPILAVSSLAVHTKDLLANPKCSLLVARDPEDRTDLVITLHGDATSVAEKDKAAIRAVYLAKHPNAFWVDFGDFQFMRIEPKAVRYVSGVATALLGSGEFSKEEYQAANVDPIAQFSKPVASHMNRDHAEDTRIIVQHSTSIPVASAYMLDLDSLGFNVKAGYQGNTFKLRIPFPRRAEDRKDVKTLIVEMLQAANSHNMKTLEAPWPISLFSRIHVDKTPHSSPMLRFCHSTTRLSSFTPLSFTLRRQLPMASFSAQVGQKSIFVYSLCTCDVFLFIYFWDYLIVCFDQAVSTGDVKSDANVFELIQKHQEAAARLPPLEEIRTVLDRSVRGMLSTFSQKYEGYPSGSMVDFACDADGTPILAVSSLAVHTKDLLANPKCSLLVARDPEDRTDLVITLHGDATSVAEKDKAAIRAVYLAKHPNAFWVDFGDFQFMRIEPKAVRYVSGVATALLGSGEFSKEEYQAANVDPIAQFSKPVASHMNRDHAEDTRIIVQHSTSIPVASAYMLDLDSLGFNVKAGYQGNTFKLRIPFPRRAEDRKDVKTLIVEMLQAANSHN

Radius of gyration: 35.63 Å; Cα contacts (8 Å, |Δi|>4): 1054; chains: 2; bounding box: 127×113×99 Å

Organism: Citrus sinensis (NCBI:txid2711)